Protein AF-A0A6G0A026-F1 (afdb_monomer_lite)

Sequence (495 aa):
MTDNPFIDPSESERAERRVETRETPKTPEQLANDYLIEGGRMTDELKTELEALRARPDLGAADRKTVQELERETEEAHQELRAELAGERLTAEEAADLASQMAVDPEAVARLDAVANATREHEAARKDIEDRLASEVGPVYAKRLLDDTAFRASVLKLHGELYAPLSERGPFIMREAILRNALAVHEIMGPDAAAAVRANDLMRYAEGLAPGIEAEDQVLRLDRLEFDNETGELSLGELNLDLVYKTDEGKGARVNRKFHAQRIEEGDESRTQKTVHHEIFELPPNLRGEAVAAKLLQASLGEYDKMGIEKITLTANINVGAYAWASYGFDWDREKMDNESIKDLAKAGRDTLEIVTQQLGILDFEYNGETGEEKAVFKTGNRTTDQELERAFRAFNEAESPQDLALIGKDGPFFCRSSEGDWFLLPTMEEAKEKYAELRANGQEDEDYPGIMHPGKLGLMRQNWYAGLELRKDGSDQGKHRALFEQALKRRLNK

Radius of gyration: 32.02 Å; chains: 1; bounding box: 82×70×90 Å

Structure (mmCIF, N/CA/C/O backbone):
data_AF-A0A6G0A026-F1
#
_entry.id   AF-A0A6G0A026-F1
#
loop_
_atom_site.group_PDB
_atom_site.id
_atom_site.type_symbol
_atom_site.label_atom_id
_atom_site.label_alt_id
_atom_site.label_comp_id
_atom_site.label_asym_id
_atom_site.label_entity_id
_atom_site.label_seq_id
_atom_site.pdbx_PDB_ins_code
_atom_site.Cartn_x
_atom_site.Cartn_y
_atom_site.Cartn_z
_atom_site.occupancy
_atom_site.B_iso_or_equiv
_atom_site.auth_seq_id
_atom_site.auth_comp_id
_atom_site.auth_asym_id
_atom_site.auth_atom_id
_atom_site.pdbx_PDB_model_num
ATOM 1 N N . MET A 1 1 ? 11.081 -44.406 -29.008 1.00 39.25 1 MET A N 1
ATOM 2 C CA . MET A 1 1 ? 10.610 -45.628 -28.325 1.00 39.25 1 MET A CA 1
ATOM 3 C C . MET A 1 1 ? 11.180 -45.599 -26.923 1.00 39.25 1 MET A C 1
ATOM 5 O O . MET A 1 1 ? 12.287 -46.065 -26.706 1.00 39.25 1 MET A O 1
ATOM 9 N N . THR A 1 2 ? 10.465 -44.939 -26.023 1.00 33.31 2 THR A N 1
ATOM 10 C CA . THR A 1 2 ? 10.744 -44.875 -24.587 1.00 33.31 2 THR A CA 1
ATOM 11 C C . THR A 1 2 ? 9.374 -44.786 -23.937 1.00 33.31 2 THR A C 1
ATOM 13 O O . THR A 1 2 ? 8.653 -43.811 -24.158 1.00 33.31 2 THR A O 1
ATOM 16 N N . ASP A 1 3 ? 8.990 -45.873 -23.277 1.00 33.28 3 ASP A N 1
ATOM 17 C CA . ASP A 1 3 ? 7.673 -46.095 -22.698 1.00 33.28 3 ASP A CA 1
ATOM 18 C C . ASP A 1 3 ? 7.410 -45.116 -21.552 1.00 33.28 3 ASP A C 1
ATOM 20 O O . ASP A 1 3 ? 8.200 -44.998 -20.616 1.00 33.28 3 ASP A O 1
ATOM 24 N N . ASN A 1 4 ? 6.289 -44.407 -21.652 1.00 31.66 4 ASN A N 1
ATOM 25 C CA . ASN A 1 4 ? 5.764 -43.527 -20.619 1.00 31.66 4 ASN A CA 1
ATOM 26 C C . ASN A 1 4 ? 4.727 -44.332 -19.814 1.00 31.66 4 ASN A C 1
ATOM 28 O O . ASN A 1 4 ? 3.756 -44.802 -20.419 1.00 31.66 4 ASN A O 1
ATOM 32 N N . PRO A 1 5 ? 4.911 -44.566 -18.503 1.00 51.66 5 PRO A N 1
ATOM 33 C CA . PRO A 1 5 ? 3.958 -45.342 -17.730 1.00 51.66 5 PRO A CA 1
ATOM 34 C C . PRO A 1 5 ? 2.684 -44.520 -17.516 1.00 51.66 5 PRO A C 1
ATOM 36 O O . PRO A 1 5 ? 2.714 -43.399 -17.014 1.00 51.66 5 PRO A O 1
ATOM 39 N N . PHE A 1 6 ? 1.561 -45.105 -17.929 1.00 40.62 6 PHE A N 1
ATOM 40 C CA . PHE A 1 6 ? 0.209 -44.636 -17.647 1.00 40.62 6 PHE A CA 1
ATOM 41 C C . PHE A 1 6 ? 0.039 -44.394 -16.140 1.00 40.62 6 PHE A C 1
ATOM 43 O O . PHE A 1 6 ? 0.089 -45.336 -15.350 1.00 40.62 6 PHE A O 1
ATOM 50 N N . ILE A 1 7 ? -0.177 -43.136 -15.759 1.00 43.25 7 ILE A N 1
ATOM 51 C CA . ILE A 1 7 ? -0.674 -42.767 -14.433 1.00 43.25 7 ILE A CA 1
ATOM 52 C C . ILE A 1 7 ? -2.173 -43.075 -14.424 1.00 43.25 7 ILE A C 1
ATOM 54 O O . ILE A 1 7 ? -2.916 -42.602 -15.285 1.00 43.25 7 ILE A O 1
ATOM 58 N N . ASP A 1 8 ? -2.587 -43.912 -13.477 1.00 49.16 8 ASP A N 1
ATOM 59 C CA . ASP A 1 8 ? -3.977 -44.283 -13.228 1.00 49.16 8 ASP A CA 1
ATOM 60 C C . ASP A 1 8 ? -4.786 -43.027 -12.823 1.00 49.16 8 ASP A C 1
ATOM 62 O O . ASP A 1 8 ? -4.482 -42.411 -11.797 1.00 49.16 8 ASP A O 1
ATOM 66 N N . PRO A 1 9 ? -5.813 -42.619 -13.595 1.00 47.53 9 PRO A N 1
ATOM 67 C CA . PRO A 1 9 ? -6.643 -41.453 -13.278 1.00 47.53 9 PRO A CA 1
ATOM 68 C C . PRO A 1 9 ? -7.412 -41.568 -11.950 1.00 47.53 9 PRO A C 1
ATOM 70 O O . PRO A 1 9 ? -7.968 -40.578 -11.482 1.00 47.53 9 PRO A O 1
ATOM 73 N N . SER A 1 10 ? -7.451 -42.747 -11.318 1.00 51.34 10 SER A N 1
ATOM 74 C CA . SER A 1 10 ? -8.223 -42.972 -10.091 1.00 51.34 10 SER A CA 1
ATOM 75 C C . SER A 1 10 ? -7.542 -42.515 -8.790 1.00 51.34 10 SER A C 1
ATOM 77 O O . SER A 1 10 ? -8.202 -42.479 -7.746 1.00 51.34 10 SER A O 1
ATOM 79 N N . GLU A 1 11 ? -6.266 -42.103 -8.823 1.00 49.44 11 GLU A N 1
ATOM 80 C CA . GLU A 1 11 ? -5.598 -41.500 -7.655 1.00 49.44 11 GLU A CA 1
ATOM 81 C C . GLU A 1 11 ? -5.734 -39.969 -7.591 1.00 49.44 11 GLU A C 1
ATOM 83 O O . GLU A 1 11 ? -5.835 -39.420 -6.491 1.00 49.44 11 GLU A O 1
ATOM 88 N N . SER A 1 12 ? -5.847 -39.270 -8.729 1.00 50.47 12 SER A N 1
ATOM 89 C CA . SER A 1 12 ? -6.009 -37.805 -8.735 1.00 50.47 12 SER A CA 1
ATOM 90 C C . SER A 1 12 ? -7.397 -37.373 -8.236 1.00 50.47 12 SER A C 1
ATOM 92 O O . SER A 1 12 ? -7.501 -36.389 -7.509 1.00 50.47 12 SER A O 1
ATOM 94 N N . GLU A 1 13 ? -8.449 -38.159 -8.496 1.00 48.50 13 GLU A N 1
ATOM 95 C CA . GLU A 1 13 ? -9.792 -37.899 -7.946 1.00 48.50 13 GLU A CA 1
ATOM 96 C C . GLU A 1 13 ? -9.922 -38.250 -6.449 1.00 48.50 13 GLU A C 1
ATOM 98 O O . GLU A 1 13 ? -10.853 -37.796 -5.777 1.00 48.50 13 GLU A O 1
ATOM 103 N N . ARG A 1 14 ? -8.989 -39.032 -5.882 1.00 51.47 14 ARG A N 1
ATOM 104 C CA . ARG A 1 14 ? -8.950 -39.311 -4.432 1.00 51.47 14 ARG A CA 1
ATOM 105 C C . ARG A 1 14 ? -8.205 -38.237 -3.640 1.00 51.47 14 ARG A C 1
ATOM 107 O O . ARG A 1 14 ? -8.506 -38.069 -2.458 1.00 51.47 14 ARG A O 1
ATOM 114 N N . ALA A 1 15 ? -7.300 -37.489 -4.270 1.00 46.12 15 ALA A N 1
ATOM 115 C CA . ALA A 1 15 ? -6.587 -36.383 -3.631 1.00 46.12 15 ALA A CA 1
ATOM 116 C C . ALA A 1 15 ? -7.489 -35.154 -3.383 1.00 46.12 15 ALA A C 1
ATOM 118 O O . ALA A 1 15 ? -7.319 -34.468 -2.378 1.00 46.12 15 ALA A O 1
ATOM 119 N N . GLU A 1 16 ? -8.514 -34.922 -4.209 1.00 45.44 16 GLU A N 1
ATOM 120 C CA . GLU A 1 16 ? -9.417 -33.763 -4.063 1.00 45.44 16 GLU A CA 1
ATOM 121 C C . GLU A 1 16 ? -10.516 -33.934 -2.992 1.00 45.44 16 GLU A C 1
ATOM 123 O O . GLU A 1 16 ? -11.214 -32.979 -2.660 1.00 45.44 16 GLU A O 1
ATOM 128 N N . ARG A 1 17 ? -10.667 -35.124 -2.387 1.00 44.69 17 ARG A N 1
ATOM 129 C CA . ARG A 1 17 ? -11.687 -35.389 -1.344 1.00 44.69 17 ARG A CA 1
ATOM 130 C C . ARG A 1 17 ? -11.161 -35.424 0.094 1.00 44.69 17 ARG A C 1
ATOM 132 O O . ARG A 1 17 ? -11.910 -35.773 1.003 1.00 44.69 17 ARG A O 1
ATOM 139 N N . ARG A 1 18 ? -9.904 -35.035 0.325 1.00 42.06 18 ARG A N 1
ATOM 140 C CA . ARG A 1 18 ? -9.332 -34.821 1.669 1.00 42.06 18 ARG A CA 1
ATOM 141 C C . ARG A 1 18 ? -8.855 -33.380 1.851 1.00 42.06 18 ARG A C 1
ATOM 143 O O . ARG A 1 18 ? -7.742 -33.132 2.294 1.00 42.06 18 ARG A O 1
ATOM 150 N N . VAL A 1 19 ? -9.721 -32.414 1.558 1.00 42.84 19 VAL A N 1
ATOM 151 C CA . VAL A 1 19 ? -9.655 -31.143 2.284 1.00 42.84 19 VAL A CA 1
ATOM 152 C C . VAL A 1 19 ? -10.342 -31.411 3.619 1.00 42.84 19 VAL A C 1
ATOM 154 O O . VAL A 1 19 ? -11.550 -31.236 3.752 1.00 42.84 19 VAL A O 1
ATOM 157 N N . GLU A 1 20 ? -9.591 -31.945 4.587 1.00 43.97 20 GLU A N 1
ATOM 158 C CA . GLU A 1 20 ? -9.983 -31.803 5.988 1.00 43.97 20 GLU A CA 1
ATOM 159 C C . GLU A 1 20 ? -10.130 -30.300 6.212 1.00 43.97 20 GLU A C 1
ATOM 161 O O . GLU A 1 20 ? -9.156 -29.551 6.113 1.00 43.97 20 GLU A O 1
ATOM 166 N N . THR A 1 21 ? -11.366 -29.845 6.409 1.00 39.47 21 THR A N 1
ATOM 167 C CA . THR A 1 21 ? -11.660 -28.487 6.845 1.00 39.47 21 THR A CA 1
ATOM 168 C C . THR A 1 21 ? -10.949 -28.302 8.174 1.00 39.47 21 THR A C 1
ATOM 170 O O . THR A 1 21 ? -11.465 -28.691 9.218 1.00 39.47 21 THR A O 1
ATOM 173 N N . ARG A 1 22 ? -9.720 -27.778 8.135 1.00 38.53 22 ARG A N 1
ATOM 174 C CA . ARG A 1 22 ? -9.053 -27.268 9.324 1.00 38.53 22 ARG A CA 1
ATOM 175 C C . ARG A 1 22 ? -9.936 -26.138 9.818 1.00 38.53 22 ARG A C 1
ATOM 177 O O . ARG A 1 22 ? -9.944 -25.064 9.220 1.00 38.53 22 ARG A O 1
ATOM 184 N N . GLU A 1 23 ? -10.736 -26.428 10.838 1.00 57.28 23 GLU A N 1
ATOM 185 C CA . GLU A 1 23 ? -11.481 -25.404 11.549 1.00 57.28 23 GLU A CA 1
ATOM 186 C C . GLU A 1 23 ? -10.463 -24.363 12.006 1.00 57.28 23 GLU A C 1
ATOM 188 O O . GLU A 1 23 ? -9.495 -24.673 12.706 1.00 57.28 23 GLU A O 1
ATOM 193 N N . THR A 1 24 ? -10.615 -23.138 11.512 1.00 55.44 24 THR A N 1
ATOM 194 C CA . THR A 1 24 ? -9.828 -22.006 11.989 1.00 55.44 24 THR A CA 1
ATOM 195 C C . THR A 1 24 ? -10.014 -21.902 13.503 1.00 55.44 24 THR A C 1
ATOM 197 O O . THR A 1 24 ? -11.159 -21.981 13.956 1.00 55.44 24 THR A O 1
ATOM 200 N N . PRO A 1 25 ? -8.931 -21.732 14.286 1.00 53.28 25 PRO A N 1
ATOM 201 C CA . PRO A 1 25 ? -9.043 -21.547 15.726 1.00 53.28 25 PRO A CA 1
ATOM 202 C C . PRO A 1 25 ? -10.018 -20.404 16.018 1.00 53.28 25 PRO A C 1
ATOM 204 O O . PRO A 1 25 ? -9.879 -19.317 15.453 1.00 53.28 25 PRO A O 1
ATOM 207 N N . LYS A 1 26 ? -11.020 -20.669 16.860 1.00 63.88 26 LYS A N 1
ATOM 208 C CA . LYS A 1 26 ? -12.017 -19.670 17.253 1.00 63.88 26 LYS A CA 1
ATOM 209 C C . LYS A 1 26 ? -11.345 -18.557 18.059 1.00 63.88 26 LYS A C 1
ATOM 211 O O . LYS A 1 26 ? -10.483 -18.834 18.893 1.00 63.88 26 LYS A O 1
ATOM 216 N N . THR A 1 27 ? -11.734 -17.308 17.818 1.00 61.00 27 THR A N 1
ATOM 217 C CA . THR A 1 27 ? -11.267 -16.168 18.622 1.00 61.00 27 THR A CA 1
ATOM 218 C C . THR A 1 27 ? -11.852 -16.229 20.042 1.00 61.00 27 THR A C 1
ATOM 220 O O . THR A 1 27 ? -12.891 -16.862 20.238 1.00 61.00 27 THR A O 1
ATOM 223 N N . PRO A 1 28 ? -11.250 -15.561 21.044 1.00 48.66 28 PRO A N 1
ATOM 224 C CA . PRO A 1 28 ? -11.825 -15.477 22.390 1.00 48.66 28 PRO A CA 1
ATOM 225 C C . PRO A 1 28 ? -13.273 -14.963 22.416 1.00 48.66 28 PRO A C 1
ATOM 227 O O . PRO A 1 28 ? -14.086 -15.486 23.166 1.00 48.66 28 PRO A O 1
ATOM 230 N N . GLU A 1 29 ? -13.633 -14.014 21.547 1.00 48.78 29 GLU A N 1
ATOM 231 C CA . GLU A 1 29 ? -15.016 -13.533 21.408 1.00 48.78 29 GLU A CA 1
ATOM 232 C C . GLU A 1 29 ? -15.939 -14.564 20.762 1.00 48.78 29 GLU A C 1
ATOM 234 O O . GLU A 1 29 ? -17.085 -14.696 21.177 1.00 48.78 29 GLU A O 1
ATOM 239 N N . GLN A 1 30 ? -15.460 -15.329 19.775 1.00 57.59 30 GLN A N 1
ATOM 240 C CA . GLN A 1 30 ? -16.229 -16.445 19.219 1.00 57.59 30 GLN A CA 1
ATOM 241 C C . GLN A 1 30 ? -16.445 -17.533 20.267 1.00 57.59 30 GLN A C 1
ATOM 243 O O . GLN A 1 30 ? -17.538 -18.071 20.351 1.00 57.59 30 GLN A O 1
ATOM 248 N N . LEU A 1 31 ? -15.442 -17.816 21.100 1.00 57.72 31 LEU A N 1
ATOM 249 C CA . LEU A 1 31 ? -15.566 -18.756 22.211 1.00 57.72 31 LEU A CA 1
ATOM 250 C C . LEU A 1 31 ? -16.533 -18.246 23.285 1.00 57.72 31 LEU A C 1
ATOM 252 O O . LEU A 1 31 ? -17.362 -19.017 23.751 1.00 57.72 31 LEU A O 1
ATOM 256 N N . ALA A 1 32 ? -16.477 -16.960 23.640 1.00 57.84 32 ALA A N 1
ATOM 257 C CA . ALA A 1 32 ? -17.401 -16.352 24.595 1.00 57.84 32 ALA A CA 1
ATOM 258 C C . ALA A 1 32 ? -18.840 -16.316 24.055 1.00 57.84 32 ALA A C 1
ATOM 260 O O . ALA A 1 32 ? -19.783 -16.642 24.769 1.00 57.84 32 ALA A O 1
ATOM 261 N N . ASN A 1 33 ? -19.021 -15.977 22.779 1.00 63.22 33 ASN A N 1
ATOM 262 C CA . ASN A 1 33 ? -20.335 -15.961 22.147 1.00 63.22 33 ASN A CA 1
ATOM 263 C C . ASN A 1 33 ? -20.890 -17.380 21.956 1.00 63.22 33 ASN A C 1
ATOM 265 O O . ASN A 1 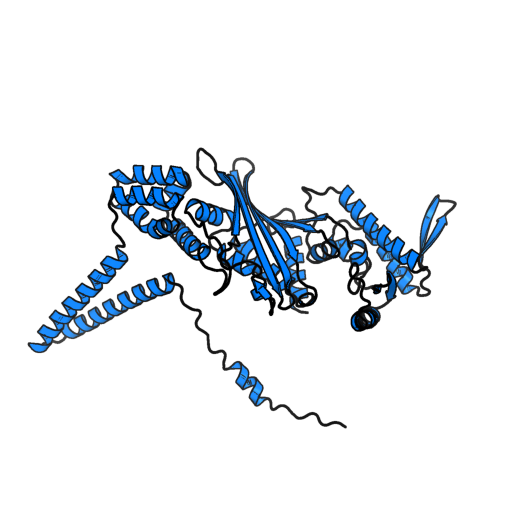33 ? -22.069 -17.605 22.200 1.00 63.22 33 ASN A O 1
ATOM 269 N N . ASP A 1 34 ? -20.049 -18.351 21.592 1.00 71.44 34 ASP A N 1
ATOM 270 C CA . ASP A 1 34 ? -20.433 -19.763 21.549 1.00 71.44 34 ASP A CA 1
ATOM 271 C C . ASP A 1 34 ? -20.818 -20.269 22.942 1.00 71.44 34 ASP A C 1
ATOM 273 O O . ASP A 1 34 ? -21.814 -20.970 23.063 1.00 71.44 34 ASP A O 1
ATOM 277 N N . TYR A 1 35 ? -20.098 -19.862 23.992 1.00 70.38 35 TYR A N 1
ATOM 278 C CA . TYR A 1 35 ? -20.432 -20.184 25.379 1.00 70.38 35 TYR A CA 1
ATOM 279 C C . TYR A 1 35 ? -21.775 -19.573 25.804 1.00 70.38 35 TYR A C 1
ATOM 281 O O . TYR A 1 35 ? -22.594 -20.259 26.406 1.00 70.38 35 TYR A O 1
ATOM 289 N N . LEU A 1 36 ? -22.065 -18.325 25.418 1.00 70.25 36 LEU A N 1
ATOM 290 C CA . LEU A 1 36 ? -23.365 -17.687 25.666 1.00 70.25 36 LEU A CA 1
ATOM 291 C C . LEU A 1 36 ? -24.505 -18.344 24.870 1.00 70.25 36 LEU A C 1
ATOM 293 O O . LEU A 1 36 ? -25.599 -18.528 25.404 1.00 70.25 36 LEU A O 1
ATOM 297 N N . ILE A 1 37 ? -24.267 -18.711 23.607 1.00 73.75 37 ILE A N 1
ATOM 298 C CA . ILE A 1 37 ? -25.233 -19.427 22.759 1.00 73.75 37 ILE A CA 1
ATOM 299 C C . ILE A 1 37 ? -25.493 -20.826 23.322 1.00 73.75 37 ILE A C 1
ATOM 301 O O . ILE A 1 37 ? -26.643 -21.257 23.396 1.00 73.75 37 ILE A O 1
ATOM 305 N N . GLU A 1 38 ? -24.445 -21.536 23.729 1.00 77.69 38 GLU A N 1
ATOM 306 C CA . GLU A 1 38 ? -24.540 -22.875 24.298 1.00 77.69 38 GLU A CA 1
ATOM 307 C C . GLU A 1 38 ? -25.188 -22.852 25.684 1.00 77.69 38 GLU A C 1
ATOM 309 O O . GLU A 1 38 ? -26.088 -23.652 25.936 1.00 77.69 38 GLU A O 1
ATOM 314 N N . GLY A 1 39 ? -24.846 -21.875 26.525 1.00 74.38 39 GLY A N 1
ATOM 315 C CA . GLY A 1 39 ? -25.520 -21.605 27.792 1.00 74.38 39 GLY A CA 1
ATOM 316 C C . GLY A 1 39 ? -27.004 -21.291 27.590 1.00 74.38 39 GLY A C 1
ATOM 317 O O . GLY A 1 39 ? -27.862 -21.898 28.232 1.00 74.38 39 GLY A O 1
ATOM 318 N N . GLY A 1 40 ? -27.341 -20.429 26.625 1.00 75.00 40 GLY A N 1
ATOM 319 C CA . GLY A 1 40 ? -28.727 -20.159 26.230 1.00 75.00 40 GLY A CA 1
ATOM 320 C C . GLY A 1 40 ? -29.468 -21.423 25.780 1.00 75.00 40 GLY A C 1
ATOM 321 O O . GLY A 1 40 ? -30.556 -21.709 26.281 1.00 75.00 40 GLY A O 1
ATOM 322 N N . ARG A 1 41 ? -28.844 -22.236 24.916 1.00 82.38 41 ARG A N 1
ATOM 323 C CA . ARG A 1 41 ? -29.393 -23.515 24.434 1.00 82.38 41 ARG A CA 1
ATOM 324 C C . ARG A 1 41 ? -29.634 -24.503 25.575 1.00 82.38 41 ARG A C 1
ATOM 326 O O . ARG A 1 41 ? -30.715 -25.079 25.641 1.00 82.38 41 ARG A O 1
ATOM 333 N N . MET A 1 42 ? -28.672 -24.676 26.483 1.00 81.06 42 MET A N 1
ATOM 334 C CA . MET A 1 42 ? -28.826 -25.540 27.661 1.00 81.06 42 MET A CA 1
ATOM 335 C C . MET A 1 42 ? -29.993 -25.080 28.538 1.00 81.06 42 MET A C 1
ATOM 337 O O . MET A 1 42 ? -30.765 -25.900 29.031 1.00 81.06 42 MET A O 1
ATOM 341 N N . THR A 1 43 ? -30.166 -23.767 28.690 1.00 76.94 43 THR A N 1
ATOM 342 C CA . THR A 1 43 ? -31.261 -23.207 29.487 1.00 76.94 43 THR A CA 1
ATOM 343 C C . THR A 1 43 ? -32.633 -23.466 28.845 1.00 76.94 43 THR A C 1
ATOM 345 O O . THR A 1 43 ? -33.606 -23.763 29.543 1.00 76.94 43 THR A O 1
ATOM 348 N N . ASP A 1 44 ? -32.721 -23.396 27.515 1.00 80.62 44 ASP A N 1
ATOM 349 C CA . ASP A 1 44 ? -33.943 -23.703 26.762 1.00 80.62 44 ASP A CA 1
ATOM 350 C C . ASP A 1 44 ? -34.266 -25.209 26.749 1.00 80.62 44 ASP A C 1
ATOM 352 O O . ASP A 1 44 ? -35.435 -25.600 26.846 1.00 80.62 44 ASP A O 1
ATOM 356 N N . GLU A 1 45 ? -33.246 -26.070 26.694 1.00 86.44 45 GLU A N 1
ATOM 357 C CA . GLU A 1 45 ? -33.390 -27.526 26.824 1.00 86.44 45 GLU A CA 1
ATOM 358 C C . GLU A 1 45 ? -33.933 -27.912 28.204 1.00 86.44 45 GLU A C 1
ATOM 360 O O . GLU A 1 45 ? -34.929 -28.638 28.286 1.00 86.44 45 GLU A O 1
ATOM 365 N N . LEU A 1 46 ? -33.364 -27.346 29.275 1.00 81.12 46 LEU A N 1
ATOM 366 C CA . LEU A 1 46 ? -33.841 -27.552 30.643 1.00 81.12 46 LEU A CA 1
ATOM 367 C C . LEU A 1 46 ? -35.298 -27.106 30.808 1.00 81.12 46 LEU A C 1
ATOM 369 O O . LEU A 1 46 ? -36.107 -27.857 31.351 1.00 81.12 46 LEU A O 1
ATOM 373 N N . LYS A 1 47 ? -35.681 -25.934 30.278 1.00 80.25 47 LYS A N 1
ATOM 374 C CA . LYS A 1 47 ? -37.087 -25.484 30.287 1.00 80.25 47 LYS A CA 1
ATOM 375 C C . LYS A 1 47 ? -38.014 -26.453 29.567 1.00 80.25 47 LYS A C 1
ATOM 377 O O . LYS A 1 47 ? -39.090 -26.755 30.081 1.00 80.25 47 LYS A O 1
ATOM 382 N N . THR A 1 48 ? -37.599 -26.944 28.403 1.00 88.56 48 THR A N 1
ATOM 383 C CA . THR A 1 48 ? -38.393 -27.883 27.601 1.00 88.56 48 THR A CA 1
ATOM 384 C C . THR A 1 48 ? -38.623 -29.194 28.358 1.00 88.56 48 THR A C 1
ATOM 386 O O . THR A 1 48 ? -39.745 -29.703 28.398 1.00 88.56 48 THR A O 1
ATOM 389 N N . GLU A 1 49 ? -37.590 -29.730 29.012 1.00 88.19 49 GLU A N 1
ATOM 390 C CA . GLU A 1 49 ? -37.696 -30.935 29.841 1.00 88.19 49 GLU A CA 1
ATOM 391 C C . GLU A 1 49 ? -38.611 -30.715 31.056 1.00 88.19 49 GLU A C 1
ATOM 393 O O . GLU A 1 49 ? -39.459 -31.554 31.381 1.00 88.19 49 GLU A O 1
ATOM 398 N N . LEU A 1 50 ? -38.514 -29.540 31.677 1.00 83.00 50 LEU A N 1
ATOM 399 C CA . LEU A 1 50 ? -39.334 -29.135 32.814 1.00 83.00 50 LEU A CA 1
ATOM 400 C C . LEU A 1 50 ? -40.818 -29.005 32.443 1.00 83.00 50 LEU A C 1
ATOM 402 O O . LEU A 1 50 ? -41.697 -29.460 33.182 1.00 83.00 50 LEU A O 1
ATOM 406 N N . GLU A 1 51 ? -41.113 -28.433 31.276 1.00 86.38 51 GLU A N 1
ATOM 407 C CA . GLU A 1 51 ? -42.465 -28.357 30.716 1.00 86.38 51 GLU A CA 1
ATOM 408 C C . GLU A 1 51 ? -43.022 -29.744 30.373 1.00 86.38 51 GLU A C 1
ATOM 410 O O . GLU A 1 51 ? -44.171 -30.049 30.712 1.00 86.38 51 GLU A O 1
ATOM 415 N N . ALA A 1 52 ? -42.203 -30.619 29.781 1.00 87.69 52 ALA A N 1
ATOM 416 C CA . ALA A 1 52 ? -42.589 -31.993 29.465 1.00 87.69 52 ALA A CA 1
ATOM 417 C C . ALA A 1 52 ? -42.911 -32.809 30.727 1.00 87.69 52 ALA A C 1
ATOM 419 O O . ALA A 1 52 ? -43.894 -33.557 30.750 1.00 87.69 52 ALA A O 1
ATOM 420 N N . LEU A 1 53 ? -42.129 -32.642 31.798 1.00 83.81 53 LEU A N 1
ATOM 421 C CA . LEU A 1 53 ? -42.396 -33.275 33.089 1.00 83.81 53 LEU A CA 1
ATOM 422 C C . LEU A 1 53 ? -43.691 -32.752 33.713 1.00 83.81 53 LEU A C 1
ATOM 424 O O . LEU A 1 53 ? -44.522 -33.563 34.122 1.00 83.81 53 LEU A O 1
ATOM 428 N N . ARG A 1 54 ? -43.909 -31.428 33.722 1.00 83.12 54 ARG A N 1
ATOM 429 C CA . ARG A 1 54 ? -45.134 -30.788 34.246 1.00 83.12 54 ARG A CA 1
ATOM 430 C C . ARG A 1 54 ? -46.409 -31.220 33.519 1.00 83.12 54 ARG A C 1
ATOM 432 O O . ARG A 1 54 ? -47.474 -31.242 34.131 1.00 83.12 54 ARG A O 1
ATOM 439 N N . ALA A 1 55 ? -46.318 -31.578 32.240 1.00 88.12 55 ALA A N 1
ATOM 440 C CA . ALA A 1 55 ? -47.461 -32.021 31.444 1.00 88.12 55 ALA A CA 1
ATOM 441 C C . ALA A 1 55 ? -47.958 -33.443 31.789 1.00 88.12 55 ALA A C 1
ATOM 443 O O . ALA A 1 55 ? -49.008 -33.862 31.295 1.00 88.12 55 ALA A O 1
ATOM 444 N N . ARG A 1 56 ? -47.237 -34.209 32.623 1.00 89.06 56 ARG A N 1
ATOM 445 C CA . ARG A 1 56 ? -47.624 -35.581 32.990 1.00 89.06 56 ARG A CA 1
ATOM 446 C C . ARG A 1 56 ? -48.712 -35.559 34.082 1.00 89.06 56 ARG A C 1
ATOM 448 O O . ARG A 1 56 ? -48.467 -35.034 35.163 1.00 89.06 56 ARG A O 1
ATOM 455 N N . PRO A 1 57 ? -49.895 -36.161 33.856 1.00 81.19 57 PRO A N 1
ATOM 456 C CA . PRO A 1 57 ? -51.032 -36.056 34.779 1.00 81.19 57 PRO A CA 1
ATOM 457 C C . PRO A 1 57 ? -50.830 -36.767 36.132 1.00 81.19 57 PRO A C 1
ATOM 459 O O . PRO A 1 57 ? -51.472 -36.387 37.106 1.00 81.19 57 PRO A O 1
ATOM 462 N N . ASP A 1 58 ? -49.906 -37.733 36.215 1.00 83.25 58 ASP A N 1
ATOM 463 C CA . ASP A 1 58 ? -49.660 -38.568 37.401 1.00 83.25 58 ASP A CA 1
ATOM 464 C C . ASP A 1 58 ? -48.189 -38.506 37.868 1.00 83.25 58 ASP A C 1
ATOM 466 O O . ASP A 1 58 ? -47.509 -39.526 37.977 1.00 83.25 58 ASP A O 1
ATOM 470 N N . LEU A 1 59 ? -47.668 -37.301 38.131 1.00 78.62 59 LEU A N 1
ATOM 471 C CA . LEU A 1 59 ? -46.324 -37.114 38.702 1.00 78.62 59 LEU A CA 1
ATOM 472 C C . LEU A 1 59 ? -46.222 -37.753 40.099 1.00 78.62 59 LEU A C 1
ATOM 474 O O . LEU A 1 59 ? -46.779 -37.250 41.091 1.00 78.62 59 LEU A O 1
ATOM 478 N N . GLY A 1 60 ? -45.463 -38.847 40.183 1.00 82.19 60 GLY A N 1
ATOM 479 C CA . GLY A 1 60 ? -45.123 -39.497 41.443 1.00 82.19 60 GLY A CA 1
ATOM 480 C C . GLY A 1 60 ? -44.285 -38.582 42.342 1.00 82.19 60 GLY A C 1
ATOM 481 O O . GLY A 1 60 ? -43.719 -37.584 41.904 1.00 82.19 60 GLY A O 1
ATOM 482 N N . ALA A 1 61 ? -44.176 -38.913 43.632 1.00 75.62 61 ALA A N 1
ATOM 483 C CA . ALA A 1 61 ? -43.384 -38.113 44.576 1.00 75.62 61 ALA A CA 1
ATOM 484 C C . ALA A 1 61 ? -41.901 -37.980 44.164 1.00 75.62 61 ALA A C 1
ATOM 486 O O . ALA A 1 61 ? -41.292 -36.945 44.422 1.00 75.62 61 ALA A O 1
ATOM 487 N N . ALA A 1 62 ? -41.344 -39.000 43.498 1.00 71.38 62 ALA A N 1
ATOM 488 C CA . ALA A 1 62 ? -39.998 -38.960 42.928 1.00 71.38 62 ALA A CA 1
ATOM 489 C C . ALA A 1 62 ? -39.893 -37.934 41.787 1.00 71.38 62 ALA A C 1
ATOM 491 O O . ALA A 1 62 ? -38.996 -37.098 41.812 1.00 71.38 62 ALA A O 1
ATOM 492 N N . ASP A 1 63 ? -40.865 -37.919 40.870 1.00 79.62 63 ASP A N 1
ATOM 493 C CA . ASP A 1 63 ? -40.880 -36.985 39.742 1.00 79.62 63 ASP A CA 1
ATOM 494 C C . ASP A 1 63 ? -41.041 -35.524 40.209 1.00 79.62 63 ASP A C 1
ATOM 496 O O . ASP A 1 63 ? -40.450 -34.618 39.631 1.00 79.62 63 ASP A O 1
ATOM 500 N N . ARG A 1 64 ? -41.773 -35.269 41.308 1.00 79.00 64 ARG A N 1
ATOM 501 C CA . ARG A 1 64 ? -41.872 -33.917 41.901 1.00 79.00 64 ARG A CA 1
ATOM 502 C C . ARG A 1 64 ? -40.540 -33.409 42.448 1.00 79.00 64 ARG A C 1
ATOM 504 O O . ARG A 1 64 ? -40.275 -32.215 42.359 1.00 79.00 64 ARG A O 1
ATOM 511 N N . LYS A 1 65 ? -39.723 -34.297 43.023 1.00 86.62 65 LYS A N 1
ATOM 512 C CA . LYS A 1 65 ? -38.384 -33.942 43.505 1.00 86.62 65 LYS A CA 1
ATOM 513 C C . LYS A 1 65 ? -37.468 -33.601 42.327 1.00 86.62 65 LYS A C 1
ATOM 515 O O . LYS A 1 65 ? -36.784 -32.590 42.384 1.00 86.62 65 LYS A O 1
ATOM 520 N N . THR A 1 66 ? -37.521 -34.391 41.255 1.00 81.00 66 THR A N 1
ATOM 521 C CA . THR A 1 66 ? -36.770 -34.127 40.019 1.00 81.00 66 THR A CA 1
ATOM 522 C C . THR A 1 66 ? -37.166 -32.795 39.384 1.00 81.00 66 THR A C 1
ATOM 524 O O . THR A 1 66 ? -36.291 -32.032 38.997 1.00 81.00 66 THR A O 1
ATOM 527 N N . VAL A 1 67 ? -38.461 -32.460 39.346 1.00 80.44 67 VAL A N 1
ATOM 528 C CA . VAL A 1 67 ? -38.918 -31.145 38.861 1.00 80.44 67 VAL A CA 1
ATOM 529 C C . VAL A 1 67 ? -38.349 -30.004 39.711 1.00 80.44 67 VAL A C 1
ATOM 531 O O . VAL A 1 67 ? -37.851 -29.040 39.147 1.00 80.44 67 VAL A O 1
ATOM 534 N N . GLN A 1 68 ? -38.358 -30.113 41.044 1.00 85.75 68 GLN A N 1
ATOM 535 C CA . GLN A 1 68 ? -37.777 -29.082 41.923 1.00 85.75 68 GLN A CA 1
ATOM 536 C C . GLN A 1 68 ? -36.261 -28.921 41.738 1.00 85.75 68 GLN A C 1
ATOM 538 O O . GLN A 1 68 ? -35.737 -27.815 41.848 1.00 85.75 68 GLN A O 1
ATOM 543 N N . GLU A 1 69 ? -35.553 -30.019 41.479 1.00 88.81 69 GLU A N 1
ATOM 544 C CA . GLU A 1 69 ? -34.107 -30.019 41.255 1.00 88.81 69 GLU A CA 1
ATOM 545 C C . GLU A 1 69 ? -33.756 -29.366 39.911 1.00 88.81 69 GLU A C 1
ATOM 547 O O . GLU A 1 69 ? -32.932 -28.455 39.888 1.00 88.81 69 GLU A O 1
ATOM 552 N N . LEU A 1 70 ? -34.483 -29.708 38.840 1.00 81.75 70 LEU A N 1
ATOM 553 C CA . LEU A 1 70 ? -34.357 -29.061 37.530 1.00 81.75 70 LEU A CA 1
ATOM 554 C C . LEU A 1 70 ? -34.751 -27.576 37.563 1.00 81.75 70 LEU A C 1
ATOM 556 O O . LEU A 1 70 ? -34.126 -26.765 36.887 1.00 81.75 70 LEU A O 1
ATOM 560 N N . GLU A 1 71 ? -35.760 -27.186 38.353 1.00 85.44 71 GLU A N 1
ATOM 561 C CA . GLU A 1 71 ? -36.145 -25.773 38.522 1.00 85.44 71 GLU A CA 1
ATOM 562 C C . GLU A 1 71 ? -35.009 -24.971 39.160 1.00 85.44 71 GLU A C 1
ATOM 564 O O . GLU A 1 71 ? -34.706 -23.866 38.710 1.00 85.44 71 GLU A O 1
ATOM 569 N N . ARG A 1 72 ? -34.357 -25.546 40.178 1.00 91.56 72 ARG A N 1
ATOM 570 C CA . ARG A 1 72 ? -33.195 -24.942 40.833 1.00 91.56 72 ARG A CA 1
ATOM 571 C C . ARG A 1 72 ? -32.011 -24.831 39.874 1.00 91.56 72 ARG A C 1
ATOM 573 O O . ARG A 1 72 ? -31.426 -23.761 39.792 1.00 91.56 72 ARG A O 1
ATOM 580 N N . GLU A 1 73 ? -31.686 -25.893 39.138 1.00 87.88 73 GLU A N 1
ATOM 581 C CA . GLU A 1 73 ? -30.576 -25.896 38.171 1.00 87.88 73 GLU A CA 1
ATOM 582 C C . GLU A 1 73 ? -30.811 -24.916 37.017 1.00 87.88 73 GLU A C 1
ATOM 584 O O . GLU A 1 73 ? -29.901 -24.191 36.627 1.00 87.88 73 GLU A O 1
ATOM 589 N N . THR A 1 74 ? -32.046 -24.826 36.516 1.00 80.75 74 THR A N 1
ATOM 590 C CA . THR A 1 74 ? -32.412 -23.858 35.470 1.00 80.75 74 THR A CA 1
ATOM 591 C C . THR A 1 74 ? -32.284 -22.422 35.974 1.00 80.75 74 THR A C 1
ATOM 593 O O . THR A 1 74 ? -31.810 -21.558 35.242 1.00 80.75 74 THR A O 1
ATOM 596 N N . GLU A 1 75 ? -32.710 -22.147 37.211 1.00 84.31 75 GLU A N 1
ATOM 597 C CA . GLU A 1 75 ? -32.590 -20.818 37.819 1.00 84.31 75 GLU A CA 1
ATOM 598 C C . GLU A 1 75 ? -31.127 -20.466 38.122 1.00 84.31 75 GLU A C 1
ATOM 600 O O . GLU A 1 75 ? -30.721 -19.339 37.854 1.00 84.31 75 GLU A O 1
ATOM 605 N N . GLU A 1 76 ? -30.320 -21.414 38.609 1.00 87.50 76 GLU A N 1
ATOM 606 C CA . GLU A 1 76 ? -28.876 -21.238 38.823 1.00 87.50 76 GLU A CA 1
ATOM 607 C C . GLU A 1 76 ? -28.154 -20.941 37.501 1.00 87.50 76 GLU A C 1
ATOM 609 O O . GLU A 1 76 ? -27.461 -19.929 37.414 1.00 87.50 76 GLU A O 1
ATOM 614 N N . ALA A 1 77 ? -28.407 -21.720 36.444 1.00 79.44 77 ALA A N 1
ATOM 615 C CA . ALA A 1 77 ? -27.852 -21.473 35.112 1.00 79.44 77 ALA A CA 1
ATOM 616 C C . ALA A 1 77 ? -28.304 -20.119 34.538 1.00 79.44 77 ALA A C 1
ATOM 618 O O . ALA A 1 77 ? -27.506 -19.374 33.973 1.00 79.44 77 ALA A O 1
ATOM 619 N N . HIS A 1 78 ? -29.575 -19.742 34.726 1.00 75.25 78 HIS A N 1
ATOM 620 C CA . HIS A 1 78 ? -30.065 -18.423 34.325 1.00 75.25 78 HIS A CA 1
ATOM 621 C C . HIS A 1 78 ? -29.417 -17.286 35.118 1.00 75.25 78 HIS A C 1
ATOM 623 O O . HIS A 1 78 ? -29.213 -16.210 34.555 1.00 75.25 78 HIS A O 1
ATOM 629 N N . GLN A 1 79 ? -29.149 -17.477 36.410 1.00 77.81 79 GLN A N 1
ATOM 630 C CA . GLN A 1 79 ? -28.489 -16.486 37.257 1.00 77.81 79 GLN A CA 1
ATOM 631 C C . GLN A 1 79 ? -27.013 -16.343 36.906 1.00 77.81 79 GLN A C 1
ATOM 633 O O . GLN A 1 79 ? -26.538 -15.215 36.854 1.00 77.81 79 GLN A O 1
ATOM 638 N N . GLU A 1 80 ? -26.323 -17.441 36.610 1.00 79.31 80 GLU A N 1
ATOM 639 C CA . GLU A 1 80 ? -24.933 -17.448 36.153 1.00 79.31 80 GLU A CA 1
ATOM 640 C C . GLU A 1 80 ? -24.810 -16.773 34.784 1.00 79.31 80 GLU A C 1
ATOM 642 O O . GLU A 1 80 ? -24.087 -15.788 34.656 1.00 79.31 80 GLU A O 1
ATOM 647 N N . LEU A 1 81 ? -25.642 -17.164 33.811 1.00 72.88 81 LEU A N 1
ATOM 648 C CA . LEU A 1 81 ? -25.700 -16.518 32.498 1.00 72.88 81 LEU A CA 1
ATOM 649 C C . LEU A 1 81 ? -26.078 -15.034 32.616 1.00 72.88 81 LEU A C 1
ATOM 651 O O . LEU A 1 81 ? -25.526 -14.194 31.917 1.00 72.88 81 LEU A O 1
ATOM 655 N N . ARG A 1 82 ? -27.010 -14.671 33.511 1.00 69.25 82 ARG A N 1
ATOM 656 C CA . ARG A 1 82 ? -27.340 -13.261 33.786 1.00 69.25 82 ARG A CA 1
ATOM 657 C C . ARG A 1 82 ? -26.204 -12.519 34.468 1.00 69.25 82 ARG A C 1
ATOM 659 O O . ARG A 1 82 ? -26.087 -11.330 34.215 1.00 69.25 82 ARG A O 1
ATOM 666 N N . ALA A 1 83 ? -25.434 -13.154 35.345 1.00 72.75 83 ALA A N 1
ATOM 667 C CA . ALA A 1 83 ? -24.297 -12.533 36.015 1.00 72.75 83 ALA A CA 1
ATOM 668 C C . ALA A 1 83 ? -23.149 -12.297 35.026 1.00 72.75 83 ALA A C 1
ATOM 670 O O . ALA A 1 83 ? -22.579 -11.212 35.017 1.00 72.75 83 ALA A O 1
ATOM 671 N N . GLU A 1 84 ? -22.886 -13.255 34.136 1.00 72.44 84 GLU A N 1
ATOM 672 C CA . GLU A 1 84 ? -21.937 -13.102 33.031 1.00 72.44 84 GLU A CA 1
ATOM 673 C C . GLU A 1 84 ? -22.402 -12.040 32.025 1.00 72.44 84 GLU A C 1
ATOM 675 O O . GLU A 1 84 ? -21.631 -11.153 31.665 1.00 72.44 84 GLU A O 1
ATOM 680 N N . LEU A 1 85 ? -23.681 -12.058 31.626 1.00 64.19 85 LEU A N 1
ATOM 681 C CA . LEU A 1 85 ? -24.267 -11.059 30.720 1.00 64.19 85 LEU A CA 1
ATOM 682 C C . LEU A 1 85 ? -24.395 -9.669 31.352 1.00 64.19 85 LEU A C 1
ATOM 684 O O . LEU A 1 85 ? -24.345 -8.668 30.639 1.00 64.19 85 LEU A O 1
ATOM 688 N N . ALA A 1 86 ? -24.599 -9.584 32.669 1.00 65.19 86 ALA A N 1
ATOM 689 C CA . ALA A 1 86 ? -24.629 -8.312 33.388 1.00 65.19 86 ALA A CA 1
ATOM 690 C C . ALA A 1 86 ? -23.251 -7.641 33.404 1.00 65.19 86 ALA A C 1
ATOM 692 O O . ALA A 1 86 ? -23.179 -6.433 33.637 1.00 65.19 86 ALA A O 1
ATOM 693 N N . GLY A 1 87 ? -22.190 -8.399 33.114 1.00 73.69 87 GLY A N 1
ATOM 694 C CA . GLY A 1 87 ? -20.822 -7.925 33.145 1.00 73.69 87 GLY A CA 1
ATOM 695 C C . GLY A 1 87 ? -20.394 -7.483 34.541 1.00 73.69 87 GLY A C 1
ATOM 696 O O . GLY A 1 87 ? -21.124 -7.563 35.534 1.00 73.69 87 GLY A O 1
ATOM 697 N N . GLU A 1 88 ? -19.166 -6.996 34.620 1.00 81.81 88 GLU A N 1
ATOM 698 C CA . GLU A 1 88 ? -18.651 -6.393 35.835 1.00 81.81 88 GLU A CA 1
ATOM 699 C C . GLU A 1 88 ? -19.393 -5.077 36.126 1.00 81.81 88 GLU A C 1
ATOM 701 O O . GLU A 1 88 ? -19.325 -4.121 35.351 1.00 81.81 88 GLU A O 1
ATOM 706 N N . ARG A 1 89 ? -20.126 -5.024 37.245 1.00 87.94 89 ARG A N 1
ATOM 707 C CA . ARG A 1 89 ? -20.771 -3.792 37.712 1.00 87.94 89 ARG A CA 1
ATOM 708 C C . ARG A 1 89 ? -19.754 -2.914 38.421 1.00 87.94 89 ARG A C 1
ATOM 710 O O . ARG A 1 89 ? -19.367 -3.211 39.548 1.00 87.94 89 ARG A O 1
ATOM 717 N N . LEU A 1 90 ? -19.373 -1.828 37.765 1.00 90.12 90 LEU A N 1
ATOM 718 C CA . LEU A 1 90 ? -18.513 -0.802 38.338 1.00 90.12 90 LEU A CA 1
ATOM 719 C C . LEU A 1 90 ? -19.336 0.199 39.141 1.00 90.12 90 LEU A C 1
ATOM 721 O O . LEU A 1 90 ? -20.397 0.643 38.702 1.00 90.12 90 LEU A O 1
ATOM 725 N N . THR A 1 91 ? -18.812 0.616 40.287 1.00 93.12 91 THR A N 1
ATOM 726 C CA . THR A 1 91 ? -19.271 1.849 40.924 1.00 93.12 91 THR A CA 1
ATOM 727 C C . THR A 1 91 ? -18.913 3.062 40.058 1.00 93.12 91 THR A C 1
ATOM 729 O O . THR A 1 91 ? -18.031 3.012 39.200 1.00 93.12 91 THR A O 1
ATOM 732 N N . ALA A 1 92 ? -19.582 4.191 40.300 1.00 90.75 92 ALA A N 1
ATOM 733 C CA . ALA A 1 92 ? -19.282 5.452 39.622 1.00 90.75 92 ALA A CA 1
ATOM 734 C C . ALA A 1 92 ? -17.802 5.875 39.736 1.00 90.75 92 ALA A C 1
ATOM 736 O O . ALA A 1 92 ? -17.232 6.352 38.759 1.00 90.75 92 ALA A O 1
ATOM 737 N N . GLU A 1 93 ? -17.194 5.699 40.913 1.00 93.69 93 GLU A N 1
ATOM 738 C CA . GLU A 1 93 ? -15.792 6.053 41.174 1.00 93.69 93 GLU A CA 1
ATOM 739 C C . GLU A 1 93 ? -14.835 5.118 40.424 1.00 93.69 93 GLU A C 1
ATOM 741 O O . GLU A 1 93 ? -13.959 5.592 39.707 1.00 93.69 93 GLU A O 1
ATOM 746 N N . GLU A 1 94 ? -15.069 3.802 40.480 1.00 94.50 94 GLU A N 1
ATOM 747 C CA . GLU A 1 94 ? -14.267 2.822 39.735 1.00 94.50 94 GLU A CA 1
ATOM 748 C C . GLU A 1 94 ? -14.347 3.046 38.221 1.00 94.50 94 GLU A C 1
ATOM 750 O O . GLU A 1 94 ? -13.334 2.951 37.532 1.00 94.50 94 GLU A O 1
ATOM 755 N N . ALA A 1 95 ? -15.531 3.369 37.691 1.00 93.00 95 ALA A N 1
ATOM 756 C CA . ALA A 1 95 ? -15.703 3.667 36.273 1.00 93.00 95 ALA A CA 1
ATOM 757 C C . ALA A 1 95 ? -14.961 4.946 35.853 1.00 93.00 95 ALA A C 1
ATOM 759 O O . ALA A 1 95 ? -14.364 4.979 34.776 1.00 93.00 95 ALA A O 1
ATOM 760 N N . ALA A 1 96 ? -14.972 5.984 36.695 1.00 91.75 96 ALA A N 1
ATOM 761 C CA . ALA A 1 96 ? -14.250 7.229 36.447 1.00 91.75 96 ALA A CA 1
ATOM 762 C C . ALA A 1 96 ? -12.725 7.034 36.497 1.00 91.75 96 ALA A C 1
ATOM 764 O O . ALA A 1 96 ? -12.010 7.539 35.630 1.00 91.75 96 ALA A O 1
ATOM 765 N N . ASP A 1 97 ? -12.225 6.267 37.466 1.00 92.75 97 ASP A N 1
ATOM 766 C CA . ASP A 1 97 ? -10.801 5.942 37.572 1.00 92.75 97 ASP A CA 1
ATOM 767 C C . ASP A 1 97 ? -10.330 5.078 36.400 1.00 92.75 97 ASP A C 1
ATOM 769 O O . ASP A 1 97 ? -9.283 5.343 35.806 1.00 92.75 97 ASP A O 1
ATOM 773 N N . LEU A 1 98 ? -11.128 4.079 36.020 1.00 92.44 98 LEU A N 1
ATOM 774 C CA . LEU A 1 98 ? -10.841 3.215 34.883 1.00 92.44 98 LEU A CA 1
ATOM 775 C C . LEU A 1 98 ? -10.830 3.998 33.561 1.00 92.44 98 LEU A C 1
ATOM 777 O O . LEU A 1 98 ? -9.941 3.786 32.740 1.00 92.44 98 LEU A O 1
ATOM 781 N N . ALA A 1 99 ? -11.755 4.947 33.377 1.00 90.88 99 ALA A N 1
ATOM 782 C CA . ALA A 1 99 ? -11.758 5.848 32.224 1.00 90.88 99 ALA A CA 1
ATOM 783 C C . ALA A 1 99 ? -10.452 6.654 32.110 1.00 90.88 99 ALA A C 1
ATOM 785 O O . ALA A 1 99 ? -9.915 6.797 31.014 1.00 90.88 99 ALA A O 1
ATOM 786 N N . SER A 1 100 ? -9.899 7.127 33.232 1.00 91.81 100 SER A N 1
ATOM 787 C CA . SER A 1 100 ? -8.597 7.808 33.249 1.00 91.81 100 SER A CA 1
ATOM 788 C C . SER A 1 100 ? -7.422 6.859 32.964 1.00 91.81 100 SER A C 1
ATOM 790 O O . SER A 1 100 ? -6.438 7.264 32.349 1.00 91.81 100 SER A O 1
ATOM 792 N N . GLN A 1 101 ? -7.507 5.591 33.376 1.00 93.62 101 GLN A N 1
ATOM 793 C CA . GLN A 1 101 ? -6.449 4.600 33.138 1.00 93.62 101 GLN A CA 1
ATOM 794 C C . GLN A 1 101 ? -6.329 4.190 31.663 1.00 93.62 101 GLN A C 1
ATOM 796 O O . GLN A 1 101 ? -5.226 3.896 31.210 1.00 93.62 101 GLN A O 1
ATOM 801 N N . MET A 1 102 ? -7.412 4.252 30.879 1.00 92.38 102 MET A N 1
ATOM 802 C CA . MET A 1 102 ? -7.416 3.911 29.442 1.00 92.38 102 MET A CA 1
ATOM 803 C C . MET A 1 102 ? -6.447 4.739 28.582 1.00 92.38 102 MET A C 1
ATOM 805 O O . MET A 1 102 ? -6.129 4.349 27.454 1.00 92.38 102 MET A O 1
ATOM 809 N N . ALA A 1 103 ? -5.974 5.875 29.100 1.00 87.19 103 ALA A N 1
ATOM 810 C CA . ALA A 1 103 ? -4.952 6.710 28.476 1.00 87.19 103 ALA A CA 1
ATOM 811 C C . ALA A 1 103 ? -3.552 6.085 28.486 1.00 87.19 103 ALA A C 1
ATOM 813 O O . ALA A 1 103 ? -2.711 6.434 27.662 1.00 87.19 103 ALA A O 1
ATOM 814 N N . VAL A 1 104 ? -3.280 5.207 29.449 1.00 91.19 104 VAL A N 1
ATOM 815 C CA . VAL A 1 104 ? -1.929 4.704 29.735 1.00 91.19 104 VAL A CA 1
ATOM 816 C C . VAL A 1 104 ? -1.866 3.186 29.843 1.00 91.19 104 VAL A C 1
ATOM 818 O O . VAL A 1 104 ? -0.779 2.624 29.750 1.00 91.19 104 VAL A O 1
ATOM 821 N N . ASP A 1 105 ? -3.010 2.528 30.016 1.00 91.75 105 ASP A N 1
ATOM 822 C CA . ASP A 1 105 ? -3.111 1.089 30.211 1.00 91.75 105 ASP A CA 1
ATOM 823 C C . ASP A 1 105 ? -3.987 0.438 29.123 1.00 91.75 105 ASP A C 1
ATOM 825 O O . ASP A 1 105 ? -5.207 0.639 29.108 1.00 91.75 105 ASP A O 1
ATOM 829 N N . PRO A 1 106 ? -3.395 -0.357 28.211 1.00 88.94 106 PRO A N 1
ATOM 830 C CA . PRO A 1 106 ? -4.143 -1.150 27.239 1.00 88.94 106 PRO A CA 1
ATOM 831 C C . PRO A 1 106 ? -5.135 -2.136 27.880 1.00 88.94 106 PRO A C 1
ATOM 833 O O . PRO A 1 106 ? -6.199 -2.385 27.318 1.00 88.94 106 PRO A O 1
ATOM 836 N N . GLU A 1 107 ? -4.850 -2.681 29.068 1.00 89.69 107 GLU A N 1
ATOM 837 C CA . GLU A 1 107 ? -5.763 -3.626 29.730 1.00 89.69 107 GLU A CA 1
ATOM 838 C C . GLU A 1 107 ? -7.052 -2.932 30.189 1.00 89.69 107 GLU A C 1
ATOM 840 O O . GLU A 1 107 ? -8.145 -3.494 30.066 1.00 89.69 107 GLU A O 1
ATOM 845 N N . ALA A 1 108 ? -6.957 -1.671 30.625 1.00 91.31 108 ALA A N 1
ATOM 846 C CA . ALA A 1 108 ? -8.118 -0.857 30.974 1.00 91.31 108 ALA A CA 1
ATOM 847 C C . ALA A 1 108 ? -9.076 -0.661 29.785 1.00 91.31 108 ALA A C 1
ATOM 849 O O . ALA A 1 108 ? -10.293 -0.615 29.980 1.00 91.31 108 ALA A O 1
ATOM 850 N N . VAL A 1 109 ? -8.561 -0.606 28.549 1.00 89.38 109 VAL A N 1
ATOM 851 C CA . VAL A 1 109 ? -9.373 -0.437 27.328 1.00 89.38 109 VAL A CA 1
ATOM 852 C C . VAL A 1 109 ? -10.347 -1.596 27.144 1.00 89.38 109 VAL A C 1
ATOM 854 O O . VAL A 1 109 ? -11.496 -1.365 26.777 1.00 89.38 109 VAL A O 1
ATOM 857 N N . ALA A 1 110 ? -9.944 -2.828 27.475 1.00 89.56 110 ALA A N 1
ATOM 858 C CA . ALA A 1 110 ? -10.804 -4.009 27.371 1.00 89.56 110 ALA A CA 1
ATOM 859 C C . ALA A 1 110 ? -12.064 -3.926 28.257 1.00 89.56 110 ALA A C 1
ATOM 861 O O . ALA A 1 110 ? -13.031 -4.651 28.032 1.00 89.56 110 ALA A O 1
ATOM 862 N N . ARG A 1 111 ? -12.083 -3.017 29.241 1.00 93.00 111 ARG A N 1
ATOM 863 C CA . ARG A 1 111 ? -13.204 -2.792 30.164 1.00 93.00 111 ARG A CA 1
ATOM 864 C C . ARG A 1 111 ? -14.062 -1.573 29.786 1.00 93.00 111 ARG A C 1
ATOM 866 O O . ARG A 1 111 ? -14.888 -1.129 30.583 1.00 93.00 111 ARG A O 1
ATOM 873 N N . LEU A 1 112 ? -13.922 -1.040 28.567 1.00 93.31 112 LEU A N 1
ATOM 874 C CA . LEU A 1 112 ? -14.703 0.111 28.088 1.00 93.31 112 LEU A CA 1
ATOM 875 C C . LEU A 1 112 ? -16.219 -0.130 28.084 1.00 93.31 112 LEU A C 1
ATOM 877 O O . LEU A 1 112 ? -16.981 0.793 28.371 1.00 93.31 112 LEU A O 1
ATOM 881 N N . ASP A 1 113 ? -16.672 -1.358 27.826 1.00 93.12 113 ASP A N 1
ATOM 882 C CA . ASP A 1 113 ? -18.095 -1.697 27.941 1.00 93.12 113 ASP A CA 1
ATOM 883 C C . ASP A 1 113 ? -18.608 -1.549 29.379 1.00 93.12 113 ASP A C 1
ATOM 885 O O . ASP A 1 113 ? -19.699 -1.018 29.587 1.00 93.12 113 ASP A O 1
ATOM 889 N N . ALA A 1 114 ? -17.814 -1.938 30.381 1.00 92.25 114 ALA A N 1
ATOM 890 C CA . ALA A 1 114 ? -18.183 -1.778 31.786 1.00 92.25 114 ALA A CA 1
ATOM 891 C C . ALA A 1 114 ? -18.300 -0.291 32.166 1.00 92.25 114 ALA A C 1
ATOM 893 O O . ALA A 1 114 ? -19.269 0.106 32.816 1.00 92.25 114 ALA A O 1
ATOM 894 N N . VAL A 1 115 ? -17.384 0.555 31.676 1.00 93.69 115 VAL A N 1
ATOM 895 C CA . VAL A 1 115 ? -17.463 2.018 31.845 1.00 93.69 115 VAL A CA 1
ATOM 896 C C . VAL A 1 115 ? -18.733 2.580 31.195 1.00 93.69 115 VAL A C 1
ATOM 898 O O . VAL A 1 115 ? -19.473 3.333 31.828 1.00 93.69 115 VAL A O 1
ATOM 901 N N . ALA A 1 116 ? -19.044 2.182 29.958 1.00 93.75 116 ALA A N 1
ATOM 902 C CA . ALA A 1 116 ? -20.251 2.631 29.260 1.00 93.75 116 ALA A CA 1
ATOM 903 C C . ALA A 1 116 ? -21.556 2.116 29.901 1.00 93.75 116 ALA A C 1
ATOM 905 O O . ALA A 1 116 ? -22.600 2.762 29.811 1.00 93.75 116 ALA A O 1
ATOM 906 N N . ASN A 1 117 ? -21.531 0.961 30.563 1.00 91.94 117 ASN A N 1
ATOM 907 C CA . ASN A 1 117 ? -22.667 0.468 31.341 1.00 91.94 117 ASN A CA 1
ATOM 908 C C . ASN A 1 117 ? -22.863 1.303 32.609 1.00 91.94 117 ASN A C 1
ATOM 910 O O . ASN A 1 117 ? -23.983 1.739 32.885 1.00 91.94 117 ASN A O 1
ATOM 914 N N . ALA A 1 118 ? -21.778 1.610 33.322 1.00 92.31 118 ALA A N 1
ATOM 915 C CA . ALA A 1 118 ? -21.818 2.414 34.538 1.00 92.31 118 ALA A CA 1
ATOM 916 C C . ALA A 1 118 ? -22.399 3.820 34.298 1.00 92.31 118 ALA A C 1
ATOM 918 O O . ALA A 1 118 ? -23.164 4.314 35.125 1.00 92.31 118 ALA A O 1
ATOM 919 N N . THR A 1 119 ? -22.135 4.455 33.148 1.00 94.12 119 THR A N 1
ATOM 920 C CA . THR A 1 119 ? -22.735 5.768 32.823 1.00 94.12 119 THR A CA 1
ATOM 921 C C . THR A 1 119 ? -24.251 5.715 32.615 1.00 94.12 119 THR A C 1
ATOM 923 O O . THR A 1 119 ? -24.929 6.724 32.820 1.00 94.12 119 THR A O 1
ATOM 926 N N . ARG A 1 120 ? -24.802 4.554 32.232 1.00 92.94 120 ARG A N 1
ATOM 927 C CA . ARG A 1 120 ? -26.252 4.331 32.107 1.00 92.94 120 ARG A CA 1
ATOM 928 C C . ARG A 1 120 ? -26.910 4.073 33.459 1.00 92.94 120 ARG A C 1
ATOM 930 O O . ARG A 1 120 ? -28.050 4.481 33.663 1.00 92.94 120 ARG A O 1
ATOM 937 N N . GLU A 1 121 ? -26.201 3.419 34.374 1.00 92.50 121 GLU A N 1
ATOM 938 C CA . GLU A 1 121 ? -26.686 3.117 35.727 1.00 92.50 121 GLU A CA 1
ATOM 939 C C . GLU A 1 121 ? -26.533 4.305 36.693 1.00 92.50 121 GLU A C 1
ATOM 941 O O . GLU A 1 121 ? -27.321 4.465 37.630 1.00 92.50 121 GLU A O 1
ATOM 946 N N . HIS A 1 122 ? -25.545 5.169 36.455 1.00 93.69 122 HIS A N 1
ATOM 947 C CA . HIS A 1 122 ? -25.183 6.285 37.325 1.00 93.69 122 HIS A CA 1
ATOM 948 C C . HIS A 1 122 ? -25.223 7.623 36.579 1.00 93.69 122 HIS A C 1
ATOM 950 O O . HIS A 1 122 ? -24.195 8.259 36.349 1.00 93.69 122 HIS A O 1
ATOM 956 N N . GLU A 1 123 ? -26.428 8.101 36.254 1.00 92.38 123 GLU A N 1
ATOM 957 C CA . GLU A 1 123 ? -26.636 9.362 35.516 1.00 92.38 123 GLU A CA 1
ATOM 958 C C . GLU A 1 123 ? -25.908 10.563 36.151 1.00 92.38 123 GLU A C 1
ATOM 960 O O . GLU A 1 123 ? -25.343 11.396 35.446 1.00 92.38 123 GLU A O 1
ATOM 965 N N . ALA A 1 124 ? -25.841 10.622 37.487 1.00 89.81 124 ALA A N 1
ATOM 966 C CA . ALA A 1 124 ? -25.135 11.683 38.208 1.00 89.81 124 ALA A CA 1
ATOM 967 C C . ALA A 1 124 ? -23.607 11.674 37.991 1.00 89.81 124 ALA A C 1
ATOM 969 O O . ALA A 1 124 ? -22.977 12.724 38.100 1.00 89.81 124 ALA A O 1
ATOM 970 N N . ALA A 1 125 ? -23.019 10.513 37.685 1.00 91.06 125 ALA A N 1
ATOM 971 C CA . ALA A 1 125 ? -21.584 10.337 37.446 1.00 91.06 125 ALA A CA 1
ATOM 972 C C . ALA A 1 125 ? -21.214 10.369 35.958 1.00 91.06 125 ALA A C 1
ATOM 974 O O . ALA A 1 125 ? -20.050 10.574 35.621 1.00 91.06 125 ALA A O 1
ATOM 975 N N . ARG A 1 126 ? -22.199 10.209 35.062 1.00 95.31 126 ARG A N 1
ATOM 976 C CA . ARG A 1 126 ? -21.997 10.187 33.609 1.00 95.31 126 ARG A CA 1
ATOM 977 C C . ARG A 1 126 ? -21.156 11.360 33.117 1.00 95.31 126 ARG A C 1
ATOM 979 O O . ARG A 1 126 ? -20.250 11.143 32.324 1.00 95.31 126 ARG A O 1
ATOM 986 N N . LYS A 1 127 ? -21.440 12.574 33.596 1.00 95.88 127 LYS A N 1
ATOM 987 C CA . LYS A 1 127 ? -20.709 13.770 33.170 1.00 95.88 127 LYS A CA 1
ATOM 988 C C . LYS A 1 127 ? -19.224 13.715 33.552 1.00 95.88 127 LYS A C 1
ATOM 990 O O . LYS A 1 127 ? -18.401 14.062 32.725 1.00 95.88 127 LYS A O 1
ATOM 995 N N . ASP A 1 128 ? -18.885 13.259 34.760 1.00 94.69 128 ASP A N 1
ATOM 996 C CA . ASP A 1 128 ? -17.479 13.146 35.189 1.00 94.69 128 ASP A CA 1
ATOM 997 C C . ASP A 1 128 ? -16.721 12.109 34.348 1.00 94.69 128 ASP A C 1
ATOM 999 O O . ASP A 1 128 ? -15.612 12.365 33.890 1.00 94.69 128 ASP A O 1
ATOM 1003 N N . ILE A 1 129 ? -17.353 10.962 34.075 1.00 94.44 129 ILE A N 1
ATOM 1004 C CA . ILE A 1 129 ? -16.788 9.914 33.212 1.00 94.44 129 ILE A CA 1
ATOM 1005 C C . ILE A 1 129 ? -16.607 10.428 31.776 1.00 94.44 129 ILE A C 1
ATOM 1007 O O . ILE A 1 129 ? -15.563 10.201 31.168 1.00 94.44 129 ILE A O 1
ATOM 1011 N N . GLU A 1 130 ? -17.605 11.131 31.233 1.00 95.94 130 GLU A N 1
ATOM 1012 C CA . GLU A 1 130 ? -17.541 11.737 29.900 1.00 95.94 130 GLU A CA 1
ATOM 1013 C C . GLU A 1 130 ? -16.439 12.799 29.823 1.00 95.94 130 GLU A C 1
ATOM 1015 O O . GLU A 1 130 ? -15.637 12.746 28.897 1.00 95.94 130 GLU A O 1
ATOM 1020 N N . ASP A 1 131 ? -16.336 13.693 30.813 1.00 95.25 131 ASP A N 1
ATOM 1021 C CA . ASP A 1 131 ? -15.304 14.735 30.884 1.00 95.25 131 ASP A CA 1
ATOM 1022 C C . ASP A 1 131 ? -13.887 14.119 30.968 1.00 95.25 131 ASP A C 1
ATOM 1024 O O . ASP A 1 131 ? -12.961 14.603 30.314 1.00 95.25 131 ASP A O 1
ATOM 1028 N N . ARG A 1 132 ? -13.714 13.015 31.713 1.00 94.50 132 ARG A N 1
ATOM 1029 C CA . ARG A 1 132 ? -12.442 12.269 31.803 1.00 94.50 132 ARG A CA 1
ATOM 1030 C C . ARG A 1 132 ? -12.087 11.535 30.520 1.00 94.50 132 ARG A C 1
ATOM 1032 O O . ARG A 1 132 ? -10.941 11.574 30.103 1.00 94.50 132 ARG A O 1
ATOM 1039 N N . LEU A 1 133 ? -13.040 10.875 29.864 1.00 94.44 133 LEU A N 1
ATOM 1040 C CA . LEU A 1 133 ? -12.773 10.299 28.543 1.00 94.44 133 LEU A CA 1
ATOM 1041 C C . LEU A 1 133 ? -12.458 11.410 27.535 1.00 94.44 133 LEU A C 1
ATOM 1043 O O . LEU A 1 133 ? -11.549 11.269 26.721 1.00 94.44 133 LEU A O 1
ATOM 1047 N N . ALA A 1 134 ? -13.170 12.535 27.608 1.00 95.38 134 ALA A N 1
ATOM 1048 C CA . ALA A 1 134 ? -12.989 13.658 26.703 1.00 95.38 134 ALA A CA 1
ATOM 1049 C C . ALA A 1 134 ? -11.607 14.310 26.834 1.00 95.38 134 ALA A C 1
ATOM 1051 O O . ALA A 1 134 ? -11.087 14.780 25.823 1.00 95.38 134 ALA A O 1
ATOM 1052 N N . SER A 1 135 ? -10.978 14.306 28.017 1.00 93.19 135 SER A N 1
ATOM 1053 C CA . SER A 1 135 ? -9.595 14.789 28.155 1.00 93.19 135 SER A CA 1
ATOM 1054 C C . SER A 1 135 ? -8.583 13.924 27.406 1.00 93.19 135 SER A C 1
ATOM 1056 O O . SER A 1 135 ? -7.553 14.436 26.971 1.00 93.19 135 SER A O 1
ATOM 1058 N N . GLU A 1 136 ? -8.887 12.639 27.220 1.00 91.81 136 GLU A N 1
ATOM 1059 C CA . GLU A 1 136 ? -7.976 11.675 26.599 1.00 91.81 136 GLU A CA 1
ATOM 1060 C C . GLU A 1 136 ? -8.202 11.527 25.099 1.00 91.81 136 GLU A C 1
ATOM 1062 O O . GLU A 1 136 ? -7.250 11.478 24.314 1.00 91.81 136 GLU A O 1
ATOM 1067 N N . VAL A 1 137 ? -9.469 11.441 24.697 1.00 94.12 137 VAL A N 1
ATOM 1068 C CA . VAL A 1 137 ? -9.854 11.117 23.320 1.00 94.12 137 VAL A CA 1
ATOM 1069 C C . VAL A 1 137 ? -10.666 12.207 22.644 1.00 94.12 137 VAL A C 1
ATOM 1071 O O . VAL A 1 137 ? -10.986 12.064 21.473 1.00 94.12 137 VAL A O 1
ATOM 1074 N N . GLY A 1 138 ? -10.997 13.290 23.346 1.00 95.44 138 GLY A N 1
ATOM 1075 C CA . GLY A 1 138 ? -11.829 14.356 22.809 1.00 95.44 138 GLY A CA 1
ATOM 1076 C C . GLY A 1 138 ? -13.326 14.183 23.078 1.00 95.44 138 GLY A C 1
ATOM 1077 O O . GLY A 1 138 ? -13.813 13.053 23.186 1.00 95.44 138 GLY A O 1
ATOM 1078 N N . PRO A 1 139 ? -14.093 15.287 23.165 1.00 96.31 139 PRO A N 1
ATOM 1079 C CA . PRO A 1 139 ? -15.509 15.242 23.529 1.00 96.31 139 PRO A CA 1
ATOM 1080 C C . PRO A 1 139 ? -16.373 14.468 22.526 1.00 96.31 139 PRO A C 1
ATOM 1082 O O . PRO A 1 139 ? -17.279 13.741 22.938 1.00 96.31 139 PRO A O 1
ATOM 1085 N N . VAL A 1 140 ? -16.092 14.565 21.220 1.00 96.25 140 VAL A N 1
ATOM 1086 C CA . VAL A 1 140 ? -16.864 13.834 20.200 1.00 96.25 140 VAL A CA 1
ATOM 1087 C C . VAL A 1 140 ? -16.691 12.322 20.358 1.00 96.25 140 VAL A C 1
ATOM 1089 O O . VAL A 1 140 ? -17.687 11.596 20.417 1.00 96.25 140 VAL A O 1
ATOM 1092 N N . TYR A 1 141 ? -15.451 11.836 20.483 1.00 96.25 141 TYR A N 1
ATOM 1093 C CA . TYR A 1 141 ? -15.190 10.404 20.641 1.00 96.25 141 TYR A CA 1
ATOM 1094 C C . TYR A 1 141 ? -15.620 9.874 22.002 1.00 96.25 141 TYR A C 1
ATOM 1096 O O . TYR A 1 141 ? -16.197 8.793 22.047 1.00 96.25 141 TYR A O 1
ATOM 1104 N N . ALA A 1 142 ? -15.414 10.623 23.088 1.00 96.81 142 ALA A N 1
ATOM 1105 C CA . ALA A 1 142 ? -15.877 10.232 24.417 1.00 96.81 142 ALA A CA 1
ATOM 1106 C C . ALA A 1 142 ? -17.385 9.963 24.415 1.00 96.81 142 ALA A C 1
ATOM 1108 O O . ALA A 1 142 ? -17.836 8.876 24.782 1.00 96.81 142 ALA A O 1
ATOM 1109 N N . LYS A 1 143 ? -18.165 10.912 23.888 1.00 96.88 143 LYS A N 1
ATOM 1110 C CA . LYS A 1 143 ? -19.610 10.756 23.760 1.00 96.88 143 LYS A CA 1
ATOM 1111 C C . LYS A 1 143 ? -19.984 9.583 22.857 1.00 96.88 143 LYS A C 1
ATOM 1113 O O . LYS A 1 143 ? -20.840 8.780 23.222 1.00 96.88 143 LYS A O 1
ATOM 1118 N N . ARG A 1 144 ? -19.333 9.448 21.697 1.00 97.00 144 ARG A N 1
ATOM 1119 C CA . ARG A 1 144 ? -19.602 8.354 20.753 1.00 97.00 144 ARG A CA 1
ATOM 1120 C C . ARG A 1 144 ? -19.296 6.987 21.366 1.00 97.00 144 ARG A C 1
ATOM 1122 O O . ARG A 1 144 ? -20.097 6.077 21.208 1.00 97.00 144 ARG A O 1
ATOM 1129 N N . LEU A 1 145 ? -18.198 6.839 22.106 1.00 96.56 145 LEU A N 1
ATOM 1130 C CA . LEU A 1 145 ? -17.865 5.594 22.802 1.00 96.56 145 LEU A CA 1
ATOM 1131 C C . LEU A 1 145 ? -18.898 5.242 23.871 1.00 96.56 145 LEU A C 1
ATOM 1133 O O . LEU A 1 145 ? -19.209 4.068 24.036 1.00 96.56 145 LEU A O 1
ATOM 1137 N N . LEU A 1 146 ? -19.453 6.221 24.584 1.00 96.25 146 LEU A N 1
ATOM 1138 C CA . LEU A 1 146 ? -20.473 5.967 25.604 1.00 96.25 146 LEU A CA 1
ATOM 1139 C C . LEU A 1 146 ? -21.847 5.646 24.986 1.00 96.25 146 LEU A C 1
ATOM 1141 O O . LEU A 1 146 ? -22.505 4.693 25.412 1.00 96.25 146 LEU A O 1
ATOM 1145 N N . ASP A 1 147 ? -22.257 6.391 23.959 1.00 96.44 147 ASP A N 1
ATOM 1146 C CA . ASP A 1 147 ? -23.621 6.347 23.416 1.00 96.44 147 ASP A CA 1
ATOM 1147 C C . ASP A 1 147 ? -23.805 5.367 22.241 1.00 96.44 147 ASP A C 1
ATOM 1149 O O . ASP A 1 147 ? -24.867 4.753 22.110 1.00 96.44 147 ASP A O 1
ATOM 1153 N N . ASP A 1 148 ? -22.794 5.186 21.386 1.00 97.06 148 ASP A N 1
ATOM 1154 C CA . ASP A 1 148 ? -22.860 4.329 20.197 1.00 97.06 148 ASP A CA 1
ATOM 1155 C C . ASP A 1 148 ? -22.245 2.953 20.485 1.00 97.06 148 ASP A C 1
ATOM 1157 O O . ASP A 1 148 ? -21.032 2.738 20.443 1.00 97.06 148 ASP A O 1
ATOM 1161 N N . THR A 1 149 ? -23.124 1.987 20.755 1.00 94.69 149 THR A N 1
ATOM 1162 C CA . THR A 1 149 ? -22.723 0.608 21.073 1.00 94.69 149 THR A CA 1
ATOM 1163 C C . THR A 1 149 ? -22.016 -0.080 19.901 1.00 94.69 149 THR A C 1
ATOM 1165 O O . THR A 1 149 ? -21.104 -0.869 20.132 1.00 94.69 149 THR A O 1
ATOM 1168 N N . ALA A 1 150 ? -22.388 0.222 18.652 1.00 94.81 150 ALA A N 1
ATOM 1169 C CA . ALA A 1 150 ? -21.760 -0.399 17.488 1.00 94.81 150 ALA A CA 1
ATOM 1170 C C . ALA A 1 150 ? -20.339 0.138 17.278 1.00 94.81 150 ALA A C 1
ATOM 1172 O O . ALA A 1 150 ? -19.412 -0.637 17.034 1.00 94.81 150 ALA A O 1
ATOM 1173 N N . PHE A 1 151 ? -20.153 1.453 17.428 1.00 96.44 151 PHE A N 1
ATOM 1174 C CA . PHE A 1 151 ? -18.827 2.064 17.378 1.00 96.44 1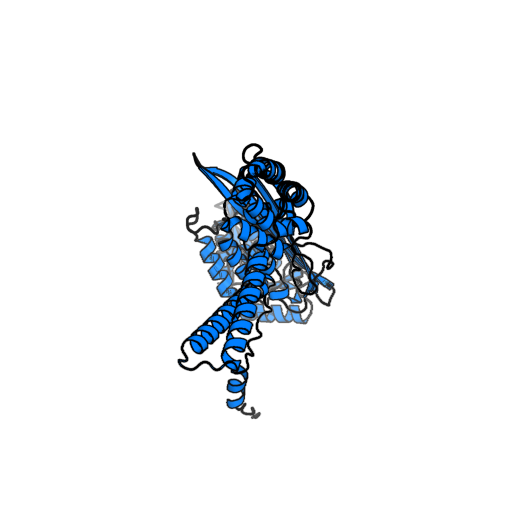51 PHE A CA 1
ATOM 1175 C C . PHE A 1 151 ? -17.923 1.546 18.499 1.00 96.44 151 PHE A C 1
ATOM 1177 O O . PHE A 1 151 ? -16.808 1.108 18.223 1.00 96.44 151 PHE A O 1
ATOM 1184 N N . ARG A 1 152 ? -18.413 1.512 19.744 1.00 96.69 152 ARG A N 1
ATOM 1185 C CA . ARG A 1 152 ? -17.652 0.989 20.887 1.00 96.69 152 ARG A CA 1
ATOM 1186 C C . ARG A 1 152 ? -17.217 -0.463 20.679 1.00 96.69 152 ARG A C 1
ATOM 1188 O O . ARG A 1 152 ? -16.033 -0.756 20.821 1.00 96.69 152 ARG A O 1
ATOM 1195 N N . ALA A 1 153 ? -18.135 -1.342 20.272 1.00 94.81 153 ALA A N 1
ATOM 1196 C CA . ALA A 1 153 ? -17.815 -2.740 19.976 1.00 94.81 153 ALA A CA 1
ATOM 1197 C C . ALA A 1 153 ? -16.768 -2.861 18.857 1.00 94.81 153 ALA A C 1
ATOM 1199 O O . ALA A 1 153 ? -15.843 -3.664 18.940 1.00 94.81 153 ALA A O 1
ATOM 1200 N N . SER A 1 154 ? -16.870 -2.019 17.826 1.00 96.56 154 SER A N 1
ATOM 1201 C CA . SER A 1 154 ? -15.889 -1.971 16.745 1.00 96.56 154 SER A CA 1
ATOM 1202 C C . SER A 1 154 ? -14.494 -1.547 17.218 1.00 96.56 154 SER A C 1
ATOM 1204 O O . SER A 1 154 ? -13.511 -2.091 16.718 1.00 96.56 154 SER A O 1
ATOM 1206 N N . VAL A 1 155 ? -14.393 -0.586 18.141 1.00 96.50 155 VAL A N 1
ATOM 1207 C CA . VAL A 1 155 ? -13.114 -0.124 18.707 1.00 96.50 155 VAL A CA 1
ATOM 1208 C C . VAL A 1 155 ? -12.512 -1.186 19.627 1.00 96.50 155 VAL A C 1
ATOM 1210 O O . VAL A 1 155 ? -11.319 -1.453 19.531 1.00 96.50 155 VAL A O 1
ATOM 1213 N N . LEU A 1 156 ? -13.327 -1.836 20.462 1.00 95.38 156 LEU A N 1
ATOM 1214 C CA . LEU A 1 156 ? -12.895 -2.927 21.344 1.00 95.38 156 LEU A CA 1
ATOM 1215 C C . LEU A 1 156 ? -12.372 -4.138 20.565 1.00 95.38 156 LEU A C 1
ATOM 1217 O O . LEU A 1 156 ? -11.286 -4.638 20.864 1.00 95.38 156 LEU A O 1
ATOM 1221 N N . LYS A 1 157 ? -13.096 -4.553 19.520 1.00 95.94 157 LYS A N 1
ATOM 1222 C CA . LYS A 1 157 ? -12.649 -5.607 18.603 1.00 95.94 157 LYS A CA 1
ATOM 1223 C C . LYS A 1 157 ? -11.291 -5.249 17.996 1.00 95.94 157 LYS A C 1
ATOM 1225 O O . LYS A 1 157 ? -10.350 -6.038 18.060 1.00 95.94 157 LYS A O 1
ATOM 1230 N N . LEU A 1 158 ? -11.174 -4.043 17.431 1.00 96.50 158 LEU A N 1
ATOM 1231 C CA . LEU A 1 158 ? -9.925 -3.580 16.830 1.00 96.50 158 LEU A CA 1
ATOM 1232 C C . LEU A 1 158 ? -8.786 -3.549 17.859 1.00 96.50 158 LEU A C 1
ATOM 1234 O O . LEU A 1 158 ? -7.691 -4.004 17.553 1.00 96.50 158 LEU A O 1
ATOM 1238 N N . HIS A 1 159 ? -9.037 -3.056 19.071 1.00 96.06 159 HIS A N 1
ATOM 1239 C CA . HIS A 1 159 ? -8.062 -3.037 20.159 1.00 96.06 159 HIS A CA 1
ATOM 1240 C C . HIS A 1 159 ? -7.490 -4.437 20.436 1.00 96.06 159 HIS A C 1
ATOM 1242 O O . HIS A 1 159 ? -6.270 -4.616 20.432 1.00 96.06 159 HIS A O 1
ATOM 1248 N N . GLY A 1 160 ? -8.360 -5.442 20.589 1.00 94.81 160 GLY A N 1
ATOM 1249 C CA . GLY A 1 160 ? -7.939 -6.832 20.773 1.00 94.81 160 GLY A CA 1
ATOM 1250 C C . GLY A 1 160 ? -7.124 -7.370 19.592 1.00 94.81 160 GLY A C 1
ATOM 1251 O O . GLY A 1 160 ? -6.118 -8.050 19.789 1.00 94.81 160 GLY A O 1
ATOM 1252 N N . GLU A 1 161 ? -7.509 -7.029 18.360 1.00 95.94 161 GLU A N 1
ATOM 1253 C CA . GLU A 1 161 ? -6.774 -7.439 17.159 1.00 95.94 161 GLU A CA 1
ATOM 1254 C C . GLU A 1 161 ? -5.412 -6.745 17.002 1.00 95.94 161 GLU A C 1
ATOM 1256 O O . GLU A 1 161 ? -4.475 -7.368 16.504 1.00 95.94 161 GLU A O 1
ATOM 1261 N N . LEU A 1 162 ? -5.281 -5.478 17.409 1.00 95.12 162 LEU A N 1
ATOM 1262 C CA . LEU A 1 162 ? -4.019 -4.729 17.366 1.00 95.12 162 LEU A CA 1
ATOM 1263 C C . LEU A 1 162 ? -3.005 -5.258 18.381 1.00 95.12 162 LEU A C 1
ATOM 1265 O O . LEU A 1 162 ? -1.808 -5.275 18.098 1.00 95.12 162 LEU A O 1
ATOM 1269 N N . TYR A 1 163 ? -3.481 -5.734 19.530 1.00 91.19 163 TYR A N 1
ATOM 1270 C CA . TYR A 1 163 ? -2.632 -6.346 20.549 1.00 91.19 163 TYR A CA 1
ATOM 1271 C C . TYR A 1 163 ? -2.239 -7.797 20.216 1.00 91.19 163 TYR A C 1
ATOM 1273 O O . TYR A 1 163 ? -1.427 -8.406 20.912 1.00 91.19 163 TYR A O 1
ATOM 1281 N N . ALA A 1 164 ? -2.787 -8.379 19.145 1.00 92.19 164 ALA A N 1
ATOM 1282 C CA . ALA A 1 164 ? -2.422 -9.721 18.718 1.00 92.19 164 ALA A CA 1
ATOM 1283 C C . ALA A 1 164 ? -1.064 -9.735 17.983 1.00 92.19 164 ALA A C 1
ATOM 1285 O O . ALA A 1 164 ? -0.733 -8.799 17.240 1.00 92.19 164 ALA A O 1
ATOM 1286 N N . PRO A 1 165 ? -0.273 -10.813 18.127 1.00 93.56 165 PRO A N 1
ATOM 1287 C CA . PRO A 1 165 ? 0.898 -11.012 17.291 1.00 93.56 165 PRO A CA 1
ATOM 1288 C C . PRO A 1 165 ? 0.479 -11.278 15.838 1.00 93.56 165 PRO A C 1
ATOM 1290 O O . PRO A 1 165 ? -0.561 -11.881 15.565 1.00 93.56 165 PRO A O 1
ATOM 1293 N N . LEU A 1 166 ? 1.304 -10.838 14.885 1.00 93.06 166 LEU A N 1
ATOM 1294 C CA . LEU A 1 166 ? 1.040 -10.988 13.451 1.00 93.06 166 LEU A CA 1
ATOM 1295 C C . LEU A 1 166 ? 0.957 -12.466 13.027 1.00 93.06 166 LEU A C 1
ATOM 1297 O O . LEU A 1 166 ? 0.194 -12.827 12.132 1.00 93.06 166 LEU A O 1
ATOM 1301 N N . SER A 1 167 ? 1.736 -13.317 13.694 1.00 90.31 167 SER A N 1
ATOM 1302 C CA . SER A 1 167 ? 1.711 -14.778 13.599 1.00 90.31 167 SER A CA 1
ATOM 1303 C C . SER A 1 167 ? 2.119 -15.383 14.947 1.00 90.31 167 SER A C 1
ATOM 1305 O O . SER A 1 167 ? 2.551 -14.655 15.833 1.00 90.31 167 SER A O 1
ATOM 1307 N N . GLU A 1 168 ? 2.036 -16.707 15.118 1.00 88.06 168 GLU A N 1
ATOM 1308 C CA . GLU A 1 168 ? 2.366 -17.393 16.387 1.00 88.06 168 GLU A CA 1
ATOM 1309 C C . GLU A 1 168 ? 3.749 -17.018 16.961 1.00 88.06 168 GLU A C 1
ATOM 1311 O O . GLU A 1 168 ? 3.942 -17.013 18.173 1.00 88.06 168 GLU A O 1
ATOM 1316 N N . ARG A 1 169 ? 4.711 -16.687 16.091 1.00 84.25 169 ARG A N 1
ATOM 1317 C CA . ARG A 1 169 ? 6.065 -16.238 16.464 1.00 84.25 169 ARG A CA 1
ATOM 1318 C C . ARG A 1 169 ? 6.423 -14.873 15.874 1.00 84.25 169 ARG A C 1
ATOM 1320 O O . ARG A 1 169 ? 7.598 -14.532 15.787 1.00 84.25 169 ARG A O 1
ATOM 1327 N N . GLY A 1 170 ? 5.425 -14.150 15.377 1.00 87.56 170 GLY A N 1
ATOM 1328 C CA . GLY A 1 170 ? 5.611 -12.862 14.726 1.00 87.56 170 GLY A CA 1
ATOM 1329 C C . GLY A 1 170 ? 5.659 -11.709 15.726 1.00 87.56 170 GLY A C 1
ATOM 1330 O O . GLY A 1 170 ? 5.258 -11.879 16.878 1.00 87.56 170 GLY A O 1
ATOM 1331 N N . PRO A 1 171 ? 6.102 -10.527 15.274 1.00 92.69 171 PRO A N 1
ATOM 1332 C CA . PRO A 1 171 ? 6.005 -9.301 16.057 1.00 92.69 171 PRO A CA 1
ATOM 1333 C C . PRO A 1 171 ? 4.541 -8.955 16.357 1.00 92.69 171 PRO A C 1
ATOM 1335 O O . PRO A 1 171 ? 3.616 -9.427 15.684 1.00 92.69 171 PRO A O 1
ATOM 1338 N N . PHE A 1 172 ? 4.331 -8.091 17.344 1.00 93.56 172 PHE A N 1
ATOM 1339 C CA . PHE A 1 172 ? 3.011 -7.539 17.635 1.00 93.56 172 PHE A CA 1
ATOM 1340 C C . PHE A 1 172 ? 2.570 -6.591 16.521 1.00 93.56 172 PHE A C 1
ATOM 1342 O O . PHE A 1 172 ? 3.400 -5.926 15.897 1.00 93.56 172 PHE A O 1
ATOM 1349 N N . ILE A 1 173 ? 1.261 -6.496 16.268 1.00 96.12 173 ILE A N 1
ATOM 1350 C CA . ILE A 1 173 ? 0.768 -5.443 15.375 1.00 96.12 173 ILE A CA 1
ATOM 1351 C C . ILE A 1 173 ? 1.045 -4.081 16.019 1.00 96.12 173 ILE A C 1
ATOM 1353 O O . ILE A 1 173 ? 1.742 -3.260 15.424 1.00 96.12 173 ILE A O 1
ATOM 1357 N N . MET A 1 174 ? 0.584 -3.885 17.253 1.00 96.12 174 MET A N 1
ATOM 1358 C CA . MET A 1 174 ? 0.836 -2.696 18.060 1.00 96.12 174 MET A CA 1
ATOM 1359 C C . MET A 1 174 ? 0.894 -3.072 19.545 1.00 96.12 174 MET A C 1
ATOM 1361 O O . MET A 1 174 ? -0.011 -3.723 20.058 1.00 96.12 174 MET A O 1
ATOM 1365 N N . ARG A 1 175 ? 1.946 -2.655 20.258 1.00 91.06 175 ARG A N 1
ATOM 1366 C CA . ARG A 1 175 ? 2.082 -2.917 21.704 1.00 91.06 175 ARG A CA 1
ATOM 1367 C C . ARG A 1 175 ? 1.360 -1.885 22.551 1.00 91.06 175 ARG A C 1
ATOM 1369 O O . ARG A 1 175 ? 0.723 -2.223 23.542 1.00 91.06 175 ARG A O 1
ATOM 1376 N N . GLU A 1 176 ? 1.468 -0.624 22.157 1.00 90.69 176 GLU A N 1
ATOM 1377 C CA . GLU A 1 176 ? 0.873 0.501 22.875 1.00 90.69 176 GLU A CA 1
ATOM 1378 C C . GLU A 1 176 ? -0.538 0.776 22.349 1.00 90.69 176 GLU A C 1
ATOM 1380 O O . GLU A 1 176 ? -0.835 1.854 21.840 1.00 90.69 176 GLU A O 1
ATOM 1385 N N . ALA A 1 177 ? -1.424 -0.214 22.442 1.00 91.12 177 ALA A N 1
ATOM 1386 C CA . ALA A 1 177 ? -2.807 -0.092 21.989 1.00 91.12 177 ALA A CA 1
ATOM 1387 C C . ALA A 1 177 ? -3.699 0.652 23.010 1.00 91.12 177 ALA A C 1
ATOM 1389 O O . ALA A 1 177 ? -4.834 0.273 23.237 1.00 91.12 177 ALA A O 1
ATOM 1390 N N . ILE A 1 178 ? -3.223 1.730 23.643 1.00 95.12 178 ILE A N 1
ATOM 1391 C CA . ILE A 1 178 ? -4.083 2.566 24.507 1.00 95.12 178 ILE A CA 1
ATOM 1392 C C . ILE A 1 178 ? -5.299 3.097 23.725 1.00 95.12 178 ILE A C 1
ATOM 1394 O O . ILE A 1 178 ? -5.262 3.181 22.492 1.00 95.12 178 ILE A O 1
ATOM 1398 N N . LEU A 1 179 ? -6.369 3.508 24.416 1.00 95.00 179 LEU A N 1
ATOM 1399 C CA . LEU A 1 179 ? -7.650 3.845 23.773 1.00 95.00 179 LEU A CA 1
ATOM 1400 C C . LEU A 1 179 ? -7.496 4.888 22.656 1.00 95.00 179 LEU A C 1
ATOM 1402 O O . LEU A 1 179 ? -8.046 4.730 21.566 1.00 95.00 179 LEU A O 1
ATOM 1406 N N . ARG A 1 180 ? -6.695 5.929 22.901 1.00 95.56 180 ARG A N 1
ATOM 1407 C CA . ARG A 1 180 ? -6.417 6.983 21.918 1.00 95.56 180 ARG A CA 1
ATOM 1408 C C . ARG A 1 180 ? -5.748 6.447 20.649 1.00 95.56 180 ARG A C 1
ATOM 1410 O O . ARG A 1 180 ? -6.092 6.876 19.550 1.00 95.56 180 ARG A O 1
ATOM 1417 N N . ASN A 1 181 ? -4.828 5.495 20.790 1.00 95.69 181 ASN A N 1
ATOM 1418 C CA . ASN A 1 181 ? -4.128 4.885 19.663 1.00 95.69 181 ASN A CA 1
ATOM 1419 C C . ASN A 1 181 ? -5.066 3.971 18.869 1.00 95.69 181 ASN A C 1
ATOM 1421 O O . ASN A 1 181 ? -5.087 4.041 17.642 1.00 95.69 181 ASN A O 1
ATOM 1425 N N . ALA A 1 182 ? -5.897 3.179 19.555 1.00 96.50 182 ALA A N 1
ATOM 1426 C CA . ALA A 1 182 ? -6.911 2.348 18.910 1.00 96.50 182 ALA A CA 1
ATOM 1427 C C . ALA A 1 182 ? -7.917 3.192 18.107 1.00 96.50 182 ALA A C 1
ATOM 1429 O O . ALA A 1 182 ? -8.237 2.841 16.972 1.00 96.50 182 ALA A O 1
ATOM 1430 N N . LEU A 1 183 ? -8.357 4.335 18.646 1.00 96.62 183 LEU A N 1
ATOM 1431 C CA . LEU A 1 183 ? -9.213 5.287 17.930 1.00 96.62 183 LEU A CA 1
ATOM 1432 C C . LEU A 1 183 ? -8.512 5.902 16.718 1.00 96.62 183 LEU A C 1
ATOM 1434 O O . LEU A 1 183 ? -9.093 5.944 15.640 1.00 96.62 183 LEU A O 1
ATOM 1438 N N . ALA A 1 184 ? -7.260 6.338 16.861 1.00 96.81 184 ALA A N 1
ATOM 1439 C CA . ALA A 1 184 ? -6.501 6.874 15.736 1.00 96.81 184 ALA A CA 1
ATOM 1440 C C . ALA A 1 184 ? -6.357 5.840 14.606 1.00 96.81 184 ALA A C 1
ATOM 1442 O O . ALA A 1 184 ? -6.563 6.163 13.437 1.00 96.81 184 ALA A O 1
ATOM 1443 N N . VAL A 1 185 ? -6.068 4.579 14.944 1.00 98.12 185 VAL A N 1
ATOM 1444 C CA . VAL A 1 185 ? -6.015 3.487 13.963 1.00 98.12 185 VAL A CA 1
ATOM 1445 C C . VAL A 1 185 ? -7.382 3.219 13.341 1.00 98.12 185 VAL A C 1
ATOM 1447 O O . VAL A 1 185 ? -7.460 3.053 12.124 1.00 98.12 185 VAL A O 1
ATOM 1450 N N . HIS A 1 186 ? -8.455 3.234 14.135 1.00 97.56 186 HIS A N 1
ATOM 1451 C CA . HIS A 1 186 ? -9.826 3.087 13.639 1.00 97.56 186 HIS A CA 1
ATOM 1452 C C . HIS A 1 186 ? -10.178 4.174 12.620 1.00 97.56 186 HIS A C 1
ATOM 1454 O O . HIS A 1 186 ? -10.710 3.886 11.551 1.00 97.56 186 HIS A O 1
ATOM 1460 N N . GLU A 1 187 ? -9.807 5.418 12.890 1.00 97.00 187 GLU A N 1
ATOM 1461 C CA . GLU A 1 187 ? -10.107 6.538 12.002 1.00 97.00 187 GLU A CA 1
ATOM 1462 C C . GLU A 1 187 ? -9.253 6.515 10.730 1.00 97.00 187 GLU A C 1
ATOM 1464 O O . GLU A 1 187 ? -9.769 6.721 9.630 1.00 97.00 187 GLU A O 1
ATOM 1469 N N . ILE A 1 188 ? -7.963 6.185 10.833 1.00 97.75 188 ILE A N 1
ATOM 1470 C CA . ILE A 1 188 ? -7.054 6.173 9.678 1.00 97.75 188 ILE A CA 1
ATOM 1471 C C . ILE A 1 188 ? -7.284 4.937 8.799 1.00 97.75 188 ILE A C 1
ATOM 1473 O O . ILE A 1 188 ? -7.438 5.056 7.585 1.00 97.75 188 ILE A O 1
ATOM 1477 N N . MET A 1 189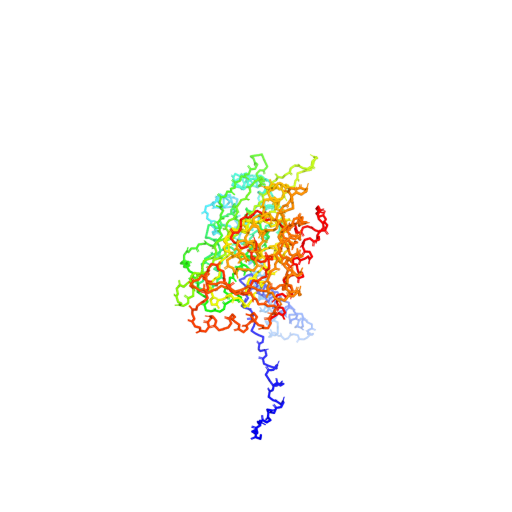 ? -7.332 3.747 9.398 1.00 98.25 189 MET A N 1
ATOM 1478 C CA . MET A 1 189 ? -7.347 2.456 8.699 1.00 98.25 189 MET A CA 1
ATOM 1479 C C . MET A 1 189 ? -8.678 1.704 8.821 1.00 98.25 189 MET A C 1
ATOM 1481 O O . MET A 1 189 ? -8.822 0.625 8.257 1.00 98.25 189 MET A O 1
ATOM 1485 N N . GLY A 1 190 ? -9.672 2.240 9.525 1.00 97.56 190 GLY A N 1
ATOM 1486 C CA . GLY A 1 190 ? -10.955 1.565 9.709 1.00 97.56 190 GLY A CA 1
ATOM 1487 C C . GLY A 1 190 ? -10.917 0.431 10.746 1.00 97.56 190 GLY A C 1
ATOM 1488 O O . GLY A 1 190 ? -9.884 0.145 11.355 1.00 97.56 190 GLY A O 1
ATOM 1489 N N . PRO A 1 191 ? -12.056 -0.255 10.939 1.00 97.19 191 PRO A N 1
ATOM 1490 C CA . PRO A 1 191 ? -12.200 -1.306 11.948 1.00 97.19 191 PRO A CA 1
ATOM 1491 C C . PRO A 1 191 ? -11.447 -2.602 11.623 1.00 97.19 191 PRO A C 1
ATOM 1493 O O . PRO A 1 191 ? -11.230 -3.416 12.513 1.00 97.19 191 PRO A O 1
ATOM 1496 N N . ASP A 1 192 ? -11.039 -2.791 10.366 1.00 96.44 192 ASP A N 1
ATOM 1497 C CA . ASP A 1 192 ? -10.338 -3.986 9.885 1.00 96.44 192 ASP A CA 1
ATOM 1498 C C . ASP A 1 192 ? -8.823 -3.739 9.705 1.00 96.44 192 ASP A C 1
ATOM 1500 O O . ASP A 1 192 ? -8.153 -4.423 8.926 1.00 96.44 192 ASP A O 1
ATOM 1504 N N . ALA A 1 193 ? -8.245 -2.759 10.413 1.00 97.56 193 ALA A N 1
ATOM 1505 C CA . ALA A 1 193 ? -6.840 -2.376 10.249 1.00 97.56 193 ALA A CA 1
ATOM 1506 C C . ALA A 1 193 ? -5.867 -3.561 10.411 1.00 97.56 193 ALA A C 1
ATOM 1508 O O . ALA A 1 193 ? -4.923 -3.702 9.631 1.00 97.56 193 ALA A O 1
ATOM 1509 N N . ALA A 1 194 ? -6.122 -4.469 11.358 1.00 96.88 194 ALA A N 1
ATOM 1510 C CA . ALA A 1 194 ? -5.291 -5.656 11.549 1.00 96.88 194 ALA A CA 1
ATOM 1511 C C . ALA A 1 194 ? -5.361 -6.630 10.356 1.00 96.88 194 ALA A C 1
ATOM 1513 O O . ALA A 1 194 ? -4.359 -7.263 10.008 1.00 96.88 194 ALA A O 1
ATOM 1514 N N . ALA A 1 195 ? -6.512 -6.736 9.679 1.00 97.19 195 ALA A N 1
ATOM 1515 C CA . ALA A 1 195 ? -6.633 -7.518 8.449 1.00 97.19 195 ALA A CA 1
ATOM 1516 C C . ALA A 1 195 ? -5.758 -6.937 7.333 1.00 97.19 195 ALA A C 1
ATOM 1518 O O . ALA A 1 195 ? -5.129 -7.689 6.589 1.00 97.19 195 ALA A O 1
ATOM 1519 N N . ALA A 1 196 ? -5.638 -5.615 7.270 1.00 97.62 196 ALA A N 1
ATOM 1520 C CA . ALA A 1 196 ? -4.784 -4.943 6.306 1.00 97.62 196 ALA A CA 1
ATOM 1521 C C . ALA A 1 196 ? -3.296 -5.041 6.604 1.00 97.62 196 ALA A C 1
ATOM 1523 O O . ALA A 1 196 ? -2.507 -5.219 5.674 1.00 97.62 196 ALA A O 1
ATOM 1524 N N . VAL A 1 197 ? -2.907 -5.006 7.879 1.00 97.88 197 VAL A N 1
ATOM 1525 C CA . VAL A 1 197 ? -1.540 -5.349 8.288 1.00 97.88 197 VAL A CA 1
ATOM 1526 C C . VAL A 1 197 ? -1.209 -6.763 7.799 1.00 97.88 197 VAL A C 1
ATOM 1528 O O . VAL A 1 197 ? -0.231 -6.953 7.078 1.00 97.88 197 VAL A O 1
ATOM 1531 N N . ARG A 1 198 ? -2.097 -7.736 8.051 1.00 96.81 198 ARG A N 1
ATOM 1532 C CA . ARG A 1 198 ? -1.961 -9.116 7.553 1.00 96.81 198 ARG A CA 1
ATOM 1533 C C . ARG A 1 198 ? -2.018 -9.229 6.030 1.00 96.81 198 ARG A C 1
ATOM 1535 O O . ARG A 1 198 ? -1.446 -10.161 5.476 1.00 96.81 198 ARG A O 1
ATOM 1542 N N . ALA A 1 199 ? -2.729 -8.359 5.320 1.00 97.38 199 ALA A N 1
ATOM 1543 C CA . ALA A 1 199 ? -2.755 -8.376 3.856 1.00 97.38 199 ALA A CA 1
ATOM 1544 C C . ALA A 1 199 ? -1.411 -7.950 3.257 1.00 97.38 199 ALA A C 1
ATOM 1546 O O . ALA A 1 199 ? -1.070 -8.413 2.170 1.00 97.38 199 ALA A O 1
ATOM 1547 N N . ASN A 1 200 ? -0.640 -7.139 3.989 1.00 97.50 200 ASN A N 1
ATOM 1548 C CA . ASN A 1 200 ? 0.700 -6.700 3.613 1.00 97.50 200 ASN A CA 1
ATOM 1549 C C . ASN A 1 200 ? 1.818 -7.636 4.123 1.00 97.50 200 ASN A C 1
ATOM 1551 O O . ASN A 1 200 ? 2.993 -7.355 3.890 1.00 97.50 200 ASN A O 1
ATOM 1555 N N . ASP A 1 201 ? 1.474 -8.753 4.773 1.00 96.94 201 ASP A N 1
ATOM 1556 C CA . ASP A 1 201 ? 2.449 -9.722 5.273 1.00 96.94 201 ASP A CA 1
ATOM 1557 C C . ASP A 1 201 ? 3.033 -10.587 4.142 1.00 96.94 201 ASP A C 1
ATOM 1559 O O . ASP A 1 201 ? 2.340 -11.429 3.563 1.00 96.94 201 ASP A O 1
ATOM 1563 N N . LEU A 1 202 ? 4.323 -10.403 3.833 1.00 95.81 202 LEU A N 1
ATOM 1564 C CA . LEU A 1 202 ? 5.003 -11.129 2.754 1.00 95.81 202 LEU A CA 1
ATOM 1565 C C . LEU A 1 202 ? 5.042 -12.644 2.969 1.00 95.81 202 LEU A C 1
ATOM 1567 O O . LEU A 1 202 ? 5.012 -13.383 1.982 1.00 95.81 202 LEU A O 1
ATOM 1571 N N . MET A 1 203 ? 5.055 -13.117 4.219 1.00 95.44 203 MET A N 1
ATOM 1572 C CA . MET A 1 203 ? 5.095 -14.553 4.526 1.00 95.44 203 MET A CA 1
ATOM 1573 C C . MET A 1 203 ? 3.855 -15.303 4.023 1.00 95.44 203 MET A C 1
ATOM 1575 O O . MET A 1 203 ? 3.894 -16.516 3.843 1.00 95.44 203 MET A O 1
ATOM 1579 N N . ARG A 1 204 ? 2.753 -14.598 3.734 1.00 95.50 204 ARG A N 1
ATOM 1580 C CA . ARG A 1 204 ? 1.547 -15.197 3.138 1.00 95.50 204 ARG A CA 1
ATOM 1581 C C . ARG A 1 204 ? 1.691 -15.508 1.653 1.00 95.50 204 ARG A C 1
ATOM 1583 O O . ARG A 1 204 ? 0.874 -16.246 1.104 1.00 95.50 204 ARG A O 1
ATOM 1590 N N . TYR A 1 205 ? 2.675 -14.906 0.990 1.00 95.75 205 TYR A N 1
ATOM 1591 C CA . TYR A 1 205 ? 2.821 -14.965 -0.464 1.00 95.75 205 TYR A CA 1
ATOM 1592 C C . TYR A 1 205 ? 4.144 -15.573 -0.914 1.00 95.75 205 TYR A C 1
ATOM 1594 O O . TYR A 1 205 ? 4.244 -15.928 -2.088 1.00 95.75 205 TYR A O 1
ATOM 1602 N N . ALA A 1 206 ? 5.122 -15.682 -0.014 1.00 95.31 206 ALA A N 1
ATOM 1603 C CA . ALA A 1 206 ? 6.441 -16.235 -0.275 1.00 95.31 206 ALA A CA 1
ATOM 1604 C C . ALA A 1 206 ? 6.871 -17.179 0.856 1.00 95.31 206 ALA A C 1
ATOM 1606 O O . ALA A 1 206 ? 6.848 -16.813 2.032 1.00 95.31 206 ALA A O 1
ATOM 1607 N N . GLU A 1 207 ? 7.288 -18.384 0.478 1.00 94.06 207 GLU A N 1
ATOM 1608 C CA . GLU A 1 207 ? 7.870 -19.363 1.395 1.00 94.06 207 GLU A CA 1
ATOM 1609 C C . GLU A 1 207 ? 9.336 -19.020 1.709 1.00 94.06 207 GLU A C 1
ATOM 1611 O O . GLU A 1 207 ? 9.991 -18.269 0.984 1.00 94.06 207 GLU A O 1
ATOM 1616 N N . GLY A 1 208 ? 9.866 -19.563 2.810 1.00 92.50 208 GLY A N 1
ATOM 1617 C CA . GLY A 1 208 ? 11.269 -19.358 3.200 1.00 92.50 208 GLY A CA 1
ATOM 1618 C C . GLY A 1 208 ? 11.594 -17.951 3.715 1.00 92.50 208 GLY A C 1
ATOM 1619 O O . GLY A 1 208 ? 12.766 -17.588 3.811 1.00 92.50 208 GLY A O 1
ATOM 1620 N N . LEU A 1 209 ? 10.574 -17.147 4.031 1.00 94.12 209 LEU A N 1
ATOM 1621 C CA . LEU A 1 209 ? 10.724 -15.900 4.775 1.00 94.12 209 LEU A CA 1
ATOM 1622 C C . LEU A 1 209 ? 10.506 -16.144 6.269 1.00 94.12 209 LEU A C 1
ATOM 1624 O O . LEU A 1 209 ? 9.534 -16.779 6.673 1.00 94.12 209 LEU A O 1
ATOM 1628 N N . ALA A 1 210 ? 11.384 -15.568 7.080 1.00 93.31 210 ALA A N 1
ATOM 1629 C CA . ALA A 1 210 ? 11.231 -15.446 8.520 1.00 93.31 210 ALA A CA 1
ATOM 1630 C C . ALA A 1 210 ? 11.130 -13.961 8.910 1.00 93.31 210 ALA A C 1
ATOM 1632 O O . ALA A 1 210 ? 11.712 -13.115 8.216 1.00 93.31 210 ALA A O 1
ATOM 1633 N N . PRO A 1 211 ? 10.430 -13.615 10.008 1.00 91.75 211 PRO A N 1
ATOM 1634 C CA . PRO A 1 211 ? 10.452 -12.259 10.547 1.00 91.75 211 PRO A CA 1
ATOM 1635 C C . PRO A 1 211 ? 11.897 -11.804 10.788 1.00 91.75 211 PRO A C 1
ATOM 1637 O O . PRO A 1 211 ? 12.698 -12.513 11.391 1.00 91.75 211 PRO A O 1
ATOM 1640 N N . GLY A 1 212 ? 12.248 -10.635 10.255 1.00 85.69 212 GLY A N 1
ATOM 1641 C CA . GLY A 1 212 ? 13.567 -10.017 10.410 1.00 85.69 212 GLY A CA 1
ATOM 1642 C C . GLY A 1 212 ? 13.649 -9.048 11.591 1.00 85.69 212 GLY A C 1
ATOM 1643 O O . GLY A 1 212 ? 14.702 -8.441 11.786 1.00 85.69 212 GLY A O 1
ATOM 1644 N N . ILE A 1 213 ? 12.538 -8.906 12.309 1.00 82.62 213 ILE A N 1
ATOM 1645 C CA . ILE A 1 213 ? 12.304 -8.083 13.495 1.00 82.62 213 ILE A CA 1
ATOM 1646 C C . ILE A 1 213 ? 12.071 -9.021 14.675 1.00 82.62 213 ILE A C 1
ATOM 1648 O O . ILE A 1 213 ? 11.593 -10.145 14.483 1.00 82.62 213 ILE A O 1
ATOM 1652 N N . GLU A 1 214 ? 12.432 -8.571 15.871 1.00 81.25 214 GLU A N 1
ATOM 1653 C CA . GLU A 1 214 ? 12.296 -9.393 17.067 1.00 81.25 214 GLU A CA 1
ATOM 1654 C C . GLU A 1 214 ? 10.810 -9.554 17.427 1.00 81.25 214 GLU A C 1
ATOM 1656 O O . GLU A 1 214 ? 9.963 -8.732 17.064 1.00 81.25 214 GLU A O 1
ATOM 1661 N N . ALA A 1 215 ? 10.462 -10.625 18.145 1.00 74.06 215 ALA A N 1
ATOM 1662 C CA . ALA A 1 215 ? 9.074 -10.870 18.557 1.00 74.06 215 ALA A CA 1
ATOM 1663 C C . ALA A 1 215 ? 8.542 -9.754 19.477 1.00 74.06 215 ALA A C 1
ATOM 1665 O O . ALA A 1 215 ? 7.332 -9.542 19.597 1.00 74.06 215 ALA A O 1
ATOM 1666 N N . GLU A 1 216 ? 9.445 -9.023 20.133 1.00 73.94 216 GLU A N 1
ATOM 1667 C CA . GLU A 1 216 ? 9.120 -7.847 20.920 1.00 73.94 216 GLU A CA 1
ATOM 1668 C C . GLU A 1 216 ? 8.847 -6.569 20.126 1.00 73.94 216 GLU A C 1
ATOM 1670 O O . GLU A 1 216 ? 8.315 -5.623 20.701 1.00 73.94 216 GLU A O 1
ATOM 1675 N N . ASP A 1 217 ? 9.118 -6.523 18.828 1.00 90.00 217 ASP A N 1
ATOM 1676 C CA . ASP A 1 217 ? 8.853 -5.323 18.042 1.00 90.00 217 ASP A CA 1
ATOM 1677 C C . ASP A 1 217 ? 7.361 -5.181 17.691 1.00 90.00 217 ASP A C 1
ATOM 1679 O O . ASP A 1 217 ? 6.571 -6.130 17.767 1.00 90.00 217 ASP A O 1
ATOM 1683 N N . GLN A 1 218 ? 6.969 -3.961 17.315 1.00 93.12 218 GLN A N 1
ATOM 1684 C CA . GLN A 1 218 ? 5.656 -3.667 16.743 1.00 93.12 218 GLN A CA 1
ATOM 1685 C C . GLN A 1 218 ? 5.791 -3.239 15.284 1.00 93.12 218 GLN A C 1
ATOM 1687 O O . GLN A 1 218 ? 6.702 -2.482 14.942 1.00 93.12 218 GLN A O 1
ATOM 1692 N N . VAL A 1 219 ? 4.879 -3.702 14.431 1.00 96.69 219 VAL A N 1
ATOM 1693 C CA . VAL A 1 219 ? 4.936 -3.416 12.986 1.00 96.69 219 VAL A CA 1
ATOM 1694 C C . VAL A 1 219 ? 4.143 -2.179 12.589 1.00 96.69 219 VAL A C 1
ATOM 1696 O O . VAL A 1 219 ? 4.434 -1.591 11.551 1.00 96.69 219 VAL A O 1
ATOM 1699 N N . LEU A 1 220 ? 3.162 -1.767 13.394 1.00 97.56 220 LEU A N 1
ATOM 1700 C CA . LEU A 1 220 ? 2.347 -0.579 13.168 1.00 97.56 220 LEU A CA 1
ATOM 1701 C C . LEU A 1 220 ? 2.678 0.489 14.216 1.00 97.56 220 LEU A C 1
ATOM 1703 O O . LEU A 1 220 ? 2.590 0.247 15.420 1.00 97.56 220 LEU A O 1
ATOM 1707 N N . ARG A 1 221 ? 3.059 1.682 13.756 1.00 97.25 221 ARG A N 1
ATOM 1708 C CA . ARG A 1 221 ? 3.445 2.817 14.604 1.00 97.25 221 ARG A CA 1
ATOM 1709 C C . ARG A 1 221 ? 2.662 4.064 14.238 1.00 97.25 221 ARG A C 1
ATOM 1711 O O . ARG A 1 221 ? 2.410 4.312 13.064 1.00 97.25 221 ARG A O 1
ATOM 1718 N N . LEU A 1 222 ? 2.309 4.850 15.246 1.00 96.94 222 LEU A N 1
ATOM 1719 C CA . LEU A 1 222 ? 1.763 6.192 15.073 1.00 96.94 222 LEU A CA 1
ATOM 1720 C C . LEU A 1 222 ? 2.928 7.171 14.978 1.00 96.94 222 LEU A C 1
ATOM 1722 O O . LEU A 1 222 ? 3.634 7.380 15.961 1.00 96.94 222 LEU A O 1
ATOM 1726 N N . ASP A 1 223 ? 3.126 7.751 13.799 1.00 96.75 223 ASP A N 1
ATOM 1727 C CA . ASP A 1 223 ? 4.236 8.677 13.557 1.00 96.75 223 ASP A CA 1
ATOM 1728 C C . ASP A 1 223 ? 3.813 10.122 13.870 1.00 96.75 223 ASP A C 1
ATOM 1730 O O . ASP A 1 223 ? 4.598 10.904 14.412 1.00 96.75 223 ASP A O 1
ATOM 1734 N N . ARG A 1 224 ? 2.557 10.484 13.572 1.00 97.12 224 ARG A N 1
ATOM 1735 C CA . ARG A 1 224 ? 2.009 11.820 13.844 1.00 97.12 224 ARG A CA 1
ATOM 1736 C C . ARG A 1 224 ? 0.508 11.763 14.089 1.00 97.12 224 ARG A C 1
ATOM 1738 O O . ARG A 1 224 ? -0.217 11.118 13.339 1.00 97.12 224 ARG A O 1
ATOM 1745 N N . LEU A 1 225 ? 0.043 12.490 15.102 1.00 96.75 225 LEU A N 1
ATOM 1746 C CA . LEU A 1 225 ? -1.375 12.699 15.372 1.00 96.75 225 LEU A CA 1
ATOM 1747 C C . LEU A 1 225 ? -1.633 14.152 15.752 1.00 96.75 225 LEU A C 1
ATOM 1749 O O . LEU A 1 225 ? -0.966 14.700 16.628 1.00 96.75 225 LEU A O 1
ATOM 1753 N N . GLU A 1 226 ? -2.634 14.744 15.122 1.00 96.50 226 GLU A N 1
ATOM 1754 C CA . GLU A 1 226 ? -3.174 16.051 15.458 1.00 96.50 226 GLU A CA 1
ATOM 1755 C C . GLU A 1 226 ? -4.683 15.914 15.592 1.00 96.50 226 GLU A C 1
ATOM 1757 O O . GLU A 1 226 ? -5.353 15.301 14.759 1.00 96.50 226 GLU A O 1
ATOM 1762 N N . PHE A 1 227 ? -5.200 16.469 16.679 1.00 94.88 227 PHE A N 1
ATOM 1763 C CA . PHE A 1 227 ? -6.619 16.480 16.977 1.00 94.88 227 PHE A CA 1
ATOM 1764 C C . PHE A 1 227 ? -7.085 17.927 17.017 1.00 94.88 227 PHE A C 1
ATOM 1766 O O . PHE A 1 227 ? -6.337 18.818 17.428 1.00 94.88 227 PHE A O 1
ATOM 1773 N N . ASP A 1 228 ? -8.314 18.156 16.584 1.00 94.94 228 ASP A N 1
ATOM 1774 C CA . ASP A 1 228 ? -8.971 19.435 16.778 1.00 94.94 228 ASP A CA 1
ATOM 1775 C C . ASP A 1 228 ? -9.154 19.697 18.281 1.00 94.94 228 ASP A C 1
ATOM 1777 O O . ASP A 1 228 ? -9.624 18.832 19.015 1.00 94.94 228 ASP A O 1
ATOM 1781 N N . ASN A 1 229 ? -8.760 20.873 18.770 1.00 90.88 229 ASN A N 1
ATOM 1782 C CA . ASN A 1 229 ? -8.796 21.153 20.209 1.00 90.88 229 ASN A CA 1
ATOM 1783 C C . ASN A 1 229 ? -10.222 21.334 20.755 1.00 90.88 229 ASN A C 1
ATOM 1785 O O . ASN A 1 229 ? -10.419 21.224 21.964 1.00 90.88 229 ASN A O 1
ATOM 1789 N N . GLU A 1 230 ? -11.194 21.665 19.903 1.00 92.38 230 GLU A N 1
ATOM 1790 C CA . GLU A 1 230 ? -12.579 21.904 20.308 1.00 92.38 230 GLU A CA 1
ATOM 1791 C C . GLU A 1 230 ? -13.397 20.614 20.255 1.00 92.38 230 GLU A C 1
ATOM 1793 O O . GLU A 1 230 ? -14.119 20.294 21.200 1.00 92.38 230 GLU A O 1
ATOM 1798 N N . THR A 1 231 ? -13.281 19.859 19.161 1.00 93.38 231 THR A N 1
ATOM 1799 C CA . THR A 1 231 ? -14.065 18.634 18.947 1.00 93.38 231 THR A CA 1
ATOM 1800 C C . THR A 1 231 ? -13.334 17.379 19.410 1.00 93.38 231 THR A C 1
ATOM 1802 O O . THR A 1 231 ? -13.971 16.383 19.770 1.00 93.38 231 THR A O 1
ATOM 1805 N N . GLY A 1 232 ? -12.001 17.421 19.425 1.00 92.06 232 GLY A N 1
ATOM 1806 C CA . GLY A 1 232 ? -11.144 16.267 19.658 1.00 92.06 232 GLY A CA 1
ATOM 1807 C C . GLY A 1 232 ? -11.148 15.251 18.517 1.00 92.06 232 GLY A C 1
ATOM 1808 O O . GLY A 1 232 ? -10.652 14.142 18.685 1.00 92.06 232 GLY A O 1
ATOM 1809 N N . GLU A 1 233 ? -11.712 15.605 17.362 1.00 93.62 233 GLU A N 1
ATOM 1810 C CA . GLU A 1 233 ? -11.662 14.776 16.161 1.00 93.62 233 GLU A CA 1
ATOM 1811 C C . GLU A 1 233 ? -10.254 14.771 15.559 1.00 93.62 233 GLU A C 1
ATOM 1813 O O . GLU A 1 233 ? -9.508 15.744 15.684 1.00 93.62 233 GLU A O 1
ATOM 1818 N N . LEU A 1 234 ? -9.887 13.688 14.872 1.00 94.44 234 LEU A N 1
ATOM 1819 C CA . LEU A 1 234 ? -8.601 13.597 14.187 1.00 94.44 234 LEU A CA 1
ATOM 1820 C C . LEU A 1 234 ? -8.558 14.586 13.008 1.00 94.44 234 LEU A C 1
ATOM 1822 O O . LEU A 1 234 ? -9.307 14.440 12.042 1.00 94.44 234 LEU A O 1
ATOM 1826 N N . SER A 1 235 ? -7.671 15.580 13.067 1.00 96.25 235 SER A N 1
ATOM 1827 C CA . SER A 1 235 ? -7.455 16.535 11.972 1.00 96.25 235 SER A CA 1
ATOM 1828 C C . SER A 1 235 ? -6.364 16.058 11.014 1.00 96.25 235 SER A C 1
ATOM 1830 O O . SER A 1 235 ? -6.484 16.226 9.798 1.00 96.25 235 SER A O 1
ATOM 1832 N N . LEU A 1 236 ? -5.330 15.409 11.550 1.00 97.19 236 LEU A N 1
ATOM 1833 C CA . LEU A 1 236 ? -4.261 14.771 10.793 1.00 97.19 236 LEU A CA 1
ATOM 1834 C C . LEU A 1 236 ? -3.778 13.528 11.538 1.00 97.19 236 LEU A C 1
ATOM 1836 O O . LEU A 1 236 ? -3.443 13.591 12.718 1.00 97.19 236 LEU A O 1
ATOM 1840 N N . GLY A 1 237 ? -3.668 12.409 10.837 1.00 97.69 237 GLY A N 1
ATOM 1841 C CA . GLY A 1 237 ? -3.064 11.195 11.363 1.00 97.69 237 GLY A CA 1
ATOM 1842 C C . GLY A 1 237 ? -2.131 10.541 10.361 1.00 97.69 237 GLY A C 1
ATOM 1843 O O . GLY A 1 237 ? -2.448 10.459 9.176 1.00 97.69 237 GLY A O 1
ATOM 1844 N N . GLU A 1 238 ? -0.991 10.066 10.853 1.00 98.44 238 GLU A N 1
ATOM 1845 C CA . GLU A 1 238 ? -0.006 9.293 10.105 1.00 98.44 238 GLU A CA 1
ATOM 1846 C C . GLU A 1 238 ? 0.338 8.005 10.857 1.00 98.44 238 GLU A C 1
ATOM 1848 O O . GLU A 1 238 ? 0.779 8.025 12.010 1.00 98.44 238 GLU A O 1
ATOM 1853 N N . LEU A 1 239 ? 0.149 6.882 10.168 1.00 98.19 239 LEU A N 1
ATOM 1854 C CA . LEU A 1 239 ? 0.508 5.544 10.619 1.00 98.19 239 LEU A CA 1
ATOM 1855 C C . LEU A 1 239 ? 1.563 4.951 9.703 1.00 98.19 239 LEU A C 1
ATOM 1857 O O . LEU A 1 239 ? 1.415 4.981 8.487 1.00 98.19 239 LEU A O 1
ATOM 1861 N N . ASN A 1 240 ? 2.573 4.322 10.279 1.00 98.31 240 ASN A N 1
ATOM 1862 C CA . ASN A 1 240 ? 3.639 3.651 9.561 1.00 98.31 240 ASN A CA 1
ATOM 1863 C C . ASN A 1 240 ? 3.587 2.151 9.839 1.00 98.31 240 ASN A C 1
ATOM 1865 O O . ASN A 1 240 ? 3.769 1.709 10.973 1.00 98.31 240 ASN A O 1
ATOM 1869 N N . LEU A 1 241 ? 3.329 1.384 8.787 1.00 98.25 241 LEU A N 1
ATOM 1870 C CA . LEU A 1 241 ? 3.426 -0.065 8.768 1.00 98.25 241 LEU A CA 1
ATOM 1871 C C . LEU A 1 241 ? 4.784 -0.453 8.189 1.00 98.25 241 LEU A C 1
ATOM 1873 O O . LEU A 1 241 ? 5.042 -0.183 7.017 1.00 98.25 241 LEU A O 1
ATOM 1877 N N . ASP A 1 242 ? 5.614 -1.123 8.980 1.00 97.62 242 ASP A N 1
ATOM 1878 C CA . ASP A 1 242 ? 6.963 -1.540 8.603 1.00 97.62 242 ASP A CA 1
ATOM 1879 C C . ASP A 1 242 ? 7.160 -3.031 8.891 1.00 97.62 242 ASP A C 1
ATOM 1881 O O . ASP A 1 242 ? 7.233 -3.471 10.037 1.00 97.62 242 ASP A O 1
ATOM 1885 N N . LEU A 1 243 ? 7.213 -3.822 7.823 1.00 96.69 243 LEU A N 1
ATOM 1886 C CA . LEU A 1 243 ? 7.344 -5.271 7.868 1.00 96.69 243 LEU A CA 1
ATOM 1887 C C . LEU A 1 243 ? 8.696 -5.665 7.283 1.00 96.69 243 LEU A C 1
ATOM 1889 O O . LEU A 1 243 ? 8.947 -5.459 6.092 1.00 96.69 243 LEU A O 1
ATOM 1893 N N . VAL A 1 244 ? 9.562 -6.244 8.114 1.00 96.31 244 VAL A N 1
ATOM 1894 C CA . VAL A 1 244 ? 10.924 -6.646 7.743 1.00 96.31 244 VAL A CA 1
ATOM 1895 C C . VAL A 1 244 ? 11.065 -8.157 7.868 1.00 96.31 244 VAL A C 1
ATOM 1897 O O . VAL A 1 244 ? 10.682 -8.750 8.874 1.00 96.31 244 VAL A O 1
ATOM 1900 N N . TYR A 1 245 ? 11.662 -8.777 6.856 1.00 95.44 245 TYR A N 1
ATOM 1901 C CA . TYR A 1 245 ? 11.856 -10.220 6.761 1.00 95.44 245 TYR A CA 1
ATOM 1902 C C . TYR A 1 245 ? 13.279 -10.550 6.336 1.00 95.44 245 TYR A C 1
ATOM 1904 O O . TYR A 1 245 ? 13.983 -9.724 5.747 1.00 95.44 245 TYR A O 1
ATOM 1912 N N . LYS A 1 246 ? 13.682 -11.791 6.588 1.00 95.50 246 LYS A N 1
ATOM 1913 C CA . LYS A 1 246 ? 14.921 -12.375 6.081 1.00 95.50 246 LYS A CA 1
ATOM 1914 C C . LYS A 1 246 ? 14.634 -13.748 5.488 1.00 95.50 246 LYS A C 1
ATOM 1916 O O . LYS A 1 246 ? 13.779 -14.478 5.975 1.00 95.50 246 LYS A O 1
ATOM 1921 N N . THR A 1 247 ? 15.357 -14.081 4.432 1.00 94.38 247 THR A N 1
ATOM 1922 C CA . THR A 1 247 ? 15.444 -15.454 3.914 1.00 94.38 247 THR A CA 1
ATOM 1923 C C . THR A 1 247 ? 16.385 -16.295 4.776 1.00 94.38 247 THR A C 1
ATOM 1925 O O . THR A 1 247 ? 17.171 -15.741 5.548 1.00 94.38 247 THR A O 1
ATOM 1928 N N . ASP A 1 248 ? 16.393 -17.613 4.571 1.00 92.81 248 ASP A N 1
ATOM 1929 C CA . ASP A 1 248 ? 17.370 -18.526 5.191 1.00 92.81 248 ASP A CA 1
ATOM 1930 C C . ASP A 1 248 ? 18.835 -18.150 4.874 1.00 92.81 248 ASP A C 1
ATOM 1932 O O . ASP A 1 248 ? 19.744 -18.418 5.656 1.00 92.81 248 ASP A O 1
ATOM 1936 N N . GLU A 1 249 ? 19.072 -17.468 3.747 1.00 93.00 249 GLU A N 1
ATOM 1937 C CA . GLU A 1 249 ? 20.384 -16.943 3.338 1.00 93.00 249 GLU A CA 1
ATOM 1938 C C . GLU A 1 249 ? 20.720 -15.578 3.973 1.00 93.00 249 GLU A C 1
ATOM 1940 O O . GLU A 1 249 ? 21.747 -14.975 3.661 1.00 93.00 249 GLU A O 1
ATOM 1945 N N . GLY A 1 250 ? 19.840 -15.035 4.820 1.00 93.69 250 GLY A N 1
ATOM 1946 C CA . GLY A 1 250 ? 19.998 -13.726 5.455 1.00 93.69 250 GLY A CA 1
ATOM 1947 C C . GLY A 1 250 ? 19.706 -12.526 4.547 1.00 93.69 250 GLY A C 1
ATOM 1948 O O . GLY A 1 250 ? 19.875 -11.387 4.981 1.00 93.69 250 GLY A O 1
ATOM 1949 N N . LYS A 1 251 ? 19.245 -12.740 3.305 1.00 93.75 251 LYS A N 1
ATOM 1950 C CA . LYS A 1 251 ? 18.826 -11.647 2.407 1.00 93.75 251 LYS A CA 1
ATOM 1951 C C . LYS A 1 251 ? 17.514 -11.040 2.892 1.00 93.75 251 LYS A C 1
ATOM 1953 O O . LYS A 1 251 ? 16.589 -11.789 3.212 1.00 93.75 251 LYS A O 1
ATOM 1958 N N . GLY A 1 252 ? 17.440 -9.712 2.920 1.00 94.31 252 GLY A N 1
ATOM 1959 C CA . GLY A 1 252 ? 16.275 -8.974 3.401 1.00 94.31 252 GLY A CA 1
ATOM 1960 C C . GLY A 1 252 ? 15.106 -8.949 2.412 1.00 94.31 252 GLY A C 1
ATOM 1961 O O . GLY A 1 252 ? 15.301 -8.971 1.197 1.00 94.31 252 GLY A O 1
ATOM 1962 N N . ALA A 1 253 ? 13.893 -8.869 2.952 1.00 95.62 253 ALA A N 1
ATOM 1963 C CA . ALA A 1 253 ? 12.697 -8.412 2.249 1.00 95.62 253 ALA A CA 1
ATOM 1964 C C . ALA A 1 253 ? 11.981 -7.388 3.136 1.00 95.62 253 ALA A C 1
ATOM 1966 O O . ALA A 1 253 ? 12.023 -7.503 4.363 1.00 95.62 253 ALA A O 1
ATOM 1967 N N . ARG A 1 254 ? 11.335 -6.381 2.544 1.00 96.50 254 ARG A N 1
ATOM 1968 C CA . ARG A 1 254 ? 10.696 -5.312 3.322 1.00 96.50 254 ARG A CA 1
ATOM 1969 C C . ARG A 1 254 ? 9.466 -4.747 2.632 1.00 96.50 254 ARG A C 1
ATOM 1971 O O . ARG A 1 254 ? 9.478 -4.515 1.423 1.00 96.50 254 ARG A O 1
ATOM 1978 N N . VAL A 1 255 ? 8.431 -4.468 3.415 1.00 97.19 255 VAL A N 1
ATOM 1979 C CA . VAL A 1 255 ? 7.261 -3.688 3.001 1.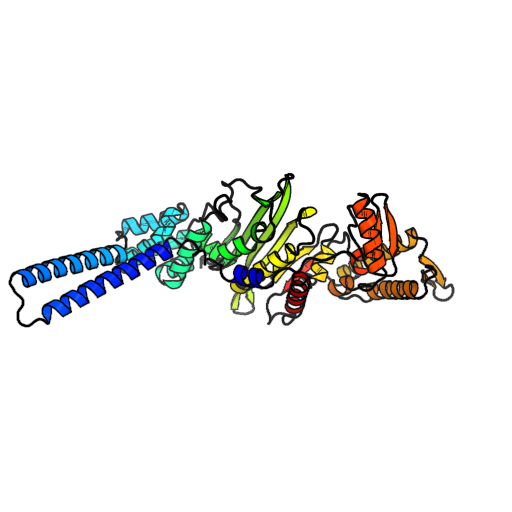00 97.19 255 VAL A CA 1
ATOM 1980 C C . VAL A 1 255 ? 7.092 -2.547 3.990 1.00 97.19 255 VAL A C 1
ATOM 1982 O O . VAL A 1 255 ? 6.879 -2.795 5.170 1.00 97.19 255 VAL A O 1
ATOM 1985 N N . ASN A 1 256 ? 7.158 -1.309 3.501 1.00 97.56 256 ASN A N 1
ATOM 1986 C CA . ASN A 1 256 ? 6.767 -0.134 4.271 1.00 97.56 256 ASN A CA 1
ATOM 1987 C C . ASN A 1 256 ? 5.589 0.576 3.588 1.00 97.56 256 ASN A C 1
ATOM 1989 O O . ASN A 1 256 ? 5.585 0.786 2.362 1.00 97.56 256 ASN A O 1
ATOM 1993 N N . ARG A 1 257 ? 4.580 0.921 4.393 1.00 98.19 257 ARG A N 1
ATOM 1994 C CA . ARG A 1 257 ? 3.417 1.722 4.012 1.00 98.19 257 ARG A CA 1
ATOM 1995 C C . ARG A 1 257 ? 3.191 2.818 5.046 1.00 98.19 257 ARG A C 1
ATOM 1997 O O . ARG A 1 257 ? 3.136 2.521 6.234 1.00 98.19 257 ARG A O 1
ATOM 2004 N N . LYS A 1 258 ? 2.942 4.042 4.588 1.00 98.38 258 LYS A N 1
ATOM 2005 C CA . LYS A 1 258 ? 2.451 5.130 5.437 1.00 98.38 258 LYS A CA 1
ATOM 2006 C C . LYS A 1 258 ? 1.000 5.430 5.105 1.00 98.38 258 LYS A C 1
ATOM 2008 O O . LYS A 1 258 ? 0.684 5.709 3.954 1.00 98.38 258 LYS A O 1
ATOM 2013 N N . PHE A 1 259 ? 0.114 5.322 6.078 1.00 98.56 259 PHE A N 1
ATOM 2014 C CA . PHE A 1 259 ? -1.297 5.652 5.940 1.00 98.56 259 PHE A CA 1
ATOM 2015 C C . PHE A 1 259 ? -1.520 7.047 6.493 1.00 98.56 259 PHE A C 1
ATOM 2017 O O . PHE A 1 259 ? -1.104 7.342 7.611 1.00 98.56 259 PHE A O 1
ATOM 2024 N N . HIS A 1 260 ? -2.194 7.883 5.717 1.00 98.31 260 HIS A N 1
ATOM 2025 C CA . HIS A 1 260 ? -2.511 9.247 6.094 1.00 98.31 260 HIS A CA 1
ATOM 2026 C C . HIS A 1 260 ? -4.023 9.427 6.109 1.00 98.31 260 HIS A C 1
ATOM 2028 O O . HIS A 1 260 ? -4.706 9.024 5.166 1.00 98.31 260 HIS A O 1
ATOM 2034 N N . ALA A 1 261 ? -4.529 10.070 7.152 1.00 98.12 261 ALA A N 1
ATOM 2035 C CA . ALA A 1 261 ? -5.873 10.620 7.188 1.00 98.12 261 ALA A CA 1
ATOM 2036 C C . ALA A 1 261 ? -5.765 12.114 7.470 1.00 98.12 261 ALA A C 1
ATOM 2038 O O . ALA A 1 261 ? -5.090 12.515 8.416 1.00 98.12 261 ALA A O 1
ATOM 2039 N N . GLN A 1 262 ? -6.404 12.936 6.650 1.00 97.62 262 GLN A N 1
ATOM 2040 C CA . GLN A 1 262 ? -6.382 14.383 6.806 1.00 97.62 262 GLN A CA 1
ATOM 2041 C C . GLN A 1 262 ? -7.787 14.939 6.625 1.00 97.62 262 GLN A C 1
ATOM 2043 O O . GLN A 1 262 ? -8.460 14.630 5.642 1.00 97.62 262 GLN A O 1
ATOM 2048 N N . ARG A 1 263 ? -8.221 15.785 7.557 1.00 96.38 263 ARG A N 1
ATOM 2049 C CA . ARG A 1 263 ? -9.438 16.573 7.386 1.00 96.38 263 ARG A CA 1
ATOM 2050 C C . ARG A 1 263 ? -9.189 17.636 6.321 1.00 96.38 263 ARG A C 1
ATOM 2052 O O . ARG A 1 263 ? -8.246 18.419 6.421 1.00 96.38 263 ARG A O 1
ATOM 2059 N N . ILE A 1 264 ? -10.034 17.643 5.303 1.00 95.69 264 ILE A N 1
ATOM 2060 C CA . ILE A 1 264 ? -10.032 18.623 4.225 1.00 95.69 264 ILE A CA 1
ATOM 2061 C C . ILE A 1 264 ? -11.386 19.325 4.176 1.00 95.69 264 ILE A C 1
ATOM 2063 O O . ILE A 1 264 ? -12.425 18.726 4.460 1.00 95.69 264 ILE A O 1
ATOM 2067 N N . GLU A 1 265 ? -11.351 20.602 3.816 1.00 95.56 265 GLU A N 1
ATOM 2068 C CA . GLU A 1 265 ? -12.533 21.444 3.652 1.00 95.56 265 GLU A CA 1
ATOM 2069 C C . GLU A 1 265 ? -12.831 21.574 2.154 1.00 95.56 265 GLU A C 1
ATOM 2071 O O . GLU A 1 265 ? -12.024 22.117 1.393 1.00 95.56 265 GLU A O 1
ATOM 2076 N N . GLU A 1 266 ? -13.978 21.058 1.717 1.00 93.25 266 GLU A N 1
ATOM 2077 C CA . GLU A 1 266 ? -14.448 21.126 0.332 1.00 93.25 266 GLU A CA 1
ATOM 2078 C C . GLU A 1 266 ? -15.760 21.922 0.284 1.00 93.25 266 GLU A C 1
ATOM 2080 O O . GLU A 1 266 ? -16.863 21.383 0.331 1.00 93.25 266 GLU A O 1
ATOM 2085 N N . GLY A 1 267 ? -15.637 23.249 0.190 1.00 93.62 267 GLY A N 1
ATOM 2086 C CA . GLY A 1 267 ? -16.787 24.153 0.254 1.00 93.62 267 GLY A CA 1
ATOM 2087 C C . GLY A 1 267 ? -17.255 24.358 1.694 1.00 93.62 267 GLY A C 1
ATOM 2088 O O . GLY A 1 267 ? -16.471 24.815 2.519 1.00 93.62 267 GLY A O 1
ATOM 2089 N N . ASP A 1 268 ? -18.522 24.040 1.968 1.00 93.31 268 ASP A N 1
ATOM 2090 C CA . ASP A 1 268 ? -19.126 24.124 3.309 1.00 93.31 268 ASP A CA 1
ATOM 2091 C C . ASP A 1 268 ? -19.101 22.770 4.054 1.00 93.31 268 ASP A C 1
ATOM 2093 O O . ASP A 1 268 ? -19.633 22.658 5.160 1.00 93.31 268 ASP A O 1
ATOM 2097 N N . GLU A 1 269 ? -18.520 21.729 3.447 1.00 95.00 269 GLU A N 1
ATOM 2098 C CA . GLU A 1 269 ? -18.425 20.388 4.023 1.00 95.00 269 GLU A CA 1
ATOM 2099 C C . GLU A 1 269 ? -16.973 20.043 4.368 1.00 95.00 269 GLU A C 1
ATOM 2101 O O . GLU A 1 269 ? -16.064 20.164 3.543 1.00 95.00 269 GLU A O 1
ATOM 2106 N N . SER A 1 270 ? -16.771 19.546 5.587 1.00 93.44 270 SER A N 1
ATOM 2107 C CA . SER A 1 270 ? -15.507 18.951 6.009 1.00 93.44 270 SER A CA 1
ATOM 2108 C C . SER A 1 270 ? -15.569 17.436 5.845 1.00 93.44 270 SER A C 1
ATOM 2110 O O . SER A 1 270 ? -16.527 16.810 6.310 1.00 93.44 270 SER A O 1
ATOM 2112 N N . ARG A 1 271 ? -14.534 16.823 5.271 1.00 94.50 271 ARG A N 1
ATOM 2113 C CA . ARG A 1 271 ? -14.409 15.359 5.200 1.00 94.50 271 ARG A CA 1
ATOM 2114 C C . ARG A 1 271 ? -12.985 14.897 5.468 1.00 94.50 271 ARG A C 1
ATOM 2116 O O . ARG A 1 271 ? -12.038 15.660 5.313 1.00 94.50 271 ARG A O 1
ATOM 2123 N N . THR A 1 272 ? -12.823 13.627 5.816 1.00 95.81 272 THR A N 1
ATOM 2124 C CA . THR A 1 272 ? -11.501 13.011 5.981 1.00 95.81 272 THR A CA 1
ATOM 2125 C C . THR A 1 272 ? -11.057 12.381 4.670 1.00 95.81 272 THR A C 1
ATOM 2127 O O . THR A 1 272 ? -11.674 11.423 4.209 1.00 95.81 272 THR A O 1
ATOM 2130 N N . GLN A 1 273 ? -9.979 12.893 4.083 1.00 96.62 273 GLN A N 1
ATOM 2131 C CA . GLN A 1 273 ? -9.294 12.257 2.965 1.00 96.62 273 GLN A CA 1
ATOM 2132 C C . GLN A 1 273 ? -8.305 11.222 3.491 1.00 96.62 273 GLN A C 1
ATOM 2134 O O . GLN A 1 273 ? -7.460 11.536 4.332 1.00 96.62 273 GLN A O 1
ATOM 2139 N N . LYS A 1 274 ? -8.378 9.996 2.968 1.00 98.06 274 LYS A N 1
ATOM 2140 C CA . LYS A 1 274 ? -7.457 8.916 3.338 1.00 98.06 274 LYS A CA 1
ATOM 2141 C C . LYS A 1 274 ? -6.562 8.531 2.170 1.00 98.06 274 LYS A C 1
ATOM 2143 O O . LYS A 1 274 ? -7.042 8.255 1.071 1.00 98.06 274 LYS A O 1
ATOM 2148 N N . THR A 1 275 ? -5.256 8.473 2.400 1.00 97.94 275 THR A N 1
ATOM 2149 C CA . THR A 1 275 ? -4.266 8.097 1.381 1.00 97.94 275 THR A CA 1
ATOM 2150 C C . THR A 1 275 ? -3.247 7.116 1.945 1.00 97.94 275 THR A C 1
ATOM 2152 O O . THR A 1 275 ? -3.059 7.021 3.157 1.00 97.94 275 THR A O 1
ATOM 2155 N N . VAL A 1 276 ? -2.583 6.360 1.072 1.00 98.31 276 VAL A N 1
ATOM 2156 C CA . VAL A 1 276 ? -1.474 5.483 1.466 1.00 98.31 276 VAL A CA 1
ATOM 2157 C C . VAL A 1 276 ? -0.248 5.755 0.604 1.00 98.31 276 VAL A C 1
ATOM 2159 O O . VAL A 1 276 ? -0.314 5.734 -0.624 1.00 98.31 276 VAL A O 1
ATOM 2162 N N . HIS A 1 277 ? 0.889 5.999 1.241 1.00 97.88 277 HIS A N 1
ATOM 2163 C CA . HIS A 1 277 ? 2.183 6.117 0.595 1.00 97.88 277 HIS A CA 1
ATOM 2164 C C . HIS A 1 277 ? 2.933 4.783 0.661 1.00 97.88 277 HIS A C 1
ATOM 2166 O O . HIS A 1 277 ? 3.177 4.234 1.737 1.00 97.88 277 HIS A O 1
ATOM 2172 N N . HIS A 1 278 ? 3.299 4.227 -0.491 1.00 97.25 278 HIS A N 1
ATOM 2173 C CA . HIS A 1 278 ? 4.129 3.027 -0.586 1.00 97.25 278 HIS A CA 1
ATOM 2174 C C . HIS A 1 278 ? 5.601 3.445 -0.553 1.00 97.25 278 HIS A C 1
ATOM 2176 O O . HIS A 1 278 ? 6.183 3.746 -1.591 1.00 97.25 278 HIS A O 1
ATOM 2182 N N . GLU A 1 279 ? 6.191 3.470 0.645 1.00 95.44 279 GLU A N 1
ATOM 2183 C CA . GLU A 1 279 ? 7.558 3.968 0.856 1.00 95.44 279 GLU A CA 1
ATOM 2184 C C . GLU A 1 279 ? 8.621 2.954 0.409 1.00 95.44 279 GLU A C 1
ATOM 2186 O O . GLU A 1 279 ? 9.541 3.303 -0.328 1.00 95.44 279 GLU A O 1
ATOM 2191 N N . ILE A 1 280 ? 8.494 1.687 0.829 1.00 95.31 280 ILE A N 1
ATOM 2192 C CA . ILE A 1 280 ? 9.459 0.623 0.505 1.00 95.31 280 ILE A CA 1
ATOM 2193 C C . ILE A 1 280 ? 8.723 -0.638 0.061 1.00 95.31 280 ILE A C 1
ATOM 2195 O O . ILE A 1 280 ? 7.743 -1.069 0.674 1.00 95.31 280 ILE A O 1
ATOM 2199 N N . PHE A 1 281 ? 9.229 -1.254 -1.003 1.00 94.50 281 PHE A N 1
ATOM 2200 C CA . PHE A 1 281 ? 8.890 -2.616 -1.388 1.00 94.50 281 PHE A CA 1
ATOM 2201 C C . PHE A 1 281 ? 10.139 -3.310 -1.933 1.00 94.50 281 PHE A C 1
ATOM 2203 O O . PHE A 1 281 ? 10.601 -3.003 -3.032 1.00 94.50 281 PHE A O 1
ATOM 2210 N N . GLU A 1 282 ? 10.683 -4.243 -1.161 1.00 93.38 282 GLU A N 1
ATOM 2211 C CA . GLU A 1 282 ? 11.919 -4.945 -1.482 1.00 93.38 282 GLU A CA 1
ATOM 2212 C C . GLU A 1 282 ? 11.714 -6.458 -1.420 1.00 93.38 282 GLU A C 1
ATOM 2214 O O . GLU A 1 282 ? 11.217 -6.992 -0.427 1.00 93.38 282 GLU A O 1
ATOM 2219 N N . LEU A 1 283 ? 12.136 -7.144 -2.487 1.00 93.06 283 LEU A N 1
ATOM 2220 C CA . LEU A 1 283 ? 12.197 -8.600 -2.553 1.00 93.06 283 LEU A CA 1
ATOM 2221 C C . LEU A 1 283 ? 13.618 -9.060 -2.910 1.00 93.06 283 LEU A C 1
ATOM 2223 O O . LEU A 1 283 ? 14.216 -8.527 -3.865 1.00 93.06 283 LEU A O 1
ATOM 2227 N N . PRO A 1 284 ? 14.134 -10.093 -2.225 1.00 92.44 284 PRO A N 1
ATOM 2228 C CA . PRO A 1 284 ? 15.413 -10.689 -2.564 1.00 92.44 284 PRO A CA 1
ATOM 2229 C C . PRO A 1 284 ? 15.316 -11.385 -3.933 1.00 92.44 284 PRO A C 1
ATOM 2231 O O . PRO A 1 284 ? 14.229 -11.823 -4.325 1.00 92.44 284 PRO A O 1
ATOM 2234 N N . PRO A 1 285 ? 16.422 -11.489 -4.696 1.00 88.81 285 PRO A N 1
ATOM 2235 C CA . PRO A 1 285 ? 16.396 -11.988 -6.073 1.00 88.81 285 PRO A CA 1
ATOM 2236 C C . PRO A 1 285 ? 15.721 -13.352 -6.266 1.00 88.81 285 PRO A C 1
ATOM 2238 O O . PRO A 1 285 ? 15.055 -13.550 -7.277 1.00 88.81 285 PRO A O 1
ATOM 2241 N N . ASN A 1 286 ? 15.847 -14.263 -5.297 1.00 88.38 286 ASN A N 1
ATOM 2242 C CA . ASN A 1 286 ? 15.253 -15.601 -5.341 1.00 88.38 286 ASN A CA 1
ATOM 2243 C C . ASN A 1 286 ? 13.719 -15.603 -5.246 1.00 88.38 286 ASN A C 1
ATOM 2245 O O . ASN A 1 286 ? 13.114 -16.557 -5.704 1.00 88.38 286 ASN A O 1
ATOM 2249 N N . LEU A 1 287 ? 13.101 -14.543 -4.713 1.00 91.94 287 LEU A N 1
ATOM 2250 C CA . LEU A 1 287 ? 11.639 -14.400 -4.626 1.00 91.94 287 LEU A CA 1
ATOM 2251 C C . LEU A 1 287 ? 11.055 -13.542 -5.763 1.00 91.94 287 LEU A C 1
ATOM 2253 O O . LEU A 1 287 ? 9.845 -13.302 -5.839 1.00 91.94 287 LEU A O 1
ATOM 2257 N N . ARG A 1 288 ? 11.902 -13.024 -6.661 1.00 89.19 288 ARG A N 1
ATOM 2258 C CA . ARG A 1 288 ? 11.452 -12.232 -7.812 1.00 89.19 288 ARG A CA 1
ATOM 2259 C C . ARG A 1 288 ? 10.925 -13.167 -8.898 1.00 89.19 288 ARG A C 1
ATOM 2261 O O . ARG A 1 288 ? 11.571 -14.137 -9.268 1.00 89.19 288 ARG A O 1
ATOM 2268 N N . GLY A 1 289 ? 9.769 -12.824 -9.464 1.00 82.75 289 GLY A N 1
ATOM 2269 C CA . GLY A 1 289 ? 9.150 -13.579 -10.562 1.00 82.75 289 GLY A CA 1
ATOM 2270 C C . GLY A 1 289 ? 8.024 -14.527 -10.142 1.00 82.75 289 GLY A C 1
ATOM 2271 O O . GLY A 1 289 ? 7.223 -14.890 -10.991 1.00 82.75 289 GLY A O 1
ATOM 2272 N N . GLU A 1 290 ? 7.858 -14.818 -8.850 1.00 86.19 290 GLU A N 1
ATOM 2273 C CA . GLU A 1 290 ? 6.811 -15.718 -8.318 1.00 86.19 290 GLU A CA 1
ATOM 2274 C C . GLU A 1 290 ? 5.439 -15.039 -8.114 1.00 86.19 290 GLU A C 1
ATOM 2276 O O . GLU A 1 290 ? 4.614 -15.443 -7.291 1.00 86.19 290 GLU A O 1
ATOM 2281 N N . ALA A 1 291 ? 5.206 -13.929 -8.817 1.00 92.56 291 ALA A N 1
ATOM 2282 C CA . ALA A 1 291 ? 4.034 -13.068 -8.656 1.00 92.56 291 ALA A CA 1
ATOM 2283 C C . ALA A 1 291 ? 3.767 -12.577 -7.210 1.00 92.56 291 ALA A C 1
ATOM 2285 O O . ALA A 1 291 ? 2.709 -12.001 -6.965 1.00 92.56 291 ALA A O 1
ATOM 2286 N N . VAL A 1 292 ? 4.721 -12.716 -6.275 1.00 94.50 292 VAL A N 1
ATOM 2287 C CA . VAL A 1 292 ? 4.617 -12.289 -4.860 1.00 94.50 292 VAL A CA 1
ATOM 2288 C C . VAL A 1 292 ? 4.125 -10.848 -4.752 1.00 94.50 292 VAL A C 1
ATOM 2290 O O . VAL A 1 292 ? 3.133 -10.576 -4.084 1.00 94.50 292 VAL A O 1
ATOM 2293 N N . ALA A 1 293 ? 4.753 -9.932 -5.495 1.00 93.31 293 ALA A N 1
ATOM 2294 C CA . ALA A 1 293 ? 4.360 -8.526 -5.530 1.00 93.31 293 ALA A CA 1
ATOM 2295 C C . ALA A 1 293 ? 2.909 -8.321 -5.998 1.00 93.31 293 ALA A C 1
ATOM 2297 O O . ALA A 1 293 ? 2.197 -7.491 -5.446 1.00 93.31 293 ALA A O 1
ATOM 2298 N N . ALA A 1 294 ? 2.459 -9.075 -7.006 1.00 94.88 294 ALA A N 1
ATOM 2299 C CA . ALA A 1 294 ? 1.100 -8.954 -7.529 1.00 94.88 294 ALA A CA 1
ATOM 2300 C C . ALA A 1 294 ? 0.063 -9.505 -6.537 1.00 94.88 294 ALA A C 1
ATOM 2302 O O . ALA A 1 294 ? -0.980 -8.885 -6.358 1.00 94.88 294 ALA A O 1
ATOM 2303 N N . LYS A 1 295 ? 0.362 -10.626 -5.865 1.00 96.69 295 LYS A N 1
ATOM 2304 C CA . LYS A 1 295 ? -0.497 -11.203 -4.818 1.00 96.69 295 LYS A CA 1
ATOM 2305 C C . LYS A 1 295 ? -0.629 -10.253 -3.627 1.00 96.69 295 LYS A C 1
ATOM 2307 O O . LYS A 1 295 ? -1.747 -9.948 -3.223 1.00 96.69 295 LYS A O 1
ATOM 2312 N N . LEU A 1 296 ? 0.502 -9.732 -3.142 1.00 96.94 296 LEU A N 1
ATOM 2313 C CA . LEU A 1 296 ? 0.550 -8.736 -2.073 1.00 96.94 296 LEU A CA 1
ATOM 2314 C C . LEU A 1 296 ? -0.295 -7.512 -2.436 1.00 96.94 296 LEU A C 1
ATOM 2316 O O . LEU A 1 296 ? -1.220 -7.170 -1.713 1.00 96.94 296 LEU A O 1
ATOM 2320 N N . LEU A 1 297 ? -0.018 -6.886 -3.585 1.00 96.19 297 LEU A N 1
ATOM 2321 C CA . LEU A 1 297 ? -0.735 -5.688 -4.020 1.00 96.19 297 LEU A CA 1
ATOM 2322 C C . LEU A 1 297 ? -2.234 -5.940 -4.189 1.00 96.19 297 LEU A C 1
ATOM 2324 O O . LEU A 1 297 ? -3.019 -5.094 -3.782 1.00 96.19 297 LEU A O 1
ATOM 2328 N N . GLN A 1 298 ? -2.641 -7.083 -4.752 1.00 96.88 298 GLN A N 1
ATOM 2329 C CA . GLN A 1 298 ? -4.056 -7.435 -4.887 1.00 96.88 298 GLN A CA 1
ATOM 2330 C C . GLN A 1 298 ? -4.747 -7.540 -3.522 1.00 96.88 298 GLN A C 1
ATOM 2332 O O . GLN A 1 298 ? -5.855 -7.030 -3.361 1.00 96.88 298 GLN A O 1
ATOM 2337 N N . ALA A 1 299 ? -4.102 -8.180 -2.546 1.00 97.31 299 ALA A N 1
ATOM 2338 C CA . ALA A 1 299 ? -4.642 -8.296 -1.200 1.00 97.31 299 ALA A CA 1
ATOM 2339 C C . ALA A 1 299 ? -4.703 -6.936 -0.492 1.00 97.31 299 ALA A C 1
ATOM 2341 O O . ALA A 1 299 ? -5.750 -6.583 0.044 1.00 97.31 299 ALA A O 1
ATOM 2342 N N . SER A 1 300 ? -3.625 -6.143 -0.547 1.00 97.50 300 SER A N 1
ATOM 2343 C CA . SER A 1 300 ? -3.593 -4.790 0.023 1.00 97.50 300 SER A CA 1
ATOM 2344 C C . SER A 1 300 ? -4.708 -3.920 -0.549 1.00 97.50 300 SER A C 1
ATOM 2346 O O . SER A 1 300 ? -5.367 -3.201 0.191 1.00 97.50 300 SER A O 1
ATOM 2348 N N . LEU A 1 301 ? -4.949 -4.016 -1.857 1.00 96.62 301 LEU A N 1
ATOM 2349 C CA . LEU A 1 301 ? -5.960 -3.241 -2.563 1.00 96.62 301 LEU A CA 1
ATOM 2350 C C . LEU A 1 301 ? -7.383 -3.558 -2.084 1.00 96.62 301 LEU A C 1
ATOM 2352 O O . LEU A 1 301 ? -8.170 -2.643 -1.864 1.00 96.62 301 LEU A O 1
ATOM 2356 N N . GLY A 1 302 ? -7.687 -4.841 -1.866 1.00 95.94 302 GLY A N 1
ATOM 2357 C CA . GLY A 1 302 ? -8.975 -5.254 -1.309 1.00 95.94 302 GLY A CA 1
ATOM 2358 C C . GLY A 1 302 ? -9.215 -4.707 0.100 1.00 95.94 302 GLY A C 1
ATOM 2359 O O . GLY A 1 302 ? -10.351 -4.399 0.445 1.00 95.94 302 GLY A O 1
ATOM 2360 N N . GLU A 1 303 ? -8.159 -4.541 0.898 1.00 97.88 303 GLU A N 1
ATOM 2361 C CA . GLU A 1 303 ? -8.268 -3.904 2.211 1.00 97.88 303 GLU A CA 1
ATOM 2362 C C . GLU A 1 303 ? -8.369 -2.379 2.096 1.00 97.88 303 GLU A C 1
ATOM 2364 O O . GLU A 1 303 ? -9.228 -1.789 2.740 1.00 97.88 303 GLU A O 1
ATOM 2369 N N . TYR A 1 304 ? -7.594 -1.734 1.218 1.00 97.69 304 TYR A N 1
ATOM 2370 C CA . TYR A 1 304 ? -7.678 -0.287 0.966 1.00 97.69 304 TYR A CA 1
ATOM 2371 C C . TYR A 1 304 ? -9.088 0.162 0.568 1.00 97.69 304 TYR A C 1
ATOM 2373 O O . TYR A 1 304 ? -9.555 1.196 1.048 1.00 97.69 304 TYR A O 1
ATOM 2381 N N . ASP A 1 305 ? -9.789 -0.641 -0.236 1.00 95.94 305 ASP A N 1
ATOM 2382 C CA . ASP A 1 305 ? -11.177 -0.375 -0.617 1.00 95.94 305 ASP A CA 1
ATOM 2383 C C . ASP A 1 305 ? -12.114 -0.367 0.613 1.00 95.94 305 ASP A C 1
ATOM 2385 O O . ASP A 1 305 ? -12.970 0.508 0.729 1.00 95.94 305 ASP A O 1
ATOM 2389 N N . LYS A 1 306 ? -11.929 -1.289 1.573 1.00 96.12 306 LYS A N 1
ATOM 2390 C CA . LYS A 1 306 ? -12.721 -1.340 2.822 1.00 96.12 306 LYS A CA 1
ATOM 2391 C C . LYS A 1 306 ? -12.415 -0.178 3.767 1.00 96.12 306 LYS A C 1
ATOM 2393 O O . LYS A 1 306 ? -13.304 0.282 4.477 1.00 96.12 306 LYS A O 1
ATOM 2398 N N . MET A 1 307 ? -11.170 0.295 3.778 1.00 97.06 307 MET A N 1
ATOM 2399 C CA . MET A 1 307 ? -10.741 1.439 4.594 1.00 97.06 307 MET A CA 1
ATOM 2400 C C . MET A 1 307 ? -11.265 2.785 4.089 1.00 97.06 307 MET A C 1
ATOM 2402 O O . MET A 1 307 ? -11.219 3.776 4.826 1.00 97.06 307 MET A O 1
ATOM 2406 N N . GLY A 1 308 ? -11.694 2.831 2.824 1.00 96.44 308 GLY A N 1
ATOM 2407 C CA . GLY A 1 308 ? -11.982 4.073 2.118 1.00 96.44 308 GLY A CA 1
ATOM 2408 C C . GLY A 1 308 ? -10.718 4.846 1.738 1.00 96.44 308 GLY A C 1
ATOM 2409 O O . GLY A 1 308 ? -10.738 6.072 1.752 1.00 96.44 308 GLY A O 1
ATOM 2410 N N . ILE A 1 309 ? -9.609 4.160 1.437 1.00 97.75 309 ILE A N 1
ATOM 2411 C CA . ILE A 1 309 ? -8.404 4.820 0.915 1.00 97.75 309 ILE A CA 1
ATOM 2412 C C . ILE A 1 309 ? -8.691 5.320 -0.502 1.00 97.75 309 ILE A C 1
ATOM 2414 O O . ILE A 1 309 ? -9.114 4.564 -1.373 1.00 97.75 309 ILE A O 1
ATOM 2418 N N . GLU A 1 310 ? -8.433 6.601 -0.741 1.00 96.56 310 GLU A N 1
ATOM 2419 C CA . GLU A 1 310 ? -8.791 7.276 -1.990 1.00 96.56 310 GLU A CA 1
ATOM 2420 C C . GLU A 1 310 ? -7.645 7.287 -3.003 1.00 96.56 310 GLU A C 1
ATOM 2422 O O . GLU A 1 310 ? -7.886 7.257 -4.210 1.00 96.56 310 GLU A O 1
ATOM 2427 N N . LYS A 1 311 ? -6.396 7.327 -2.526 1.00 96.69 311 LYS A N 1
ATOM 2428 C CA . LYS A 1 311 ? -5.199 7.485 -3.363 1.00 96.69 311 LYS A CA 1
ATOM 2429 C C . LYS A 1 311 ? -4.040 6.662 -2.810 1.00 96.69 311 LYS A C 1
ATOM 2431 O O . LYS A 1 311 ? -3.759 6.697 -1.610 1.00 96.69 311 LYS A O 1
ATOM 2436 N N . ILE A 1 312 ? -3.335 5.966 -3.698 1.00 97.50 312 ILE A N 1
ATOM 2437 C CA . ILE A 1 312 ? -2.003 5.415 -3.431 1.00 97.50 312 ILE A CA 1
ATOM 2438 C C . ILE A 1 312 ? -0.978 6.376 -4.021 1.00 97.50 312 ILE A C 1
ATOM 2440 O O . ILE A 1 312 ? -1.110 6.771 -5.176 1.00 97.50 312 ILE A O 1
ATOM 2444 N N . THR A 1 313 ? 0.057 6.728 -3.267 1.00 97.19 313 THR A N 1
ATOM 2445 C CA . THR A 1 313 ? 1.219 7.457 -3.792 1.00 97.19 313 THR A CA 1
ATOM 2446 C C . THR A 1 313 ? 2.491 6.662 -3.563 1.00 97.19 313 THR A C 1
ATOM 2448 O O . THR A 1 313 ? 2.563 5.853 -2.643 1.00 97.19 313 THR A O 1
ATOM 2451 N N . LEU A 1 314 ? 3.511 6.872 -4.387 1.00 96.44 314 LEU A N 1
ATOM 2452 C CA . LEU A 1 314 ? 4.835 6.293 -4.177 1.00 96.44 314 LEU A CA 1
ATOM 2453 C C . LEU A 1 314 ? 5.914 7.121 -4.855 1.00 96.44 314 LEU A C 1
ATOM 2455 O O . LEU A 1 314 ? 5.644 7.889 -5.777 1.00 96.44 314 LEU A O 1
ATOM 2459 N N . THR A 1 315 ? 7.149 6.934 -4.412 1.00 94.12 315 THR A N 1
ATOM 2460 C CA . THR A 1 315 ? 8.314 7.380 -5.174 1.00 94.12 315 THR A CA 1
ATOM 2461 C C . THR A 1 315 ? 8.857 6.165 -5.903 1.00 94.12 315 THR A C 1
ATOM 2463 O O . THR A 1 315 ? 9.388 5.241 -5.287 1.00 94.12 315 THR A O 1
ATOM 2466 N N . ALA A 1 316 ? 8.702 6.143 -7.221 1.00 86.50 316 ALA A N 1
ATOM 2467 C CA . ALA A 1 316 ? 9.223 5.086 -8.062 1.00 86.50 316 ALA A CA 1
ATOM 2468 C C . ALA A 1 316 ? 10.732 5.292 -8.229 1.00 86.50 316 ALA A C 1
ATOM 2470 O O . ALA A 1 316 ? 11.187 5.834 -9.229 1.00 86.50 316 ALA A O 1
ATOM 2471 N N . ASN A 1 317 ? 11.481 4.912 -7.198 1.00 78.94 317 ASN A N 1
ATOM 2472 C CA . ASN A 1 317 ? 12.940 4.921 -7.161 1.00 78.94 317 ASN A CA 1
ATOM 2473 C C . ASN A 1 317 ? 13.475 3.501 -7.442 1.00 78.94 317 ASN A C 1
ATOM 2475 O O . ASN A 1 317 ? 12.711 2.533 -7.398 1.00 78.94 317 ASN A O 1
ATOM 2479 N N . ILE A 1 318 ? 14.789 3.373 -7.650 1.00 69.00 318 ILE A N 1
ATOM 2480 C CA . ILE A 1 318 ? 15.567 2.128 -7.808 1.00 69.00 318 ILE A CA 1
ATOM 2481 C C . ILE A 1 318 ? 15.582 1.603 -9.256 1.00 69.00 318 ILE A C 1
ATOM 2483 O O . ILE A 1 318 ? 14.684 1.873 -10.049 1.00 69.00 318 ILE A O 1
ATOM 2487 N N . ASN A 1 319 ? 16.620 0.820 -9.589 1.00 79.88 319 ASN A N 1
ATOM 2488 C CA . ASN A 1 319 ? 16.954 0.252 -10.905 1.00 79.88 319 ASN A CA 1
ATOM 2489 C C . ASN A 1 319 ? 15.748 -0.084 -11.806 1.00 79.88 319 ASN A C 1
ATOM 2491 O O . ASN A 1 319 ? 15.753 0.303 -12.968 1.00 79.88 319 ASN A O 1
ATOM 2495 N N . VAL A 1 320 ? 14.706 -0.748 -11.285 1.00 83.88 320 VAL A N 1
ATOM 2496 C CA . VAL A 1 320 ? 13.529 -1.211 -12.058 1.00 83.88 320 VAL A CA 1
ATOM 2497 C C . VAL A 1 320 ? 12.192 -0.576 -11.644 1.00 83.88 320 VAL A C 1
ATOM 2499 O O . VAL A 1 320 ? 11.162 -0.873 -12.257 1.00 83.88 320 VAL A O 1
ATOM 2502 N N . GLY A 1 321 ? 12.174 0.250 -10.592 1.00 85.12 321 GLY A N 1
ATOM 2503 C CA . GLY A 1 321 ? 10.944 0.691 -9.925 1.00 85.12 321 GLY A CA 1
ATOM 2504 C C . GLY A 1 321 ? 10.026 1.494 -10.844 1.00 85.12 321 GLY A C 1
ATOM 2505 O O . GLY A 1 321 ? 8.836 1.193 -10.943 1.00 85.12 321 GLY A O 1
ATOM 2506 N N . ALA A 1 322 ? 10.591 2.447 -11.587 1.00 92.00 322 ALA A N 1
ATOM 2507 C CA . ALA A 1 322 ? 9.842 3.294 -12.507 1.00 92.00 322 ALA A CA 1
ATOM 2508 C C . ALA A 1 322 ? 9.074 2.506 -13.570 1.00 92.00 322 ALA A C 1
ATOM 2510 O O . ALA A 1 322 ? 7.863 2.685 -13.710 1.00 92.00 322 ALA A O 1
ATOM 2511 N N . TYR A 1 323 ? 9.745 1.580 -14.256 1.00 93.31 323 TYR A N 1
ATOM 2512 C CA . TYR A 1 323 ? 9.089 0.701 -15.221 1.00 93.31 323 TYR A CA 1
ATOM 2513 C C . TYR A 1 323 ? 8.029 -0.187 -14.565 1.00 93.31 323 TYR A C 1
ATOM 2515 O O . TYR A 1 323 ? 6.930 -0.350 -15.099 1.00 93.31 323 TYR A O 1
ATOM 2523 N N . ALA A 1 324 ? 8.347 -0.777 -13.408 1.00 91.50 324 ALA A N 1
ATOM 2524 C CA . ALA A 1 324 ? 7.438 -1.687 -12.731 1.00 91.50 324 ALA A CA 1
ATOM 2525 C C . ALA A 1 324 ? 6.104 -0.995 -12.423 1.00 91.50 324 ALA A C 1
ATOM 2527 O O . ALA A 1 324 ? 5.068 -1.485 -12.875 1.00 91.50 324 ALA A O 1
ATOM 2528 N N . TRP A 1 325 ? 6.125 0.149 -11.739 1.00 93.62 325 TRP A N 1
ATOM 2529 C CA . TRP A 1 325 ? 4.914 0.867 -11.332 1.00 93.62 325 TRP A CA 1
ATOM 2530 C C . TRP A 1 325 ? 4.130 1.438 -12.515 1.00 93.62 325 TRP A C 1
ATOM 2532 O O . TRP A 1 325 ? 2.912 1.259 -12.574 1.00 93.62 325 TRP A O 1
ATOM 2542 N N . ALA A 1 326 ? 4.818 1.989 -13.517 1.00 93.19 326 ALA A N 1
ATOM 2543 C CA . ALA A 1 326 ? 4.188 2.423 -14.760 1.00 93.19 326 ALA A CA 1
ATOM 2544 C C . ALA A 1 326 ? 3.466 1.263 -15.469 1.00 93.19 326 ALA A C 1
ATOM 2546 O O . ALA A 1 326 ? 2.308 1.375 -15.857 1.00 93.19 326 ALA A O 1
ATOM 2547 N N . SER A 1 327 ? 4.096 0.086 -15.558 1.00 92.19 327 SER A N 1
ATOM 2548 C CA . SER A 1 327 ? 3.473 -1.099 -16.169 1.00 92.19 327 SER A CA 1
ATOM 2549 C C . SER A 1 327 ? 2.292 -1.664 -15.366 1.00 92.19 327 SER A C 1
ATOM 2551 O O . SER A 1 327 ? 1.472 -2.407 -15.912 1.00 92.19 327 SER A O 1
ATOM 2553 N N . TYR A 1 328 ? 2.218 -1.341 -14.071 1.00 91.25 328 TYR A N 1
ATOM 2554 C CA . TYR A 1 328 ? 1.058 -1.620 -13.236 1.00 91.25 328 TYR A CA 1
ATOM 2555 C C . TYR A 1 328 ? -0.053 -0.591 -13.441 1.00 91.25 328 TYR A C 1
ATOM 2557 O O . TYR A 1 328 ? -1.156 -0.857 -13.016 1.00 91.25 328 TYR A O 1
ATOM 2565 N N . GLY A 1 329 ? 0.162 0.530 -14.124 1.00 91.81 329 GLY A N 1
ATOM 2566 C CA . GLY A 1 329 ? -0.891 1.511 -14.384 1.00 91.81 329 GLY A CA 1
ATOM 2567 C C . GLY A 1 329 ? -0.902 2.700 -13.429 1.00 91.81 329 GLY A C 1
ATOM 2568 O O . GLY A 1 329 ? -1.800 3.527 -13.557 1.00 91.81 329 GLY A O 1
ATOM 2569 N N . PHE A 1 330 ? 0.096 2.833 -12.549 1.00 94.50 330 PHE A N 1
ATOM 2570 C CA . PHE A 1 330 ? 0.319 4.083 -11.819 1.00 94.50 330 PHE A CA 1
ATOM 2571 C C . PHE A 1 330 ? 0.588 5.228 -12.798 1.00 94.50 330 PHE A C 1
ATOM 2573 O O . PHE A 1 330 ? 1.357 5.052 -13.745 1.00 94.50 330 PHE A O 1
ATOM 2580 N N . ASP A 1 331 ? -0.045 6.372 -12.556 1.00 93.31 331 ASP A N 1
ATOM 2581 C CA . ASP A 1 331 ? 0.157 7.616 -13.301 1.00 93.31 331 ASP A CA 1
ATOM 2582 C C . ASP A 1 331 ? 0.980 8.603 -12.467 1.00 93.31 331 ASP A C 1
ATOM 2584 O O . ASP A 1 331 ? 1.311 8.327 -11.315 1.00 93.31 331 ASP A O 1
ATOM 2588 N N . TRP A 1 332 ? 1.347 9.741 -13.042 1.00 89.75 332 TRP A N 1
ATOM 2589 C CA . TRP A 1 332 ? 2.049 10.817 -12.352 1.00 89.75 332 TRP A CA 1
ATOM 2590 C C . TRP A 1 332 ? 1.286 11.311 -11.125 1.00 89.75 332 TRP A C 1
ATOM 2592 O O . TRP A 1 332 ? 0.082 11.569 -11.178 1.00 89.75 332 TRP A O 1
ATOM 2602 N N . ASP A 1 333 ? 2.009 11.555 -10.035 1.00 91.31 333 ASP A N 1
ATOM 2603 C CA . ASP A 1 333 ? 1.481 12.389 -8.964 1.00 91.31 333 ASP A CA 1
ATOM 2604 C C . ASP A 1 333 ? 1.527 13.857 -9.410 1.00 91.31 333 ASP A C 1
ATOM 2606 O O . ASP A 1 333 ? 2.538 14.542 -9.251 1.00 91.31 333 ASP A O 1
ATOM 2610 N N . ARG A 1 334 ? 0.433 14.339 -10.012 1.00 85.56 334 ARG A N 1
ATOM 2611 C CA . ARG A 1 334 ? 0.334 15.696 -10.588 1.00 85.56 334 ARG A CA 1
ATOM 2612 C C . ARG A 1 334 ? 0.473 16.823 -9.563 1.00 85.56 334 ARG A C 1
ATOM 2614 O O . ARG A 1 334 ? 0.669 17.970 -9.944 1.00 85.56 334 ARG A O 1
ATOM 2621 N N . GLU A 1 335 ? 0.392 16.508 -8.274 1.00 87.69 335 GLU A N 1
ATOM 2622 C CA . GLU A 1 335 ? 0.699 17.454 -7.196 1.00 87.69 335 GLU A CA 1
ATOM 2623 C C . GLU A 1 335 ? 2.210 17.696 -7.052 1.00 87.69 335 GLU A C 1
ATOM 2625 O O . GLU A 1 335 ? 2.624 18.742 -6.558 1.00 87.69 335 GLU A O 1
ATOM 2630 N N . LYS A 1 336 ? 3.039 16.738 -7.484 1.00 88.44 336 LYS A N 1
ATOM 2631 C CA . LYS A 1 336 ? 4.504 16.765 -7.347 1.00 88.44 336 LYS A CA 1
ATOM 2632 C C . LYS A 1 336 ? 5.243 16.857 -8.676 1.00 88.44 336 LYS A C 1
ATOM 2634 O O . LYS A 1 336 ? 6.423 17.198 -8.675 1.00 88.44 336 LYS A O 1
ATOM 2639 N N . MET A 1 337 ? 4.587 16.519 -9.783 1.00 87.88 337 MET A N 1
ATOM 2640 C CA . MET A 1 337 ? 5.178 16.515 -11.118 1.00 87.88 337 MET A CA 1
ATOM 2641 C C . MET A 1 337 ? 4.364 17.360 -12.088 1.00 87.88 337 MET A C 1
ATOM 2643 O O . MET A 1 337 ? 3.150 17.197 -12.213 1.00 87.88 337 MET A O 1
ATOM 2647 N N . ASP A 1 338 ? 5.060 18.235 -12.805 1.00 86.19 338 ASP A N 1
ATOM 2648 C CA . ASP A 1 338 ? 4.502 19.040 -13.883 1.00 86.19 338 ASP A CA 1
ATOM 2649 C C . ASP A 1 338 ? 4.737 18.396 -15.261 1.00 86.19 338 ASP A C 1
ATOM 2651 O O . ASP A 1 338 ? 5.399 17.367 -15.406 1.00 86.19 338 ASP A O 1
ATOM 2655 N N . ASN A 1 339 ? 4.180 19.011 -16.307 1.00 84.81 339 ASN A N 1
ATOM 2656 C CA . ASN A 1 339 ? 4.323 18.516 -17.678 1.00 84.81 339 ASN A CA 1
ATOM 2657 C C . ASN A 1 339 ? 5.767 18.598 -18.211 1.00 84.81 339 ASN A C 1
ATOM 2659 O O . ASN A 1 339 ? 6.087 17.919 -19.186 1.00 84.81 339 ASN A O 1
ATOM 2663 N N . GLU A 1 340 ? 6.621 19.447 -17.635 1.00 88.50 340 GLU A N 1
ATOM 2664 C CA . GLU A 1 340 ? 8.030 19.558 -18.029 1.00 88.50 340 GLU A CA 1
ATOM 2665 C C . GLU A 1 340 ? 8.810 18.339 -17.535 1.00 88.50 340 GLU A C 1
ATOM 2667 O O . GLU A 1 340 ? 9.474 17.676 -18.329 1.00 88.50 340 GLU A O 1
ATOM 2672 N N . SER A 1 341 ? 8.566 17.930 -16.290 1.00 85.88 341 SER A N 1
ATOM 2673 C CA . SER A 1 341 ? 9.131 16.715 -15.696 1.00 85.88 341 SER A CA 1
ATOM 2674 C C . SER A 1 341 ? 8.811 15.448 -16.509 1.00 85.88 341 SER A C 1
ATOM 2676 O O . SER A 1 341 ? 9.632 14.535 -16.605 1.00 85.88 341 SER A O 1
ATOM 2678 N N . ILE A 1 342 ? 7.628 15.389 -17.136 1.00 80.50 342 ILE A N 1
ATOM 2679 C CA . ILE A 1 342 ? 7.224 14.287 -18.031 1.00 80.50 342 ILE A CA 1
ATOM 2680 C C . ILE A 1 342 ? 8.106 14.251 -19.280 1.00 80.50 342 ILE A C 1
ATOM 2682 O O . ILE A 1 342 ? 8.620 13.197 -19.659 1.00 80.50 342 ILE A O 1
ATOM 2686 N N . LYS A 1 343 ? 8.284 15.411 -19.921 1.00 90.06 343 LYS A N 1
ATOM 2687 C CA . LYS A 1 343 ? 9.113 15.541 -21.124 1.00 90.06 343 LYS A CA 1
ATOM 2688 C C . LYS A 1 343 ? 10.568 15.228 -20.820 1.00 90.06 343 LYS A C 1
ATOM 2690 O O . LYS A 1 343 ? 11.212 14.558 -21.622 1.00 90.06 343 LYS A O 1
ATOM 2695 N N . ASP A 1 344 ? 11.054 15.655 -19.661 1.00 92.38 344 ASP A N 1
ATOM 2696 C CA . ASP A 1 344 ? 12.402 15.353 -19.197 1.00 92.38 344 ASP A CA 1
ATOM 2697 C C . ASP A 1 344 ? 12.598 13.852 -18.995 1.00 92.38 344 ASP A C 1
ATOM 2699 O O . ASP A 1 344 ? 13.605 13.308 -19.453 1.00 92.38 344 ASP A O 1
ATOM 2703 N N . LEU A 1 345 ? 11.620 13.149 -18.405 1.00 91.19 345 LEU A N 1
ATOM 2704 C CA . LEU A 1 345 ? 11.703 11.696 -18.259 1.00 91.19 345 LEU A CA 1
ATOM 2705 C C . LEU A 1 345 ? 11.700 10.988 -19.618 1.00 91.19 345 LEU A C 1
ATOM 2707 O O . LEU A 1 345 ? 12.515 10.099 -19.870 1.00 91.19 345 LEU A O 1
ATOM 2711 N N . ALA A 1 346 ? 10.785 11.380 -20.503 1.00 93.81 346 ALA A N 1
ATOM 2712 C CA . ALA A 1 346 ? 10.682 10.813 -21.839 1.00 93.81 346 ALA A CA 1
ATOM 2713 C C . ALA A 1 346 ? 11.971 11.027 -22.648 1.00 93.81 346 ALA A C 1
ATOM 2715 O O . ALA A 1 346 ? 12.475 10.101 -23.291 1.00 93.81 346 ALA A O 1
ATOM 2716 N N . LYS A 1 347 ? 12.549 12.229 -22.549 1.00 95.56 347 LYS A N 1
ATOM 2717 C CA . LYS A 1 347 ? 13.846 12.568 -23.128 1.00 95.56 347 LYS A CA 1
ATOM 2718 C C . LYS A 1 347 ? 14.963 11.719 -22.525 1.00 95.56 347 LYS A C 1
ATOM 2720 O O . LYS A 1 347 ? 15.721 11.129 -23.282 1.00 95.56 347 LYS A O 1
ATOM 2725 N N . ALA A 1 348 ? 15.045 11.591 -21.201 1.00 94.44 348 ALA A N 1
ATOM 2726 C CA . ALA A 1 348 ? 16.060 10.767 -20.541 1.00 94.44 348 ALA A CA 1
ATOM 2727 C C . ALA A 1 348 ? 15.978 9.289 -20.968 1.00 94.44 348 ALA A C 1
ATOM 2729 O O . ALA A 1 348 ? 17.004 8.637 -21.189 1.00 94.44 348 ALA A O 1
ATOM 2730 N N . GLY A 1 349 ? 14.762 8.766 -21.148 1.00 94.81 349 GLY A N 1
ATOM 2731 C CA . GLY A 1 349 ? 14.551 7.415 -21.656 1.00 94.81 349 GLY A CA 1
ATOM 2732 C C . GLY A 1 349 ? 15.009 7.240 -23.104 1.00 94.81 349 GLY A C 1
ATOM 2733 O O . GLY A 1 349 ? 15.682 6.257 -23.425 1.00 94.81 349 GLY A O 1
ATOM 2734 N N . ARG A 1 350 ? 14.723 8.224 -23.964 1.00 96.38 350 ARG A N 1
ATOM 2735 C CA . ARG A 1 350 ? 15.236 8.268 -25.339 1.00 96.38 350 ARG A CA 1
ATOM 2736 C C . ARG A 1 350 ? 16.762 8.363 -25.376 1.00 96.38 350 ARG A C 1
ATOM 2738 O O . ARG A 1 350 ? 17.382 7.589 -26.099 1.00 96.38 350 ARG A O 1
ATOM 2745 N N . ASP A 1 351 ? 17.354 9.262 -24.593 1.00 96.25 351 ASP A N 1
ATOM 2746 C CA . ASP A 1 351 ? 18.806 9.460 -24.507 1.00 96.25 351 ASP A CA 1
ATOM 2747 C C . ASP A 1 351 ? 19.501 8.158 -24.059 1.00 96.25 351 ASP A C 1
ATOM 2749 O O . ASP A 1 351 ? 20.550 7.784 -24.580 1.00 96.25 351 ASP A O 1
ATOM 2753 N N . THR A 1 352 ? 18.883 7.406 -23.141 1.00 95.88 352 THR A N 1
ATOM 2754 C CA . THR A 1 352 ? 19.380 6.086 -22.719 1.00 95.88 352 THR A CA 1
ATOM 2755 C C . THR A 1 352 ? 19.386 5.091 -23.880 1.00 95.88 352 THR A C 1
ATOM 2757 O O . THR A 1 352 ? 20.382 4.401 -24.103 1.00 95.88 352 THR A O 1
ATOM 2760 N N . LEU A 1 353 ? 18.293 5.020 -24.647 1.00 96.25 353 LEU A N 1
ATOM 2761 C CA . LEU A 1 353 ? 18.217 4.156 -25.825 1.00 96.25 353 LEU A CA 1
ATOM 2762 C C . LEU A 1 353 ? 19.244 4.568 -26.893 1.00 96.25 353 LEU A C 1
ATOM 2764 O O . LEU A 1 353 ? 19.879 3.708 -27.502 1.00 96.25 353 LEU A O 1
ATOM 2768 N N . GLU A 1 354 ? 19.447 5.866 -27.098 1.00 96.50 354 GLU A N 1
ATOM 2769 C CA . GLU A 1 354 ? 20.478 6.416 -27.981 1.00 96.50 354 GLU A CA 1
ATOM 2770 C C . GLU A 1 354 ? 21.883 5.969 -27.579 1.00 96.50 354 GLU A C 1
ATOM 2772 O O . GLU A 1 354 ? 22.589 5.390 -28.402 1.00 96.50 354 GLU A O 1
ATOM 2777 N N . ILE A 1 355 ? 22.256 6.117 -26.307 1.00 96.12 355 ILE A N 1
ATOM 2778 C CA . ILE A 1 355 ? 23.564 5.677 -25.805 1.00 96.12 355 ILE A CA 1
ATOM 2779 C C . ILE A 1 355 ? 23.765 4.175 -26.035 1.00 96.12 355 ILE A C 1
ATOM 2781 O O . ILE A 1 355 ? 24.810 3.760 -26.534 1.00 96.12 355 ILE A O 1
ATOM 2785 N N . VAL A 1 356 ? 22.770 3.346 -25.705 1.00 96.38 356 VAL A N 1
ATOM 2786 C CA . VAL A 1 356 ? 22.872 1.885 -25.866 1.00 96.38 356 VAL A CA 1
ATOM 2787 C C . VAL A 1 356 ? 23.010 1.497 -27.339 1.00 96.38 356 VAL A C 1
ATOM 2789 O O . VAL A 1 356 ? 23.846 0.668 -27.697 1.00 96.38 356 VAL A O 1
ATOM 2792 N N . THR A 1 357 ? 22.227 2.118 -28.220 1.00 96.38 357 THR A N 1
ATOM 2793 C CA . THR A 1 357 ? 22.285 1.836 -29.662 1.00 96.38 357 THR A CA 1
ATOM 2794 C C . THR A 1 357 ? 23.566 2.373 -30.321 1.00 96.38 357 THR A C 1
ATOM 2796 O O . THR A 1 357 ? 24.089 1.737 -31.238 1.00 96.38 357 THR A O 1
ATOM 2799 N N . GLN A 1 358 ? 24.154 3.463 -29.820 1.00 95.81 358 GLN A N 1
ATOM 2800 C CA . GLN A 1 358 ? 25.495 3.914 -30.215 1.00 95.81 358 GLN A CA 1
ATOM 2801 C C . GLN A 1 358 ? 26.592 2.950 -29.741 1.00 95.81 358 GLN A C 1
ATOM 2803 O O . GLN A 1 358 ? 27.486 2.617 -30.516 1.00 95.81 358 GLN A O 1
ATOM 2808 N N . GLN A 1 359 ? 26.524 2.457 -28.498 1.00 96.00 359 GLN A N 1
ATOM 2809 C CA . GLN A 1 359 ? 27.488 1.483 -27.955 1.00 96.00 359 GLN A CA 1
ATOM 2810 C C . GLN A 1 359 ? 27.498 0.169 -28.741 1.00 96.00 359 GLN A C 1
ATOM 2812 O O . GLN A 1 359 ? 28.549 -0.438 -28.931 1.00 96.00 359 GLN A O 1
ATOM 2817 N N . LEU A 1 360 ? 26.334 -0.239 -29.246 1.00 96.19 360 LEU A N 1
ATOM 2818 C CA . LEU A 1 360 ? 26.178 -1.379 -30.148 1.00 96.19 360 LEU A CA 1
ATOM 2819 C C . LEU A 1 360 ? 26.698 -1.111 -31.574 1.00 96.19 360 LEU A C 1
ATOM 2821 O O . LEU A 1 360 ? 26.730 -2.031 -32.389 1.00 96.19 360 LEU A O 1
ATOM 2825 N N . GLY A 1 361 ? 27.066 0.131 -31.904 1.00 96.00 361 GLY A N 1
ATOM 2826 C CA . GLY A 1 361 ? 27.487 0.533 -33.248 1.00 96.00 361 GLY A CA 1
ATOM 2827 C C . GLY A 1 361 ? 26.364 0.478 -34.288 1.00 96.00 361 GLY A C 1
ATOM 2828 O O . GLY A 1 361 ? 26.647 0.383 -35.481 1.00 96.00 361 GLY A O 1
ATOM 2829 N N . ILE A 1 362 ? 25.098 0.500 -33.851 1.00 95.56 362 ILE A N 1
ATOM 2830 C CA . ILE A 1 362 ? 23.928 0.381 -34.734 1.00 95.56 362 ILE A CA 1
ATOM 2831 C C . ILE A 1 362 ? 23.207 1.704 -34.961 1.00 95.56 362 ILE A C 1
ATOM 2833 O O . ILE A 1 362 ? 22.349 1.744 -35.832 1.00 95.56 362 ILE A O 1
ATOM 2837 N N . LEU A 1 363 ? 23.508 2.757 -34.202 1.00 95.44 363 LEU A N 1
ATOM 2838 C CA . LEU A 1 363 ? 22.942 4.089 -34.397 1.00 95.44 363 LEU A CA 1
ATOM 2839 C C . LEU A 1 363 ? 24.025 5.062 -34.862 1.00 95.44 363 LEU A C 1
ATOM 2841 O O . LEU A 1 363 ? 25.083 5.163 -34.247 1.00 95.44 363 LEU A O 1
ATOM 2845 N N . ASP A 1 364 ? 23.711 5.797 -35.922 1.00 94.88 364 ASP A N 1
ATOM 2846 C CA . ASP A 1 364 ? 24.483 6.920 -36.440 1.00 94.88 364 ASP A CA 1
ATOM 2847 C C . ASP A 1 364 ? 23.577 8.150 -36.594 1.00 94.88 364 ASP A C 1
ATOM 2849 O O . ASP A 1 364 ? 22.349 8.031 -36.614 1.00 94.88 364 ASP A O 1
ATOM 2853 N N . PHE A 1 365 ? 24.176 9.330 -36.747 1.00 94.00 365 PHE A N 1
ATOM 2854 C CA . PHE A 1 365 ? 23.440 10.574 -36.980 1.00 94.00 365 PHE A CA 1
ATOM 2855 C C . PHE A 1 365 ? 23.799 11.163 -38.340 1.00 94.00 365 PHE A C 1
ATOM 2857 O O . PHE A 1 365 ? 24.960 11.451 -38.629 1.00 94.00 365 PHE A O 1
ATOM 2864 N N . GLU A 1 366 ? 22.788 11.351 -39.186 1.00 94.06 366 GLU A N 1
ATOM 2865 C CA . GLU A 1 366 ? 22.927 12.055 -40.457 1.00 94.06 366 GLU A CA 1
ATOM 2866 C C . GLU A 1 366 ? 22.472 13.506 -40.290 1.00 94.06 366 GLU A C 1
ATOM 2868 O O . GLU A 1 366 ? 21.318 13.779 -39.956 1.00 94.06 366 GLU A O 1
ATOM 2873 N N . TYR A 1 367 ? 23.385 14.446 -40.533 1.00 94.50 367 TYR A N 1
ATOM 2874 C CA . TYR A 1 367 ? 23.081 15.874 -40.505 1.00 94.50 367 TYR A CA 1
ATOM 2875 C C . TYR A 1 367 ? 22.465 16.321 -41.833 1.00 94.50 367 TYR A C 1
ATOM 2877 O O . TYR A 1 367 ? 23.098 16.228 -42.890 1.00 94.50 367 TYR A O 1
ATOM 2885 N N . ASN A 1 368 ? 21.244 16.851 -41.785 1.00 92.62 368 ASN A N 1
ATOM 2886 C CA . ASN A 1 368 ? 20.626 17.496 -42.932 1.00 92.62 368 ASN A CA 1
ATOM 2887 C C . ASN A 1 368 ? 21.102 18.951 -43.024 1.00 92.62 368 ASN A C 1
ATOM 2889 O O . ASN A 1 368 ? 20.623 19.822 -42.303 1.00 92.62 368 ASN A O 1
ATOM 2893 N N . GLY A 1 369 ? 22.017 19.230 -43.953 1.00 92.81 369 GLY A N 1
ATOM 2894 C CA . GLY A 1 369 ? 22.565 20.575 -44.151 1.00 92.81 369 GLY A CA 1
ATOM 2895 C C . GLY A 1 369 ? 21.561 21.640 -44.609 1.00 92.81 369 GLY A C 1
ATOM 2896 O O . GLY A 1 369 ? 21.869 22.824 -44.503 1.00 92.81 369 GLY A O 1
ATOM 2897 N N . GLU A 1 370 ? 20.380 21.256 -45.106 1.00 93.88 370 GLU A N 1
ATOM 2898 C CA . GLU A 1 370 ? 19.338 22.204 -45.522 1.00 93.88 370 GLU A CA 1
ATOM 2899 C C . GLU A 1 370 ? 18.437 22.621 -44.356 1.00 93.88 370 GLU A C 1
ATOM 2901 O O . GLU A 1 370 ? 18.117 23.801 -44.220 1.00 93.88 370 GLU A O 1
ATOM 2906 N N . THR A 1 371 ? 18.027 21.666 -43.513 1.00 94.06 371 THR A N 1
ATOM 2907 C CA . THR A 1 371 ? 17.135 21.934 -42.369 1.00 94.06 371 THR A CA 1
ATOM 2908 C C . THR A 1 371 ? 17.894 22.218 -41.077 1.00 94.06 371 THR A C 1
ATOM 2910 O O . THR A 1 371 ? 17.334 22.795 -40.149 1.00 94.06 371 THR A O 1
ATOM 2913 N N . GLY A 1 372 ? 19.170 21.832 -41.014 1.00 92.81 372 GLY A N 1
ATOM 2914 C CA . GLY A 1 372 ? 19.970 21.841 -39.795 1.00 92.81 372 GLY A CA 1
ATOM 2915 C C . GLY A 1 372 ? 19.576 20.752 -38.793 1.00 92.81 372 GLY A C 1
ATOM 2916 O O . GLY A 1 372 ? 20.053 20.785 -37.662 1.00 92.81 372 GLY A O 1
ATOM 2917 N N . GLU A 1 373 ? 18.707 19.815 -39.178 1.00 92.19 373 GLU A N 1
ATOM 2918 C CA . GLU A 1 373 ? 18.234 18.739 -38.308 1.00 92.19 373 GLU A CA 1
ATOM 2919 C C . GLU A 1 373 ? 19.172 17.529 -38.362 1.00 92.19 373 GLU A C 1
ATOM 2921 O O . GLU A 1 373 ? 19.618 17.110 -39.433 1.00 92.19 373 GLU A O 1
ATOM 2926 N N . GLU A 1 374 ? 19.429 16.927 -37.203 1.00 91.06 374 GLU A N 1
ATOM 2927 C CA . GLU A 1 374 ? 20.078 15.622 -37.104 1.00 91.06 374 GLU A CA 1
ATOM 2928 C C . GLU A 1 374 ? 19.023 14.517 -37.133 1.00 91.06 374 GLU A C 1
ATOM 2930 O O . GLU A 1 374 ? 18.058 14.521 -36.363 1.00 91.06 374 GLU A O 1
ATOM 2935 N N . LYS A 1 375 ? 19.212 13.549 -38.028 1.00 91.00 375 LYS A N 1
ATOM 2936 C CA . LYS A 1 375 ? 18.349 12.379 -38.146 1.00 91.00 375 LYS A CA 1
ATOM 2937 C C . LYS A 1 375 ? 19.086 11.141 -37.649 1.00 91.00 375 LYS A C 1
ATOM 2939 O O . LYS A 1 375 ? 20.140 10.793 -38.174 1.00 91.00 375 LYS A O 1
ATOM 2944 N N . ALA A 1 376 ? 18.489 10.449 -36.683 1.00 90.94 376 ALA A N 1
ATOM 2945 C CA . ALA A 1 376 ? 18.925 9.123 -36.260 1.00 90.94 376 ALA A CA 1
ATOM 2946 C C . ALA A 1 376 ? 18.773 8.117 -37.416 1.00 90.94 376 ALA A C 1
ATOM 2948 O O . ALA A 1 376 ? 17.702 8.025 -38.024 1.00 90.94 376 ALA A O 1
ATOM 2949 N N . VAL A 1 377 ? 19.833 7.364 -37.710 1.00 92.75 377 VAL A N 1
ATOM 2950 C CA . VAL A 1 377 ? 19.862 6.317 -38.737 1.00 92.75 377 VAL A CA 1
ATOM 2951 C C . VAL A 1 377 ? 20.370 5.021 -38.125 1.00 92.75 377 VAL A C 1
ATOM 2953 O O . VAL A 1 377 ? 21.511 4.944 -37.667 1.00 92.75 377 VAL A O 1
ATOM 2956 N N . PHE A 1 378 ? 19.524 3.990 -38.147 1.00 92.94 378 PHE A N 1
ATOM 2957 C CA . PHE A 1 378 ? 19.866 2.668 -37.627 1.00 92.94 378 PHE A CA 1
ATOM 2958 C C . PHE A 1 378 ? 20.464 1.774 -38.718 1.00 92.94 378 PHE A C 1
ATOM 2960 O O . PHE A 1 378 ? 20.041 1.803 -39.874 1.00 92.94 378 PHE A O 1
ATOM 2967 N N . LYS A 1 379 ? 21.487 1.001 -38.349 1.00 94.44 379 LYS A N 1
ATOM 2968 C CA . LYS A 1 379 ? 22.311 0.173 -39.238 1.00 94.44 379 LYS A CA 1
ATOM 2969 C C . LYS A 1 379 ? 22.423 -1.259 -38.712 1.00 94.44 379 LYS A C 1
ATOM 2971 O O . LYS A 1 379 ? 23.501 -1.846 -38.730 1.00 94.44 379 LYS A O 1
ATOM 2976 N N . THR A 1 380 ? 21.318 -1.850 -38.253 1.00 89.88 380 THR A N 1
ATOM 2977 C CA . THR A 1 380 ? 21.334 -3.229 -37.720 1.00 89.88 380 THR A CA 1
ATOM 2978 C C . THR A 1 380 ? 21.546 -4.290 -38.805 1.00 89.88 380 THR A C 1
ATOM 2980 O O . THR A 1 380 ? 21.801 -5.453 -38.500 1.00 89.88 380 THR A O 1
ATOM 2983 N N . GLY A 1 381 ? 21.395 -3.918 -40.082 1.00 91.19 381 GLY A N 1
ATOM 2984 C CA . GLY A 1 381 ? 21.350 -4.864 -41.199 1.00 91.19 381 GLY A CA 1
ATOM 2985 C C . GLY A 1 381 ? 20.010 -5.602 -41.311 1.00 91.19 381 GLY A C 1
ATOM 2986 O O . GLY A 1 381 ? 19.817 -6.374 -42.250 1.00 91.19 381 GLY A O 1
ATOM 2987 N N . ASN A 1 382 ? 19.067 -5.337 -40.399 1.00 93.81 382 ASN A N 1
ATOM 2988 C CA . ASN A 1 382 ? 17.704 -5.845 -40.419 1.00 93.81 382 ASN A CA 1
ATOM 2989 C C . ASN A 1 382 ? 16.715 -4.673 -40.465 1.00 93.81 382 ASN A C 1
ATOM 2991 O O . ASN A 1 382 ? 16.427 -4.026 -39.460 1.00 93.81 382 ASN A O 1
ATOM 2995 N N . ARG A 1 383 ? 16.115 -4.466 -41.641 1.00 92.81 383 ARG A N 1
ATOM 2996 C CA . ARG A 1 383 ? 15.169 -3.370 -41.883 1.00 92.81 383 ARG A CA 1
ATOM 2997 C C . ARG A 1 383 ? 13.993 -3.350 -40.902 1.00 92.81 383 ARG A C 1
ATOM 2999 O O . ARG A 1 383 ? 13.515 -2.270 -40.573 1.00 92.81 383 ARG A O 1
ATOM 3006 N N . THR A 1 384 ? 13.494 -4.508 -40.472 1.00 92.75 384 THR A N 1
ATOM 3007 C CA . THR A 1 384 ? 12.383 -4.570 -39.514 1.00 92.75 384 THR A CA 1
ATOM 3008 C C . THR A 1 384 ? 12.830 -4.053 -38.152 1.00 92.75 384 THR A C 1
ATOM 3010 O O . THR A 1 384 ? 12.154 -3.208 -37.577 1.00 92.75 384 THR A O 1
ATOM 3013 N N . THR A 1 385 ? 13.998 -4.484 -37.675 1.00 93.44 385 THR A N 1
ATOM 3014 C CA . THR A 1 385 ? 14.576 -3.997 -36.417 1.00 93.44 385 THR A CA 1
ATOM 3015 C C . THR A 1 385 ? 14.848 -2.494 -36.462 1.00 93.44 385 THR A C 1
ATOM 3017 O O . THR A 1 385 ? 14.483 -1.789 -35.524 1.00 93.44 385 THR A O 1
ATOM 3020 N N . ASP A 1 386 ? 15.416 -1.989 -37.563 1.00 94.06 386 ASP A N 1
ATOM 3021 C CA . ASP A 1 386 ? 15.661 -0.552 -37.750 1.00 94.06 386 ASP A CA 1
ATOM 3022 C C . ASP A 1 386 ? 14.350 0.253 -37.654 1.00 94.06 386 ASP A C 1
ATOM 3024 O O . ASP A 1 386 ? 14.275 1.247 -36.935 1.00 94.06 386 ASP A O 1
ATOM 3028 N N . GLN A 1 387 ? 13.281 -0.212 -38.314 1.00 94.88 387 GLN A N 1
ATOM 3029 C CA . GLN A 1 387 ? 11.965 0.439 -38.281 1.00 94.88 387 GLN A CA 1
ATOM 3030 C C . GLN A 1 387 ? 11.323 0.440 -36.888 1.00 94.88 387 GLN A C 1
ATOM 3032 O O . GLN A 1 387 ? 10.670 1.417 -36.513 1.00 94.88 387 GLN A O 1
ATOM 3037 N N . GLU A 1 388 ? 11.479 -0.641 -36.124 1.00 95.62 388 GLU A N 1
ATOM 3038 C CA . GLU A 1 388 ? 10.966 -0.714 -34.753 1.00 95.62 388 GLU A CA 1
ATOM 3039 C C . GLU A 1 388 ? 11.753 0.205 -33.801 1.00 95.62 388 GLU A C 1
ATOM 3041 O O . GLU A 1 388 ? 11.148 0.870 -32.958 1.00 95.62 388 GLU A O 1
ATOM 3046 N N . LEU A 1 389 ? 13.073 0.346 -33.982 1.00 96.12 389 LEU A N 1
ATOM 3047 C CA . LEU A 1 389 ? 13.881 1.322 -33.237 1.00 96.12 389 LEU A CA 1
ATOM 3048 C C . LEU A 1 389 ? 13.496 2.768 -33.577 1.00 96.12 389 LEU A C 1
ATOM 3050 O O . LEU A 1 389 ? 13.289 3.572 -32.668 1.00 96.12 389 LEU A O 1
ATOM 3054 N N . GLU A 1 390 ? 13.315 3.100 -34.860 1.00 95.38 390 GLU A N 1
ATOM 3055 C CA . GLU A 1 390 ? 12.825 4.423 -35.277 1.00 95.38 390 GLU A CA 1
ATOM 3056 C C . GLU A 1 390 ? 11.454 4.742 -34.664 1.00 95.38 390 GLU A C 1
ATOM 3058 O O . GLU A 1 390 ? 11.217 5.861 -34.192 1.00 95.38 390 GLU A O 1
ATOM 3063 N N . ARG A 1 391 ? 10.544 3.756 -34.640 1.00 96.25 391 ARG A N 1
ATOM 3064 C CA . ARG A 1 391 ? 9.230 3.902 -34.003 1.00 96.25 391 ARG A CA 1
ATOM 3065 C C . ARG A 1 391 ? 9.375 4.145 -32.504 1.00 96.25 391 ARG A C 1
ATOM 3067 O O . ARG A 1 391 ? 8.703 5.031 -31.985 1.00 96.25 391 ARG A O 1
ATOM 3074 N N . ALA A 1 392 ? 10.253 3.407 -31.825 1.00 96.44 392 ALA A N 1
ATOM 3075 C CA . ALA A 1 392 ? 10.504 3.591 -30.401 1.00 96.44 392 ALA A CA 1
ATOM 3076 C C . ALA A 1 392 ? 11.031 5.002 -30.086 1.00 96.44 392 ALA A C 1
ATOM 3078 O O . ALA A 1 392 ? 10.497 5.661 -29.198 1.00 96.44 392 ALA A O 1
ATOM 3079 N N . PHE A 1 393 ? 12.006 5.505 -30.854 1.00 95.50 393 PHE A N 1
ATOM 3080 C CA . PHE A 1 393 ? 12.537 6.869 -30.704 1.00 95.50 393 PHE A CA 1
ATOM 3081 C C . PHE A 1 393 ? 11.457 7.938 -30.833 1.00 95.50 393 PHE A C 1
ATOM 3083 O O . PHE A 1 393 ? 11.421 8.891 -30.055 1.00 95.50 393 PHE A O 1
ATOM 3090 N N . ARG A 1 394 ? 10.570 7.782 -31.819 1.00 95.44 394 ARG A N 1
ATOM 3091 C CA . ARG A 1 394 ? 9.449 8.700 -32.007 1.00 95.44 394 ARG A CA 1
ATOM 3092 C C . ARG A 1 394 ? 8.465 8.625 -30.844 1.00 95.44 394 ARG A C 1
ATOM 3094 O O . ARG A 1 394 ? 8.095 9.667 -30.317 1.00 95.44 394 ARG A O 1
ATOM 3101 N N . ALA A 1 395 ? 8.104 7.412 -30.428 1.00 96.31 395 ALA A N 1
ATOM 3102 C CA . ALA A 1 395 ? 7.141 7.181 -29.360 1.00 96.31 395 ALA A CA 1
ATOM 3103 C C . ALA A 1 395 ? 7.582 7.796 -28.024 1.00 96.31 395 ALA A C 1
ATOM 3105 O O . ALA A 1 395 ? 6.731 8.258 -27.274 1.00 96.31 395 ALA A O 1
ATOM 3106 N N . PHE A 1 396 ? 8.889 7.878 -27.741 1.00 96.12 396 PHE A N 1
ATOM 3107 C CA . PHE A 1 396 ? 9.369 8.613 -26.566 1.00 96.12 396 PHE A CA 1
ATOM 3108 C C . PHE A 1 396 ? 8.965 10.090 -26.611 1.00 96.12 396 PHE A C 1
ATOM 3110 O O . PHE A 1 396 ? 8.477 10.611 -25.620 1.00 96.12 396 PHE A O 1
ATOM 3117 N N . ASN A 1 397 ? 9.094 10.763 -27.756 1.00 93.44 397 ASN A N 1
ATOM 3118 C CA . ASN A 1 397 ? 8.727 12.181 -27.868 1.00 93.44 397 ASN A CA 1
ATOM 3119 C C . ASN A 1 397 ? 7.205 12.418 -27.801 1.00 93.44 397 ASN A C 1
ATOM 3121 O O . ASN A 1 397 ? 6.774 13.538 -27.537 1.00 93.44 397 ASN A O 1
ATOM 3125 N N . GLU A 1 398 ? 6.408 11.387 -28.090 1.00 94.75 398 GLU A N 1
ATOM 3126 C CA . GLU A 1 398 ? 4.941 11.436 -28.132 1.00 94.75 398 GLU A CA 1
ATOM 3127 C C . GLU A 1 398 ? 4.289 10.939 -26.829 1.00 94.75 398 GLU A C 1
ATOM 3129 O O . GLU A 1 398 ? 3.075 11.046 -26.684 1.00 94.75 398 GLU A O 1
ATOM 3134 N N . ALA A 1 399 ? 5.062 10.384 -25.891 1.00 93.94 399 ALA A N 1
ATOM 3135 C CA . ALA A 1 399 ? 4.528 9.815 -24.662 1.00 93.94 399 ALA A CA 1
ATOM 3136 C C . ALA A 1 399 ? 3.974 10.901 -23.725 1.00 93.94 399 ALA A C 1
ATOM 3138 O O . ALA A 1 399 ? 4.664 11.863 -23.388 1.00 93.94 399 ALA A O 1
ATOM 3139 N N . GLU A 1 400 ? 2.740 10.709 -23.255 1.00 91.25 400 GLU A N 1
ATOM 3140 C CA . GLU A 1 400 ? 2.054 11.648 -22.355 1.00 91.25 400 GLU A CA 1
ATOM 3141 C C . GLU A 1 400 ? 1.956 11.112 -20.918 1.00 91.25 400 GLU A C 1
ATOM 3143 O O . GLU A 1 400 ? 1.661 11.858 -19.980 1.00 91.25 400 GLU A O 1
ATOM 3148 N N . SER A 1 401 ? 2.224 9.819 -20.727 1.00 90.81 401 SER A N 1
ATOM 3149 C CA . SER A 1 401 ? 2.088 9.124 -19.448 1.00 90.81 401 SER A CA 1
ATOM 3150 C C . SER A 1 401 ? 3.225 8.120 -19.194 1.00 90.81 401 SER A C 1
ATOM 3152 O O . SER A 1 401 ? 3.887 7.674 -20.142 1.00 90.81 401 SER A O 1
ATOM 3154 N N . PRO A 1 402 ? 3.467 7.696 -17.937 1.00 92.00 402 PRO A N 1
ATOM 3155 C CA . PRO A 1 402 ? 4.447 6.656 -17.643 1.00 92.00 402 PRO A CA 1
ATOM 3156 C C . PRO A 1 402 ? 4.053 5.330 -18.294 1.00 92.00 402 PRO A C 1
ATOM 3158 O O . PRO A 1 402 ? 4.920 4.553 -18.696 1.00 92.00 402 PRO A O 1
ATOM 3161 N N . GLN A 1 403 ? 2.749 5.055 -18.411 1.00 92.25 403 GLN A N 1
ATOM 3162 C CA . GLN A 1 403 ? 2.243 3.843 -19.044 1.00 92.25 403 GLN A CA 1
ATOM 3163 C C . GLN A 1 403 ? 2.589 3.822 -20.535 1.00 92.25 403 GLN A C 1
ATOM 3165 O O . GLN A 1 403 ? 2.989 2.769 -21.029 1.00 92.25 403 GLN A O 1
ATOM 3170 N N . ASP A 1 404 ? 2.503 4.963 -21.229 1.00 94.38 404 ASP A N 1
ATOM 3171 C CA . ASP A 1 404 ? 2.928 5.063 -22.630 1.00 94.38 404 ASP A CA 1
ATOM 3172 C C . ASP A 1 404 ? 4.413 4.729 -22.754 1.00 94.38 404 ASP A C 1
ATOM 3174 O O . ASP A 1 404 ? 4.770 3.831 -23.518 1.00 94.38 404 ASP A O 1
ATOM 3178 N N . LEU A 1 405 ? 5.260 5.352 -21.921 1.00 94.69 405 LEU A N 1
ATOM 3179 C CA . LEU A 1 405 ? 6.699 5.067 -21.858 1.00 94.69 405 LEU A CA 1
ATOM 3180 C C . LEU A 1 405 ? 6.971 3.576 -21.612 1.00 94.69 405 LEU A C 1
ATOM 3182 O O . LEU A 1 405 ? 7.766 2.960 -22.319 1.00 94.69 405 LEU A O 1
ATOM 3186 N N . ALA A 1 406 ? 6.265 2.960 -20.663 1.00 95.19 406 ALA A N 1
ATOM 3187 C CA . ALA A 1 406 ? 6.407 1.544 -20.331 1.00 95.19 406 ALA A CA 1
ATOM 3188 C C . ALA A 1 406 ? 5.912 0.589 -21.433 1.00 95.19 406 ALA A C 1
ATOM 3190 O O . ALA A 1 406 ? 6.209 -0.606 -21.374 1.00 95.19 406 ALA A O 1
ATOM 3191 N N . LEU A 1 407 ? 5.168 1.067 -22.433 1.00 95.69 407 LEU A N 1
ATOM 3192 C CA . LEU A 1 407 ? 4.713 0.271 -23.575 1.00 95.69 407 LEU A CA 1
ATOM 3193 C C . LEU A 1 407 ? 5.611 0.417 -24.812 1.00 95.69 407 LEU A C 1
ATOM 3195 O O . LEU A 1 407 ? 5.494 -0.398 -25.731 1.00 95.69 407 LEU A O 1
ATOM 3199 N N . ILE A 1 408 ? 6.531 1.388 -24.838 1.00 97.00 408 ILE A N 1
ATOM 3200 C CA . ILE A 1 408 ? 7.385 1.645 -26.006 1.00 97.00 408 ILE A CA 1
ATOM 3201 C C . ILE A 1 408 ? 8.210 0.404 -26.358 1.00 97.00 408 ILE A C 1
ATOM 3203 O O . ILE A 1 408 ? 8.980 -0.122 -25.546 1.00 97.00 408 ILE A O 1
ATOM 3207 N N . GLY A 1 409 ? 8.050 -0.064 -27.597 1.00 93.94 409 GLY A N 1
ATOM 3208 C CA . GLY A 1 409 ? 8.781 -1.206 -28.144 1.00 93.94 409 GLY A CA 1
ATOM 3209 C C . GLY A 1 409 ? 8.542 -2.517 -27.395 1.00 93.94 409 GLY A C 1
ATOM 3210 O O . GLY A 1 409 ? 9.384 -3.400 -27.460 1.00 93.94 409 GLY A O 1
ATOM 3211 N N . LYS A 1 410 ? 7.431 -2.665 -26.660 1.00 95.50 410 LYS A N 1
ATOM 3212 C CA . LYS A 1 410 ? 7.130 -3.868 -25.859 1.00 95.50 410 LYS A CA 1
ATOM 3213 C C . LYS A 1 410 ? 7.214 -5.184 -26.647 1.00 95.50 410 LYS A C 1
ATOM 3215 O O . LYS A 1 410 ? 7.523 -6.219 -26.056 1.00 95.50 410 LYS A O 1
ATOM 3220 N N . ASP A 1 411 ? 6.954 -5.126 -27.949 1.00 94.94 411 ASP A N 1
ATOM 3221 C CA . ASP A 1 411 ? 6.987 -6.273 -28.860 1.00 94.94 411 ASP A CA 1
ATOM 3222 C C . ASP A 1 411 ? 8.353 -6.471 -29.546 1.00 94.94 411 ASP A C 1
ATOM 3224 O O . ASP A 1 411 ? 8.524 -7.412 -30.317 1.00 94.94 411 ASP A O 1
ATOM 3228 N N . GLY A 1 412 ? 9.336 -5.623 -29.237 1.00 92.88 412 GLY A N 1
ATOM 3229 C CA . GLY A 1 412 ? 10.703 -5.701 -29.730 1.00 92.88 412 GLY A CA 1
ATOM 3230 C C . GLY A 1 412 ? 11.195 -4.402 -30.391 1.00 92.88 412 GLY A C 1
ATOM 3231 O O . GLY A 1 412 ? 10.415 -3.469 -30.602 1.00 92.88 412 GLY A O 1
ATOM 3232 N N . PRO A 1 413 ? 12.498 -4.334 -30.718 1.00 96.50 413 PRO A N 1
ATOM 3233 C CA . PRO A 1 413 ? 13.507 -5.343 -30.386 1.00 96.50 413 PRO A CA 1
ATOM 3234 C C . PRO A 1 413 ? 13.831 -5.374 -28.886 1.00 96.50 413 PRO A C 1
ATOM 3236 O O . PRO A 1 413 ? 13.428 -4.494 -28.125 1.00 96.50 413 PRO A O 1
ATOM 3239 N N . PHE A 1 414 ? 14.549 -6.407 -28.456 1.00 98.12 414 PHE A N 1
ATOM 3240 C CA . PHE A 1 414 ? 14.910 -6.629 -27.061 1.00 98.12 414 PHE A CA 1
ATOM 3241 C C . PHE A 1 414 ? 16.400 -6.410 -26.812 1.00 98.12 414 PHE A C 1
ATOM 3243 O O . PHE A 1 414 ? 17.227 -6.512 -27.714 1.00 98.12 414 PHE A O 1
ATOM 3250 N N . PHE A 1 415 ? 16.730 -6.132 -25.557 1.00 98.12 415 PHE A N 1
ATOM 3251 C CA . PHE A 1 415 ? 18.071 -5.864 -25.074 1.00 98.12 415 PHE A CA 1
ATOM 3252 C C . PHE A 1 415 ? 18.379 -6.741 -23.865 1.00 98.12 415 PHE A C 1
ATOM 3254 O O . PHE A 1 415 ? 17.528 -6.929 -22.990 1.00 98.12 415 PHE A O 1
ATOM 3261 N N . CYS A 1 416 ? 19.613 -7.221 -23.792 1.00 97.56 416 CYS A N 1
ATOM 3262 C CA . CYS A 1 416 ? 20.204 -7.824 -22.601 1.00 97.56 416 CYS A CA 1
ATOM 3263 C C . CYS A 1 416 ? 21.574 -7.190 -22.356 1.00 97.56 416 CYS A C 1
ATOM 3265 O O . CYS A 1 416 ? 22.191 -6.687 -23.299 1.00 97.56 416 CYS A O 1
ATOM 3267 N N . ARG A 1 417 ? 22.050 -7.239 -21.110 1.00 97.31 417 ARG A N 1
ATOM 3268 C CA . ARG A 1 417 ? 23.373 -6.738 -20.738 1.00 97.31 417 ARG A CA 1
ATOM 3269 C C . ARG A 1 417 ? 24.147 -7.782 -19.936 1.00 97.31 417 ARG A C 1
ATOM 3271 O O . ARG A 1 417 ? 23.569 -8.403 -19.042 1.00 97.31 417 ARG A O 1
ATOM 3278 N N . SER A 1 418 ? 25.415 -8.006 -20.282 1.00 97.56 418 SER A N 1
ATOM 3279 C CA . SER A 1 418 ? 26.306 -8.861 -19.491 1.00 97.56 418 SER A CA 1
ATOM 3280 C C . SER A 1 418 ? 26.866 -8.111 -18.280 1.00 97.56 418 SER A C 1
ATOM 3282 O O . SER A 1 418 ? 26.953 -6.886 -18.293 1.00 97.56 418 SER A O 1
ATOM 3284 N N . SER A 1 419 ? 27.335 -8.834 -17.264 1.00 96.56 419 SER A N 1
ATOM 3285 C CA . SER A 1 419 ? 28.064 -8.262 -16.122 1.00 96.56 419 SER A CA 1
ATOM 3286 C C . SER A 1 419 ? 29.405 -7.616 -16.504 1.00 96.56 419 SER A C 1
ATOM 3288 O O . SER A 1 419 ? 29.944 -6.822 -15.737 1.00 96.56 419 SER A O 1
ATOM 3290 N N . GLU A 1 420 ? 29.931 -7.910 -17.698 1.00 96.94 420 GLU A N 1
ATOM 3291 C CA . GLU A 1 420 ? 31.096 -7.236 -18.294 1.00 96.94 420 GLU A CA 1
ATOM 3292 C C . GLU A 1 420 ? 30.720 -5.885 -18.937 1.00 96.94 420 GLU A C 1
ATOM 3294 O O . GLU A 1 420 ? 31.589 -5.095 -19.304 1.00 96.94 420 GLU A O 1
ATOM 3299 N N . GLY A 1 421 ? 29.419 -5.583 -19.014 1.00 96.00 421 GLY A N 1
ATOM 3300 C CA . GLY A 1 421 ? 28.865 -4.334 -19.520 1.00 96.00 421 GLY A CA 1
ATOM 3301 C C . GLY A 1 421 ? 28.464 -4.367 -20.994 1.00 96.00 421 GLY A C 1
ATOM 3302 O O . GLY A 1 421 ? 27.986 -3.338 -21.485 1.00 96.00 421 GLY A O 1
ATOM 3303 N N . ASP A 1 422 ? 28.610 -5.509 -21.674 1.00 97.38 422 ASP A N 1
ATOM 3304 C CA . ASP A 1 422 ? 28.275 -5.668 -23.091 1.00 97.38 422 ASP A CA 1
ATOM 3305 C C . ASP A 1 422 ? 26.767 -5.693 -23.309 1.00 97.38 422 ASP A C 1
ATOM 3307 O O . ASP A 1 422 ? 26.026 -6.391 -22.613 1.00 97.38 422 ASP A O 1
ATOM 3311 N N . TRP A 1 423 ? 26.319 -4.972 -24.333 1.00 97.81 423 TRP A N 1
ATOM 3312 C CA . TRP A 1 423 ? 24.931 -4.980 -24.772 1.00 97.81 423 TRP A CA 1
ATOM 3313 C C . TRP A 1 423 ? 24.701 -5.994 -25.888 1.00 97.81 423 TRP A C 1
ATOM 3315 O O . TRP A 1 423 ? 25.531 -6.176 -26.777 1.00 97.81 423 TRP A O 1
ATOM 3325 N N . PHE A 1 424 ? 23.513 -6.592 -25.883 1.00 97.69 424 PHE A N 1
ATOM 3326 C CA . PHE A 1 424 ? 23.026 -7.467 -26.945 1.00 97.69 424 PHE A CA 1
ATOM 3327 C C . PHE A 1 424 ? 21.690 -6.934 -27.460 1.00 97.69 424 PHE A C 1
ATOM 3329 O O . PHE A 1 424 ? 20.795 -6.689 -26.654 1.00 97.69 424 PHE A O 1
ATOM 3336 N N . LEU A 1 425 ? 21.546 -6.786 -28.781 1.00 97.56 425 LEU A N 1
ATOM 3337 C CA . LEU A 1 425 ? 20.278 -6.477 -29.452 1.00 97.56 425 LEU A CA 1
ATOM 3338 C C . LEU A 1 425 ? 19.698 -7.753 -30.054 1.00 97.56 425 LEU A C 1
ATOM 3340 O O . LEU A 1 425 ? 20.343 -8.387 -30.888 1.00 97.56 425 LEU A O 1
ATOM 3344 N N . LEU A 1 426 ? 18.475 -8.094 -29.667 1.00 97.69 426 LEU A N 1
ATOM 3345 C CA . LEU A 1 426 ? 17.829 -9.356 -30.005 1.00 97.69 426 LEU A CA 1
ATOM 3346 C C . LEU A 1 426 ? 16.474 -9.065 -30.671 1.00 97.69 426 LEU A C 1
ATOM 3348 O O . LEU A 1 426 ? 15.573 -8.533 -30.018 1.00 97.69 426 LEU A O 1
ATOM 3352 N N . PRO A 1 427 ? 16.327 -9.339 -31.979 1.00 96.00 427 PRO A N 1
ATOM 3353 C CA . PRO A 1 427 ? 15.107 -9.058 -32.736 1.00 96.00 427 PRO A CA 1
ATOM 3354 C C . PRO A 1 427 ? 13.820 -9.663 -32.165 1.00 96.00 427 PRO A C 1
ATOM 3356 O O . PRO A 1 427 ? 12.759 -9.059 -32.316 1.00 96.00 427 PRO A O 1
ATOM 3359 N N . THR A 1 428 ? 13.891 -10.840 -31.534 1.00 96.19 428 THR A N 1
ATOM 3360 C CA . THR A 1 428 ? 12.708 -11.579 -31.059 1.00 96.19 428 THR A CA 1
ATOM 3361 C C . THR A 1 428 ? 12.766 -11.895 -29.566 1.00 96.19 428 THR A C 1
ATOM 3363 O O . THR A 1 428 ? 13.832 -11.932 -28.950 1.00 96.19 428 THR A O 1
ATOM 3366 N N . MET A 1 429 ? 11.598 -12.139 -28.964 1.00 96.81 429 MET A N 1
ATOM 3367 C CA . MET A 1 429 ? 11.494 -12.505 -27.548 1.00 96.81 429 MET A CA 1
ATOM 3368 C C . MET A 1 429 ? 12.117 -13.882 -27.279 1.00 96.81 429 MET A C 1
ATOM 3370 O O . MET A 1 429 ? 12.648 -14.124 -26.198 1.00 96.81 429 MET A O 1
ATOM 3374 N N . GLU A 1 430 ? 12.039 -14.797 -28.242 1.00 97.25 430 GLU A N 1
ATOM 3375 C CA . GLU A 1 430 ? 12.630 -16.132 -28.176 1.00 97.25 430 GLU A CA 1
ATOM 3376 C C . GLU A 1 430 ? 14.157 -16.050 -28.072 1.00 97.25 430 GLU A C 1
ATOM 3378 O O . GLU A 1 430 ? 14.726 -16.593 -27.125 1.00 97.25 430 GLU A O 1
ATOM 3383 N N . GLU A 1 431 ? 14.799 -15.294 -28.966 1.00 97.38 431 GLU A N 1
ATOM 3384 C CA . GLU A 1 431 ? 16.246 -15.033 -28.919 1.00 97.38 431 GLU A CA 1
ATOM 3385 C C . GLU A 1 431 ? 16.639 -14.319 -27.621 1.00 97.38 431 GLU A C 1
ATOM 3387 O O . GLU A 1 431 ? 17.6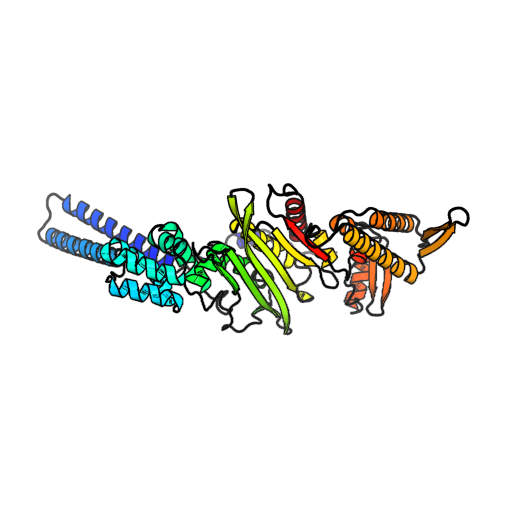42 -14.660 -26.993 1.00 97.38 431 GLU A O 1
ATOM 3392 N N . ALA A 1 432 ? 15.812 -13.369 -27.167 1.00 97.50 432 ALA A N 1
ATOM 3393 C CA . ALA A 1 432 ? 16.018 -12.678 -25.900 1.00 97.50 432 ALA A CA 1
ATOM 3394 C C . ALA A 1 432 ? 16.007 -13.619 -24.694 1.00 97.50 432 ALA A C 1
ATOM 3396 O O . ALA A 1 432 ? 16.858 -13.509 -23.811 1.00 97.50 432 ALA A O 1
ATOM 3397 N N . LYS A 1 433 ? 15.080 -14.580 -24.663 1.00 96.69 433 LYS A N 1
ATOM 3398 C CA . LYS A 1 433 ? 15.014 -15.612 -23.619 1.00 96.69 433 LYS A CA 1
ATOM 3399 C C . LYS A 1 433 ? 16.209 -16.548 -23.659 1.00 96.69 433 LYS A C 1
ATOM 3401 O O . LYS A 1 433 ? 16.736 -16.862 -22.595 1.00 96.69 433 LYS A O 1
ATOM 3406 N N . GLU A 1 434 ? 16.624 -16.982 -24.845 1.00 97.62 434 GLU A N 1
ATOM 3407 C CA . GLU A 1 434 ? 17.791 -17.850 -25.007 1.00 97.62 434 GLU A CA 1
ATOM 3408 C C . GLU A 1 434 ? 19.057 -17.158 -24.497 1.00 97.62 434 GLU A C 1
ATOM 3410 O O . GLU A 1 434 ? 19.731 -17.686 -23.609 1.00 97.62 434 GLU A O 1
ATOM 3415 N N . LYS A 1 435 ? 19.323 -15.930 -24.962 1.00 97.56 435 LYS A N 1
ATOM 3416 C CA . LYS A 1 435 ? 20.505 -15.180 -24.528 1.00 97.56 435 LYS A CA 1
ATOM 3417 C C . LYS A 1 435 ? 20.469 -14.860 -23.038 1.00 97.56 435 LYS A C 1
ATOM 3419 O O . LYS A 1 435 ? 21.489 -14.951 -22.359 1.00 97.56 435 LYS A O 1
ATOM 3424 N N . TYR A 1 436 ? 19.302 -14.502 -22.509 1.00 96.44 436 TYR A N 1
ATOM 3425 C CA . TYR A 1 436 ? 19.153 -14.241 -21.084 1.00 96.44 436 TYR A CA 1
ATOM 3426 C C . TYR A 1 436 ? 19.419 -15.491 -20.234 1.00 96.44 436 TYR A C 1
ATOM 3428 O O . TYR A 1 436 ? 20.119 -15.414 -19.223 1.00 96.44 436 TYR A O 1
ATOM 3436 N N . ALA A 1 437 ? 18.903 -16.651 -20.651 1.00 95.75 437 ALA A N 1
ATOM 3437 C CA . ALA A 1 437 ? 19.158 -17.916 -19.972 1.00 95.75 437 ALA A CA 1
ATOM 3438 C C . ALA A 1 437 ? 20.651 -18.283 -19.989 1.00 95.75 437 ALA A C 1
ATOM 3440 O O . ALA A 1 437 ? 21.165 -18.732 -18.967 1.00 95.75 437 ALA A O 1
ATOM 3441 N N . GLU A 1 438 ? 21.347 -18.039 -21.104 1.00 97.44 438 GLU A N 1
ATOM 3442 C CA . GLU A 1 438 ? 22.802 -18.205 -21.225 1.00 97.44 438 GLU A CA 1
ATOM 3443 C C . GLU A 1 438 ? 23.556 -17.321 -20.218 1.00 97.44 438 GLU A C 1
ATOM 3445 O O . GLU A 1 438 ? 24.335 -17.834 -19.413 1.00 97.44 438 GLU A O 1
ATOM 3450 N N . LEU A 1 439 ? 23.284 -16.008 -20.205 1.00 96.44 439 LEU A N 1
ATOM 3451 C CA . LEU A 1 439 ? 23.922 -15.065 -19.277 1.00 96.44 439 LEU A CA 1
ATOM 3452 C C . LEU A 1 439 ? 23.694 -15.480 -17.820 1.00 96.44 439 LEU A C 1
ATOM 3454 O O . LEU A 1 439 ? 24.636 -15.523 -17.029 1.00 96.44 439 LEU A O 1
ATOM 3458 N N . ARG A 1 440 ? 22.456 -15.842 -17.467 1.00 94.00 440 ARG A N 1
ATOM 3459 C CA . ARG A 1 440 ? 22.105 -16.258 -16.106 1.00 94.00 440 ARG A CA 1
ATOM 3460 C C . ARG A 1 440 ? 22.787 -17.567 -15.705 1.00 94.00 440 ARG A C 1
ATOM 3462 O O . ARG A 1 440 ? 23.286 -17.660 -14.586 1.00 94.00 440 ARG A O 1
ATOM 3469 N N . ALA A 1 441 ? 22.838 -18.561 -16.594 1.00 94.81 441 ALA A N 1
ATOM 3470 C CA . ALA A 1 441 ? 23.501 -19.840 -16.331 1.00 94.81 441 ALA A CA 1
ATOM 3471 C C . ALA A 1 441 ? 25.007 -19.676 -16.069 1.00 94.81 441 ALA A C 1
ATOM 3473 O O . ALA A 1 441 ? 25.577 -20.424 -15.275 1.00 94.81 441 ALA A O 1
ATOM 3474 N N . ASN A 1 442 ? 25.626 -18.666 -16.683 1.00 96.44 442 ASN A N 1
ATOM 3475 C CA . ASN A 1 442 ? 27.046 -18.360 -16.528 1.00 96.44 442 ASN A CA 1
ATOM 3476 C C . ASN A 1 442 ? 27.346 -17.353 -15.403 1.00 96.44 442 ASN A C 1
ATOM 3478 O O . ASN A 1 442 ? 28.508 -17.013 -15.196 1.00 96.44 442 ASN A O 1
ATOM 3482 N N . GLY A 1 443 ? 26.332 -16.844 -14.689 1.00 94.75 443 GLY A N 1
ATOM 3483 C CA . GLY A 1 443 ? 26.518 -15.777 -13.697 1.00 94.75 443 GLY A CA 1
ATOM 3484 C C . GLY A 1 443 ? 26.990 -14.451 -14.309 1.00 94.75 443 GLY A C 1
ATOM 3485 O O . GLY A 1 443 ? 27.658 -13.666 -13.644 1.00 94.75 443 GLY A O 1
ATOM 3486 N N . GLN A 1 444 ? 26.667 -14.217 -15.582 1.00 96.81 444 GLN A N 1
ATOM 3487 C CA . GLN A 1 444 ? 27.047 -13.036 -16.358 1.00 96.81 444 GLN A CA 1
ATOM 3488 C C . GLN A 1 444 ? 25.883 -12.048 -16.535 1.00 96.81 444 GLN A C 1
ATOM 3490 O O . GLN A 1 444 ? 25.908 -11.241 -17.455 1.00 96.81 444 GLN A O 1
ATOM 3495 N N . GLU A 1 445 ? 24.834 -12.113 -15.717 1.00 94.81 445 GLU A N 1
ATOM 3496 C CA . GLU A 1 445 ? 23.750 -11.120 -15.742 1.00 94.81 445 GLU A CA 1
ATOM 3497 C C . GLU A 1 445 ? 24.222 -9.801 -15.107 1.00 94.81 445 GLU A C 1
ATOM 3499 O O . GLU A 1 445 ? 24.804 -9.810 -14.024 1.00 94.81 445 GLU A O 1
ATOM 3504 N N . ASP A 1 446 ? 23.975 -8.670 -15.772 1.00 94.69 446 ASP A N 1
ATOM 3505 C CA . ASP A 1 446 ? 24.243 -7.342 -15.210 1.00 94.69 446 ASP A CA 1
ATOM 3506 C C . ASP A 1 446 ? 23.295 -7.048 -14.027 1.00 94.69 446 ASP A C 1
ATOM 3508 O O . ASP A 1 446 ? 22.073 -7.178 -14.142 1.00 94.69 446 ASP A O 1
ATOM 3512 N N . GLU A 1 447 ? 23.851 -6.647 -12.879 1.00 90.44 447 GLU A N 1
ATOM 3513 C CA . GLU A 1 447 ? 23.072 -6.379 -11.659 1.00 90.44 447 GLU A CA 1
ATOM 3514 C C . GLU A 1 447 ? 22.183 -5.129 -11.772 1.00 90.44 447 GLU A C 1
ATOM 3516 O O . GLU A 1 447 ? 21.127 -5.034 -11.134 1.00 90.44 447 GLU A O 1
ATOM 3521 N N . ASP A 1 448 ? 22.598 -4.166 -12.592 1.00 90.06 448 ASP A N 1
ATOM 3522 C CA . ASP A 1 448 ? 21.926 -2.887 -12.777 1.00 90.06 448 ASP A CA 1
ATOM 3523 C C . ASP A 1 448 ? 20.843 -2.943 -13.855 1.00 90.06 448 ASP A C 1
ATOM 3525 O O . ASP A 1 448 ? 19.831 -2.240 -13.763 1.00 90.06 448 ASP A O 1
ATOM 3529 N N . TYR A 1 449 ? 21.034 -3.816 -14.844 1.00 92.06 449 TYR A N 1
ATOM 3530 C CA . TYR A 1 449 ? 20.138 -4.053 -15.970 1.00 92.06 449 TYR A CA 1
ATOM 3531 C C . TYR A 1 449 ? 19.718 -5.527 -16.085 1.00 92.06 449 TYR A C 1
ATOM 3533 O O . TYR A 1 449 ? 19.925 -6.153 -17.129 1.00 92.06 449 TYR A O 1
ATOM 3541 N N . PRO A 1 450 ? 19.073 -6.090 -15.045 1.00 90.75 450 PRO A N 1
ATOM 3542 C CA . PRO A 1 450 ? 18.722 -7.498 -15.031 1.00 90.75 450 PRO A CA 1
ATOM 3543 C C . PRO A 1 450 ? 17.581 -7.830 -16.005 1.00 90.75 450 PRO A C 1
ATOM 3545 O O . PRO A 1 450 ? 16.601 -7.082 -16.196 1.00 90.75 450 PRO A O 1
ATOM 3548 N N . GLY A 1 451 ? 17.663 -9.038 -16.556 1.00 93.50 451 GLY A N 1
ATOM 3549 C CA . GLY A 1 451 ? 16.655 -9.610 -17.435 1.00 93.50 451 GLY A CA 1
ATOM 3550 C C . GLY A 1 451 ? 16.638 -9.079 -18.867 1.00 93.50 451 GLY A C 1
ATOM 3551 O O . GLY A 1 451 ? 17.534 -8.400 -19.359 1.00 93.50 451 GLY A O 1
ATOM 3552 N N . ILE A 1 452 ? 15.541 -9.406 -19.547 1.00 96.38 452 ILE A N 1
ATOM 3553 C CA . ILE A 1 452 ? 15.228 -8.911 -20.887 1.00 96.38 452 ILE A CA 1
ATOM 3554 C C . ILE A 1 452 ? 14.624 -7.511 -20.768 1.00 96.38 452 ILE A C 1
ATOM 3556 O O . ILE A 1 452 ? 13.763 -7.254 -19.913 1.00 96.38 452 ILE A O 1
ATOM 3560 N N . MET A 1 453 ? 15.057 -6.604 -21.634 1.00 97.12 453 MET A N 1
ATOM 3561 C CA . MET A 1 453 ? 14.559 -5.237 -21.727 1.00 97.12 453 MET A CA 1
ATOM 3562 C C . MET A 1 453 ? 14.010 -4.968 -23.118 1.00 97.12 453 MET A C 1
ATOM 3564 O O . MET A 1 453 ? 14.518 -5.469 -24.106 1.00 97.12 453 MET A O 1
ATOM 3568 N N . HIS A 1 454 ? 12.971 -4.156 -23.192 1.00 97.62 454 HIS A N 1
ATOM 3569 C CA . HIS A 1 454 ? 12.527 -3.522 -24.427 1.00 97.62 454 HIS A CA 1
ATOM 3570 C C . HIS A 1 454 ? 12.754 -2.004 -24.291 1.00 97.62 454 HIS A C 1
ATOM 3572 O O . HIS A 1 454 ? 12.992 -1.559 -23.162 1.00 97.62 454 HIS A O 1
ATOM 3578 N N . PRO A 1 455 ? 12.670 -1.195 -25.364 1.00 97.62 455 PRO A N 1
ATOM 3579 C CA . PRO A 1 455 ? 12.980 0.235 -25.328 1.00 97.62 455 PRO A CA 1
ATOM 3580 C C . PRO A 1 455 ? 12.356 0.997 -24.154 1.00 97.62 455 PRO A C 1
ATOM 3582 O O . PRO A 1 455 ? 13.064 1.672 -23.419 1.00 97.62 455 PRO A O 1
ATOM 3585 N N . GLY A 1 456 ? 11.057 0.826 -23.912 1.00 97.00 456 GLY A N 1
ATOM 3586 C CA . GLY A 1 456 ? 10.345 1.458 -22.801 1.00 97.00 456 GLY A CA 1
ATOM 3587 C C . GLY A 1 456 ? 10.836 1.035 -21.417 1.00 97.00 456 GLY A C 1
ATOM 3588 O O . GLY A 1 456 ? 11.014 1.880 -20.542 1.00 97.00 456 GLY A O 1
ATOM 3589 N N . LYS A 1 457 ? 11.121 -0.263 -21.213 1.00 96.50 457 LYS A N 1
ATOM 3590 C CA . LYS A 1 457 ? 11.743 -0.736 -19.966 1.00 96.50 457 LYS A CA 1
ATOM 3591 C C . LYS A 1 457 ? 13.113 -0.098 -19.800 1.00 96.50 457 LYS A C 1
ATOM 3593 O O . LYS A 1 457 ? 13.358 0.468 -18.747 1.00 96.50 457 LYS A O 1
ATOM 3598 N N . LEU A 1 458 ? 13.952 -0.159 -20.835 1.00 95.69 458 LEU A N 1
ATOM 3599 C CA . LEU A 1 458 ? 15.304 0.395 -20.840 1.00 95.69 458 LEU A CA 1
ATOM 3600 C C . LEU A 1 458 ? 15.308 1.897 -20.522 1.00 95.69 458 LEU A C 1
ATOM 3602 O O . LEU A 1 458 ? 16.063 2.324 -19.658 1.00 95.69 458 LEU A O 1
ATOM 3606 N N . GLY A 1 459 ? 14.431 2.676 -21.158 1.00 94.81 459 GLY A N 1
ATOM 3607 C CA . GLY A 1 459 ? 14.342 4.119 -20.942 1.00 94.81 459 GLY A CA 1
ATOM 3608 C C . GLY A 1 459 ? 13.832 4.515 -19.553 1.00 94.81 459 GLY A C 1
ATOM 3609 O O . GLY A 1 459 ? 14.173 5.582 -19.056 1.00 94.81 459 GLY A O 1
ATOM 3610 N N . LEU A 1 460 ? 13.050 3.653 -18.899 1.00 94.25 460 LEU A N 1
ATOM 3611 C CA . LEU A 1 460 ? 12.589 3.860 -17.524 1.00 94.25 460 LEU A CA 1
ATOM 3612 C C . LEU A 1 460 ? 13.527 3.249 -16.470 1.00 94.25 460 LEU A C 1
ATOM 3614 O O . LEU A 1 460 ? 13.301 3.450 -15.277 1.00 94.25 460 LEU A O 1
ATOM 3618 N N . MET A 1 461 ? 14.567 2.505 -16.860 1.00 91.69 461 MET A N 1
ATOM 3619 C CA . MET A 1 461 ? 15.542 1.986 -15.898 1.00 91.69 461 MET A CA 1
ATOM 3620 C C . MET A 1 461 ? 16.259 3.146 -15.210 1.00 91.69 461 MET A C 1
ATOM 3622 O O . MET A 1 461 ? 16.687 4.095 -15.865 1.00 91.69 461 MET A O 1
ATOM 3626 N N . ARG A 1 462 ? 16.426 3.039 -13.885 1.00 88.38 462 ARG A N 1
ATOM 3627 C CA . ARG A 1 462 ? 17.146 4.015 -13.039 1.00 88.38 462 ARG A CA 1
ATOM 3628 C C . ARG A 1 462 ? 16.579 5.434 -13.046 1.00 88.38 462 ARG A C 1
ATOM 3630 O O . ARG A 1 462 ? 17.216 6.353 -12.535 1.00 88.38 462 ARG A O 1
ATOM 3637 N N . GLN A 1 463 ? 15.390 5.610 -13.599 1.00 91.25 463 GLN A N 1
ATOM 3638 C CA . GLN A 1 463 ? 14.686 6.870 -13.519 1.00 91.25 463 GLN A CA 1
ATOM 3639 C C . GLN A 1 463 ? 13.892 6.948 -12.221 1.00 91.25 463 GLN A C 1
ATOM 3641 O O . GLN A 1 463 ? 13.390 5.935 -11.733 1.00 91.25 463 GLN A O 1
ATOM 3646 N N . ASN A 1 464 ? 13.749 8.163 -11.698 1.00 91.06 464 ASN A N 1
ATOM 3647 C CA . ASN A 1 464 ? 12.985 8.435 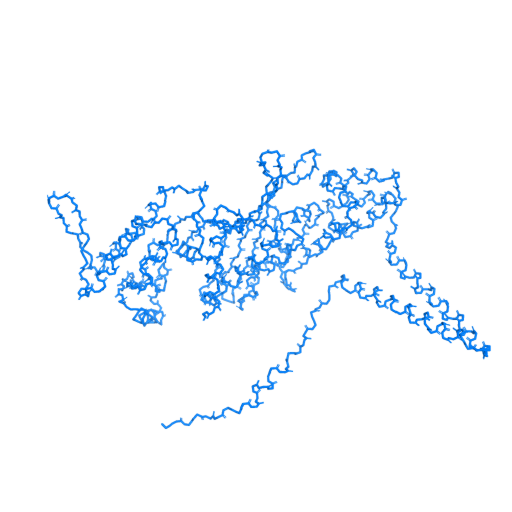-10.489 1.00 91.06 464 ASN A CA 1
ATOM 3648 C C . ASN A 1 464 ? 11.789 9.313 -10.824 1.00 91.06 464 ASN A C 1
ATOM 3650 O O . ASN A 1 464 ? 11.938 10.320 -11.513 1.00 91.06 464 ASN A O 1
ATOM 3654 N N . TRP A 1 465 ? 10.618 8.960 -10.304 1.00 93.25 465 TRP A N 1
ATOM 3655 C CA . TRP A 1 465 ? 9.427 9.792 -10.444 1.00 93.25 465 TRP A CA 1
ATOM 3656 C C . TRP A 1 465 ? 8.437 9.581 -9.298 1.00 93.25 465 TRP A C 1
ATOM 3658 O O . TRP A 1 465 ? 8.496 8.578 -8.583 1.00 93.25 465 TRP A O 1
ATOM 3668 N N . TYR A 1 466 ? 7.535 10.542 -9.108 1.00 94.44 466 TYR A N 1
ATOM 3669 C CA . TYR A 1 466 ? 6.457 10.454 -8.127 1.00 94.44 466 TYR A CA 1
ATOM 3670 C C . TYR A 1 466 ? 5.200 9.925 -8.798 1.00 94.44 466 TYR A C 1
ATOM 3672 O O . TYR A 1 466 ? 4.685 10.536 -9.735 1.00 94.44 466 TYR A O 1
ATOM 3680 N N . ALA A 1 467 ? 4.711 8.795 -8.306 1.00 94.69 467 ALA A N 1
ATOM 3681 C CA . ALA A 1 467 ? 3.571 8.106 -8.872 1.00 94.69 467 ALA A CA 1
ATOM 3682 C C . ALA A 1 467 ? 2.350 8.196 -7.958 1.00 94.69 467 ALA A C 1
ATOM 3684 O O . ALA A 1 467 ? 2.465 8.151 -6.731 1.00 94.69 467 ALA A O 1
ATOM 3685 N N . GLY A 1 468 ? 1.179 8.271 -8.576 1.00 95.56 468 GLY A N 1
ATOM 3686 C CA . GLY A 1 468 ? -0.132 8.258 -7.960 1.00 95.56 468 GLY A CA 1
ATOM 3687 C C . GLY A 1 468 ? -1.049 7.233 -8.629 1.00 95.56 468 GLY A C 1
ATOM 3688 O O . GLY A 1 468 ? -0.940 6.932 -9.818 1.00 95.56 468 GLY A O 1
ATOM 3689 N N . LEU A 1 469 ? -1.970 6.683 -7.849 1.00 95.56 469 LEU A N 1
ATOM 3690 C CA . LEU A 1 469 ? -3.076 5.871 -8.333 1.00 95.56 469 LEU A CA 1
ATOM 3691 C C . LEU A 1 469 ? -4.331 6.255 -7.553 1.00 95.56 469 LEU A C 1
ATOM 3693 O O . LEU A 1 469 ? -4.423 5.994 -6.352 1.00 95.56 469 LEU A O 1
ATOM 3697 N N . GLU A 1 470 ? -5.287 6.873 -8.237 1.00 95.12 470 GLU A N 1
ATOM 3698 C CA . GLU A 1 470 ? -6.609 7.162 -7.686 1.00 95.12 470 GLU A CA 1
ATOM 3699 C C . GLU A 1 470 ? -7.409 5.849 -7.603 1.00 95.12 470 GLU A C 1
ATOM 3701 O O . GLU A 1 470 ? -7.498 5.090 -8.571 1.00 95.12 470 GLU A O 1
ATOM 3706 N N . LEU A 1 471 ? -7.926 5.521 -6.416 1.00 94.06 471 LEU A N 1
ATOM 3707 C CA . LEU A 1 471 ? -8.723 4.308 -6.180 1.00 94.06 471 LEU A CA 1
ATOM 3708 C C . LEU A 1 471 ? -10.226 4.572 -6.321 1.00 94.06 471 LEU A C 1
ATOM 3710 O O . LEU A 1 471 ? -11.004 3.639 -6.538 1.00 94.06 471 LEU A O 1
ATOM 3714 N N . ARG A 1 472 ? -10.633 5.839 -6.220 1.00 89.50 472 ARG A N 1
ATOM 3715 C CA . ARG A 1 472 ? -12.023 6.268 -6.351 1.00 89.50 472 ARG A CA 1
ATOM 3716 C C . ARG A 1 472 ? -12.524 6.107 -7.781 1.00 89.50 472 ARG A C 1
ATOM 3718 O O . ARG A 1 472 ? -11.916 6.579 -8.733 1.00 89.50 472 ARG A O 1
ATOM 3725 N N . LYS A 1 473 ? -13.692 5.480 -7.933 1.00 85.25 473 LYS A N 1
ATOM 3726 C CA . LYS A 1 473 ? -14.358 5.338 -9.241 1.00 85.25 473 LYS A CA 1
ATOM 3727 C C . LYS A 1 473 ? -14.994 6.640 -9.723 1.00 85.25 473 LYS A C 1
ATOM 3729 O O . LYS A 1 473 ? -15.161 6.829 -10.920 1.00 85.25 473 LYS A O 1
ATOM 3734 N N . ASP A 1 474 ? -15.375 7.501 -8.788 1.00 86.69 474 ASP A N 1
ATOM 3735 C CA . ASP A 1 474 ? -15.924 8.838 -9.019 1.00 86.69 474 ASP A CA 1
ATOM 3736 C C . ASP A 1 474 ? -14.838 9.928 -9.033 1.00 86.69 474 ASP A C 1
ATOM 3738 O O . ASP A 1 474 ? -15.156 11.115 -9.037 1.00 86.69 474 ASP A O 1
ATOM 3742 N N . GLY A 1 475 ? -13.569 9.513 -9.036 1.00 83.94 475 GLY A N 1
ATOM 3743 C CA . GLY A 1 475 ? -12.402 10.377 -9.077 1.00 83.94 475 GLY A CA 1
ATOM 3744 C C . GLY A 1 475 ? -12.200 11.117 -10.398 1.00 83.94 475 GLY A C 1
ATOM 3745 O O . GLY A 1 475 ? -12.956 10.957 -11.363 1.00 83.94 475 GLY A O 1
ATOM 3746 N N . SER A 1 476 ? -11.133 11.913 -10.455 1.00 81.69 476 SER A N 1
ATOM 3747 C CA . SER A 1 476 ? -10.789 12.741 -11.621 1.00 81.69 476 SER A CA 1
ATOM 3748 C C . SER A 1 476 ? -10.558 11.923 -12.899 1.00 81.69 476 SER A C 1
ATOM 3750 O O . SER A 1 476 ? -10.877 12.373 -14.003 1.00 81.69 476 SER A O 1
ATOM 3752 N N . ASP A 1 477 ? -10.066 10.693 -12.747 1.00 83.38 477 ASP A N 1
ATOM 3753 C CA . ASP A 1 477 ? -9.809 9.746 -13.830 1.00 83.38 477 ASP A CA 1
ATOM 3754 C C . ASP A 1 477 ? -10.979 8.784 -14.108 1.00 83.38 477 ASP A C 1
ATOM 3756 O O . ASP A 1 477 ? -10.867 7.907 -14.971 1.00 83.38 477 ASP A O 1
ATOM 3760 N N . GLN A 1 478 ? -12.088 8.919 -13.369 1.00 86.38 478 GLN A N 1
ATOM 3761 C CA . GLN A 1 478 ? -13.255 8.033 -13.418 1.00 86.38 478 GLN A CA 1
ATOM 3762 C C . GLN A 1 478 ? -12.900 6.543 -13.213 1.00 86.38 478 GLN A C 1
ATOM 3764 O O . GLN A 1 478 ? -13.504 5.650 -13.815 1.00 86.38 478 GLN A O 1
ATOM 3769 N N . GLY A 1 479 ? -11.875 6.257 -12.403 1.00 87.94 479 GLY A N 1
ATOM 3770 C CA . GLY A 1 479 ? -11.385 4.910 -12.114 1.00 87.94 479 GLY A CA 1
ATOM 3771 C C . GLY A 1 479 ? -10.637 4.240 -13.272 1.00 87.94 479 GLY A C 1
ATOM 3772 O O . GLY A 1 479 ? -10.407 3.024 -13.232 1.00 87.94 479 GLY A O 1
ATOM 3773 N N . LYS A 1 480 ? -10.257 4.984 -14.320 1.00 89.44 480 LYS A N 1
ATOM 3774 C CA . LYS A 1 480 ? -9.529 4.444 -15.480 1.00 89.44 480 LYS A CA 1
ATOM 3775 C C . LYS A 1 480 ? -8.197 3.817 -15.067 1.00 89.44 480 LYS A C 1
ATOM 3777 O O . LYS A 1 480 ? -7.903 2.695 -15.492 1.00 89.44 480 LYS A O 1
ATOM 3782 N N . HIS A 1 481 ? -7.394 4.500 -14.251 1.00 88.75 481 HIS A N 1
ATOM 3783 C CA . HIS A 1 481 ? -6.091 3.986 -13.827 1.00 88.75 481 HIS A CA 1
ATOM 3784 C C . HIS A 1 481 ? -6.250 2.792 -12.888 1.00 88.75 481 HIS A C 1
ATOM 3786 O O . HIS A 1 481 ? -5.540 1.795 -13.036 1.00 88.75 481 HIS A O 1
ATOM 3792 N N . ARG A 1 482 ? -7.260 2.814 -12.010 1.00 91.81 482 ARG A N 1
ATOM 3793 C CA . ARG A 1 482 ? -7.618 1.656 -11.182 1.00 91.81 482 ARG A CA 1
ATOM 3794 C C . ARG A 1 482 ? -7.968 0.423 -12.025 1.00 91.81 482 ARG A C 1
ATOM 3796 O O . ARG A 1 482 ? -7.470 -0.667 -11.743 1.00 91.81 482 ARG A O 1
ATOM 3803 N N . ALA A 1 483 ? -8.757 0.579 -13.087 1.00 92.19 483 ALA A N 1
ATOM 3804 C CA . ALA A 1 483 ? -9.102 -0.528 -13.981 1.00 92.19 483 ALA A CA 1
ATOM 3805 C C . ALA A 1 483 ? -7.869 -1.099 -14.710 1.00 92.19 483 ALA A C 1
ATOM 3807 O O . ALA A 1 483 ? -7.717 -2.321 -14.824 1.00 92.19 483 ALA A O 1
ATOM 3808 N N . LEU A 1 484 ? -6.961 -0.230 -15.173 1.00 90.44 484 LEU A N 1
ATOM 3809 C CA . LEU A 1 484 ? -5.682 -0.648 -15.756 1.00 90.44 484 LEU A CA 1
ATOM 3810 C C . LEU A 1 484 ? -4.830 -1.421 -14.741 1.00 90.44 484 LEU A C 1
ATOM 3812 O O . LEU A 1 484 ? -4.261 -2.458 -15.094 1.00 90.44 484 LEU A O 1
ATOM 3816 N N . PHE A 1 485 ? -4.809 -0.964 -13.487 1.00 93.81 485 PHE A N 1
ATOM 3817 C CA . PHE A 1 485 ? -4.098 -1.608 -12.386 1.00 93.81 485 PHE A CA 1
ATOM 3818 C C . PHE A 1 485 ? -4.610 -3.010 -12.082 1.00 93.81 485 PHE A C 1
ATOM 3820 O O . PHE A 1 485 ? -3.837 -3.972 -12.088 1.00 93.81 485 PHE A O 1
ATOM 3827 N N . GLU A 1 486 ? -5.919 -3.181 -11.938 1.00 94.75 486 GLU A N 1
ATOM 3828 C CA . GLU A 1 486 ? -6.520 -4.501 -11.733 1.00 94.75 486 GLU A CA 1
ATOM 3829 C C . GLU A 1 486 ? -6.279 -5.440 -12.921 1.00 94.75 486 GLU A C 1
ATOM 3831 O O . GLU A 1 486 ? -5.978 -6.626 -12.744 1.00 94.75 486 GLU A O 1
ATOM 3836 N N . GLN A 1 487 ? -6.344 -4.922 -14.151 1.00 94.19 487 GLN A N 1
ATOM 3837 C CA . GLN A 1 487 ? -6.042 -5.708 -15.345 1.00 94.19 487 GLN A CA 1
ATOM 3838 C C . GLN A 1 487 ? -4.564 -6.124 -15.396 1.00 94.19 487 GLN A C 1
ATOM 3840 O O . GLN A 1 487 ? -4.247 -7.224 -15.863 1.00 94.19 487 GLN A O 1
ATOM 3845 N N . ALA A 1 488 ? -3.647 -5.257 -14.959 1.00 92.62 488 ALA A N 1
ATOM 3846 C CA . ALA A 1 488 ? -2.225 -5.567 -14.863 1.00 92.62 488 ALA A CA 1
ATOM 3847 C C . ALA A 1 488 ? -1.962 -6.641 -13.797 1.00 92.62 488 ALA A C 1
ATOM 3849 O O . ALA A 1 488 ? -1.264 -7.617 -14.086 1.00 92.62 488 ALA A O 1
ATOM 3850 N N . LEU A 1 489 ? -2.584 -6.526 -12.617 1.00 94.12 489 LEU A N 1
ATOM 3851 C CA . LEU A 1 489 ? -2.518 -7.536 -11.557 1.00 94.12 489 LEU A CA 1
ATOM 3852 C C . LEU A 1 489 ? -3.029 -8.893 -12.049 1.00 94.12 489 LEU A C 1
ATOM 3854 O O . LEU A 1 489 ? -2.299 -9.881 -11.990 1.00 94.12 489 LEU A O 1
ATOM 3858 N N . LYS A 1 490 ? -4.229 -8.936 -12.639 1.00 95.31 490 LYS A N 1
ATOM 3859 C CA . LYS A 1 490 ? -4.820 -10.170 -13.181 1.00 95.31 490 LYS A CA 1
ATOM 3860 C C . LYS A 1 490 ? -3.918 -10.838 -14.221 1.00 95.31 490 LYS A C 1
ATOM 3862 O O . LYS A 1 490 ? -3.747 -12.052 -14.208 1.00 95.31 490 LYS A O 1
ATOM 3867 N N . ARG A 1 491 ? -3.305 -10.054 -15.115 1.00 92.88 491 ARG A N 1
ATOM 3868 C CA . ARG A 1 491 ? -2.366 -10.576 -16.122 1.00 92.88 491 ARG A CA 1
ATOM 3869 C C . ARG A 1 491 ? -1.110 -11.185 -15.505 1.00 92.88 491 ARG A C 1
ATOM 3871 O O . ARG A 1 491 ? -0.577 -12.124 -16.083 1.00 92.88 491 ARG A O 1
ATOM 3878 N N . ARG A 1 492 ? -0.618 -10.653 -14.385 1.00 91.75 492 ARG A N 1
ATOM 3879 C CA . ARG A 1 492 ? 0.577 -11.176 -13.703 1.00 91.75 492 ARG A CA 1
ATOM 3880 C C . ARG A 1 492 ? 0.284 -12.394 -12.837 1.00 91.75 492 ARG A C 1
ATOM 3882 O O . ARG A 1 492 ? 1.152 -13.243 -12.731 1.00 91.75 492 ARG A O 1
ATOM 3889 N N . LEU A 1 493 ? -0.911 -12.482 -12.262 1.00 92.94 493 LEU A N 1
ATOM 3890 C CA . LEU A 1 493 ? -1.339 -13.629 -11.456 1.00 92.94 493 LEU A CA 1
ATOM 3891 C C . LEU A 1 493 ? -1.651 -14.878 -12.295 1.00 92.94 493 LEU A C 1
ATOM 3893 O O . LEU A 1 493 ? -1.631 -15.980 -11.765 1.00 92.94 493 LEU A O 1
ATOM 3897 N N . ASN A 1 494 ? -1.935 -14.703 -13.589 1.00 93.81 494 ASN A N 1
ATOM 3898 C CA . ASN A 1 494 ? -2.221 -15.797 -14.523 1.00 93.81 494 ASN A CA 1
ATOM 3899 C C . ASN A 1 494 ? -0.980 -16.327 -15.270 1.00 93.81 494 ASN A C 1
ATOM 3901 O O . ASN A 1 494 ? -1.131 -17.194 -16.131 1.00 93.81 494 ASN A O 1
ATOM 3905 N N . LYS A 1 495 ? 0.201 -15.750 -15.030 1.00 85.88 495 LYS A N 1
ATOM 3906 C CA . LYS A 1 495 ? 1.479 -16.242 -15.561 1.00 85.88 495 LYS A CA 1
ATOM 3907 C C . LYS A 1 495 ? 2.092 -17.199 -14.560 1.00 85.88 495 LYS A C 1
ATOM 3909 O O . LYS A 1 495 ? 2.698 -18.179 -15.037 1.00 85.88 495 LYS A O 1
#

Secondary structure (DSSP, 8-state):
--PPP---TTTHHHHTT-----PPPPPHHHHHHHHHHHHHHHHHHHHHHHHHHHT-TT--HHHHHHHHHHHHHHHHHHHHHHHHHH-----HHHHHHHHHHTTT-HHHHTTHHHHHHHHHH-HHHHHHHHHHHHHHH-HHHHHHHHH-HHHHHHHHHHHHHHTSBSSTTSPBS-S---HHHHHHHHHHH-TTHHHHHHHT-GGGT-TTEEESS-TT-BSEEEEEEEE-TTT--EEEEEEEEEEEEEETT--EEEEEEEEEEEEEEETTEEEEEEEEEEEEEE--GGGTTSSHHHHHHHHHHHHHHHHT--EEEEEE-STTHHHHHHHHT-EE-TTT--HHHHHHHHHHHHHHHHHHHHHTT-EEEEE-TTT--EEEEE-SS-HHHHHHHHHHHHHHHH--SHHHHHHTTTTS-EEEEBTT--EEEESSHHHHHHHHHHHHHTT-B-SSS-S-B-HHHHHHTT--EEEEEE--TTSTTTTHHHHHHHHHHHHHHT-

pLDDT: mean 89.21, std 12.7, range [31.66, 98.56]

Foldseek 3Di:
DDDDDDDDPVVVVVVVPPPPVPPDPQDPVSVVVVVLVVLVVVLVVLVVVLVVLVPDPDQDPVSVVVSVVSVVVSVVSVVVSCDVVVPDADALVRLLVLLLCLLFDLVSLLCLVNSLVNCVVCVVSVVSSLVNNCVRQNNQVSCCCNPPPVVVVLLSQLSVLQQDALDPQHAGQDPRSRSNNSVLQCLQQNSCSSLLLNLLALCVQDPQKDFPDHNHDHQKDWPDFDADPHGSHTQKTKIKGWTWIAGPVRDIFIWIKIKMWHWDDDDPDIDIAIAMEGEDGDDDPVRPQSLSVLSSVVSSLVSCVVRVHFKYKYKQAAQQSLLVVLQLLWWAPCVFDDQVNLLVLLVLLLVLLVVLQVLVVQWDWDQDPVVRDIDIFGHPVDPVQRVLNVQLSVQSNVDRTSNSLSCRQVQDFKWFAWLVGDIDTHGGPVRQVVVLVVRVVVVGGHPSGGGIDGSSSSSRGRDIGMTMDGCDCPDPCNCPSVVSNVVSSVVSVVD